Protein AF-A0A1G5L997-F1 (afdb_monomer)

InterPro domains:
  IPR024562 Uncharacterise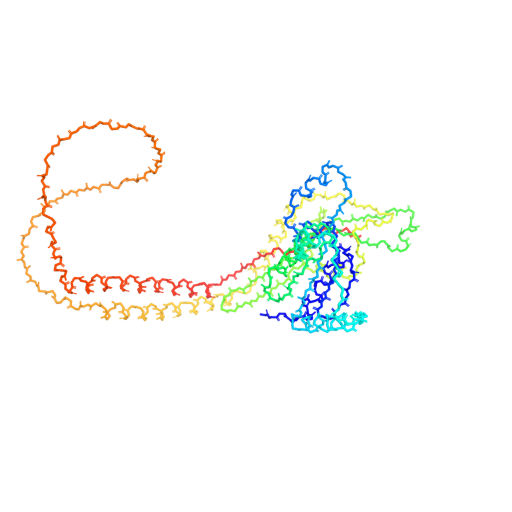d protein family YqhG [PF11079] (3-75)
  IPR024562 Uncharacterised protein family YqhG [PF11079] (124-273)

Foldseek 3Di:
DFDDLQRLVVLVVVLQVVQVWAWDDDDSFKTKTFGDPLRQVLQPPCVVLVVVCVVVVDDDQTAIEIEGSHPVVVVVVVVVVVVVVVVPDPPPDDPDDDPQPVCCVVPNPDDPDQPPDRPDHHYDYRGGVDPSSVSSVVSCLVVQQEAEKEFADDPVQLPDPAFEEWFKKKWFWKWKWKAFLDIDIDIWIWIATLAPRDIDRPVVVVPVVTDMDSDDYHSYYYDDGPHDPVRSVVSVVVVVVVVVVPDDPVVQVVLVVVLVVVLVVLCVVLVVVLVVLDDPPPPPDDDDDDDDDDDDDDDDDDDDDDDDDDDDDDDDDDDDPPPPPPPPPPVVPVVNVVVVVSVVVSVVSVVVSVVVSVVSCVRRNTDIDMDTSHMYIYTHD

Organism: NCBI:txid582692

Structure (mmCIF, N/CA/C/O backbone):
data_AF-A0A1G5L997-F1
#
_entry.id   AF-A0A1G5L997-F1
#
loop_
_atom_site.group_PDB
_atom_site.id
_atom_site.type_symbol
_atom_site.label_atom_id
_atom_site.label_alt_id
_atom_site.label_comp_id
_atom_site.label_asym_id
_atom_site.label_entity_id
_atom_site.label_seq_id
_atom_site.pdbx_PDB_ins_code
_atom_site.Cartn_x
_atom_site.Cartn_y
_atom_site.Cartn_z
_atom_site.occupancy
_atom_site.B_iso_or_equiv
_atom_site.auth_seq_id
_atom_site.auth_comp_id
_atom_site.auth_asym_id
_atom_site.auth_atom_id
_atom_site.pdbx_PDB_model_num
ATOM 1 N N . MET A 1 1 ? 5.096 -1.384 16.263 1.00 53.81 1 MET A N 1
ATOM 2 C CA . MET A 1 1 ? 6.289 -1.669 15.438 1.00 53.81 1 MET A CA 1
ATOM 3 C C . MET A 1 1 ? 7.050 -0.366 15.280 1.00 53.81 1 MET A C 1
ATOM 5 O O . MET A 1 1 ? 6.458 0.582 14.791 1.00 53.81 1 MET A O 1
ATOM 9 N N . THR A 1 2 ? 8.291 -0.280 15.748 1.00 78.88 2 THR A N 1
ATOM 10 C CA . THR A 1 2 ? 9.162 0.897 15.576 1.00 78.88 2 THR A CA 1
ATOM 11 C C . THR A 1 2 ? 10.214 0.570 14.521 1.00 78.88 2 THR A C 1
ATOM 13 O O . THR A 1 2 ? 10.816 -0.496 14.617 1.00 78.88 2 THR A O 1
ATOM 16 N N . MET A 1 3 ? 10.431 1.443 13.533 1.00 85.06 3 MET A N 1
ATOM 17 C CA . MET A 1 3 ? 11.539 1.281 12.578 1.00 85.06 3 MET A CA 1
ATOM 18 C C . MET A 1 3 ? 12.816 1.909 13.133 1.00 85.06 3 MET A C 1
ATOM 20 O O . MET A 1 3 ? 12.771 2.991 13.721 1.00 85.06 3 MET A O 1
ATOM 24 N N . SER A 1 4 ? 13.947 1.243 12.926 1.00 91.00 4 SER A N 1
ATOM 25 C CA . SER A 1 4 ? 15.270 1.778 13.252 1.00 91.00 4 SER A CA 1
ATOM 26 C C . SER A 1 4 ? 15.683 2.899 12.280 1.00 91.00 4 SER A C 1
ATOM 28 O O . SER A 1 4 ? 15.231 2.910 11.131 1.00 91.00 4 SER A O 1
ATOM 30 N N . PRO A 1 5 ? 16.580 3.825 12.679 1.00 89.31 5 PRO A N 1
ATOM 31 C CA . PRO A 1 5 ? 17.069 4.889 11.793 1.00 89.31 5 PRO A CA 1
ATOM 32 C C . PRO A 1 5 ? 17.679 4.364 10.486 1.00 89.31 5 PRO A C 1
ATOM 34 O O . PRO A 1 5 ? 17.475 4.951 9.426 1.00 89.31 5 PRO A O 1
ATOM 37 N N . HIS A 1 6 ? 18.358 3.215 10.540 1.00 91.12 6 HIS A N 1
ATOM 38 C CA . HIS A 1 6 ? 18.951 2.574 9.366 1.00 91.12 6 HIS A CA 1
ATOM 39 C C . HIS A 1 6 ? 17.891 2.057 8.381 1.00 91.12 6 HIS A C 1
ATOM 41 O O . HIS A 1 6 ? 18.036 2.216 7.171 1.00 91.12 6 HIS A O 1
ATOM 47 N N . GLU A 1 7 ? 16.800 1.460 8.872 1.00 92.44 7 GLU A N 1
ATOM 48 C CA . GLU A 1 7 ? 15.699 1.018 8.005 1.00 92.44 7 GLU A CA 1
ATOM 49 C C . GLU A 1 7 ? 14.977 2.205 7.360 1.00 92.44 7 GLU A C 1
ATOM 51 O O . GLU A 1 7 ? 14.609 2.139 6.187 1.00 92.44 7 GLU A O 1
ATOM 56 N N . ILE A 1 8 ? 14.811 3.306 8.101 1.00 92.81 8 ILE A N 1
ATOM 57 C CA . ILE A 1 8 ? 14.227 4.547 7.577 1.00 92.81 8 ILE A CA 1
ATOM 58 C C . ILE A 1 8 ? 15.119 5.119 6.477 1.00 92.81 8 ILE A C 1
ATOM 60 O O . ILE A 1 8 ? 14.627 5.447 5.397 1.00 92.81 8 ILE A O 1
ATOM 64 N N . GLN A 1 9 ? 16.426 5.197 6.723 1.00 92.81 9 GLN A N 1
ATOM 65 C CA . GLN A 1 9 ? 17.389 5.659 5.733 1.00 92.81 9 GLN A CA 1
ATOM 66 C C . GLN A 1 9 ? 17.360 4.788 4.475 1.00 92.81 9 GLN A C 1
ATOM 68 O O . GLN A 1 9 ? 17.283 5.326 3.371 1.00 92.81 9 GLN A O 1
ATOM 73 N N . ALA A 1 10 ? 17.386 3.461 4.628 1.00 93.75 10 ALA A N 1
ATOM 74 C CA . ALA A 1 10 ? 17.326 2.529 3.507 1.00 93.75 10 ALA A CA 1
ATOM 75 C C . ALA A 1 10 ? 16.052 2.736 2.677 1.00 93.75 10 ALA A C 1
ATOM 77 O O . ALA A 1 10 ? 16.131 2.874 1.459 1.00 93.75 10 ALA A O 1
ATOM 78 N N . TYR A 1 11 ? 14.894 2.850 3.334 1.00 94.38 11 TYR A N 1
ATOM 79 C CA . TYR A 1 11 ? 13.624 3.101 2.657 1.00 94.38 11 TYR A CA 1
ATOM 80 C C . TYR A 1 11 ? 13.627 4.429 1.889 1.00 94.38 11 TYR A C 1
ATOM 82 O O . TYR A 1 11 ? 13.246 4.476 0.719 1.00 94.38 11 TYR A O 1
ATOM 90 N N . VAL A 1 12 ? 14.062 5.517 2.535 1.00 93.69 12 VAL A N 1
ATOM 91 C CA . VAL A 1 12 ? 14.100 6.848 1.913 1.00 93.69 12 VAL A CA 1
ATOM 92 C C . VAL A 1 12 ? 15.072 6.865 0.738 1.00 93.69 12 VAL A C 1
ATOM 94 O O . VAL A 1 12 ? 14.745 7.423 -0.303 1.00 93.69 12 VAL A O 1
ATOM 97 N N . LEU A 1 13 ? 16.227 6.208 0.849 1.00 93.50 13 LEU A N 1
ATOM 98 C CA . LEU A 1 13 ? 17.157 6.068 -0.269 1.00 93.50 13 LEU A CA 1
ATOM 99 C C . LEU A 1 13 ? 16.533 5.305 -1.440 1.00 93.50 13 LEU A C 1
ATOM 101 O O . LEU A 1 13 ? 16.602 5.801 -2.559 1.00 93.50 13 LEU A O 1
ATOM 105 N N . THR A 1 14 ? 15.872 4.170 -1.194 1.00 94.06 14 THR A N 1
ATOM 106 C CA . THR A 1 14 ? 15.176 3.417 -2.250 1.00 94.06 14 THR A CA 1
ATOM 107 C C . THR A 1 14 ? 14.096 4.258 -2.928 1.00 94.06 14 THR A C 1
ATOM 109 O O . THR A 1 14 ? 13.982 4.232 -4.149 1.00 94.06 14 THR A O 1
ATOM 112 N N . TYR A 1 15 ? 13.327 5.041 -2.167 1.00 93.50 15 TYR A N 1
ATOM 113 C CA . TYR A 1 15 ? 12.327 5.954 -2.726 1.00 93.50 15 TYR A CA 1
ATOM 114 C C . TYR A 1 15 ? 12.959 7.039 -3.610 1.00 93.50 15 TYR A C 1
ATOM 116 O O . TYR A 1 15 ? 12.478 7.305 -4.710 1.00 93.50 15 TYR A O 1
ATOM 124 N N . LEU A 1 16 ? 14.048 7.658 -3.148 1.00 93.75 16 LEU A N 1
ATOM 125 C CA . LEU A 1 16 ? 14.732 8.718 -3.891 1.00 93.75 16 LEU A CA 1
ATOM 126 C C . LEU A 1 16 ? 15.401 8.183 -5.162 1.00 93.75 16 LEU A C 1
ATOM 128 O O . LEU A 1 16 ? 15.355 8.855 -6.189 1.00 93.75 16 LEU A O 1
ATOM 132 N N . GLU A 1 17 ? 15.974 6.979 -5.112 1.00 93.06 17 GLU A N 1
ATOM 133 C CA . GLU A 1 17 ? 16.518 6.283 -6.284 1.00 93.06 17 GLU A CA 1
ATOM 134 C C . GLU A 1 17 ? 15.418 5.893 -7.278 1.00 93.06 17 GLU A C 1
ATOM 136 O O . GLU A 1 17 ? 15.590 6.095 -8.474 1.00 93.06 17 GLU A O 1
ATOM 141 N N . ALA A 1 18 ? 14.276 5.385 -6.803 1.00 90.38 18 ALA A N 1
ATOM 142 C CA . ALA A 1 18 ? 13.166 4.972 -7.663 1.00 90.38 18 ALA A CA 1
ATOM 143 C C . ALA A 1 18 ? 12.525 6.137 -8.437 1.00 90.38 18 ALA A C 1
ATOM 145 O O . ALA A 1 18 ? 11.963 5.916 -9.505 1.00 90.38 18 ALA A O 1
ATOM 146 N N . LEU A 1 19 ? 12.605 7.359 -7.902 1.00 90.38 19 LEU A N 1
ATOM 147 C CA . LEU A 1 19 ? 12.124 8.582 -8.552 1.00 90.38 19 LEU A CA 1
ATOM 148 C C . LEU A 1 19 ? 13.229 9.353 -9.286 1.00 90.38 19 LEU A C 1
ATOM 150 O O . LEU A 1 19 ? 13.026 10.525 -9.609 1.00 90.38 19 LEU A O 1
ATOM 154 N N . ASP A 1 20 ? 14.397 8.740 -9.493 1.00 91.62 20 ASP A N 1
ATOM 155 C CA . ASP A 1 20 ? 15.550 9.344 -10.168 1.00 91.62 20 ASP A CA 1
ATOM 156 C C . ASP A 1 20 ? 15.968 10.706 -9.563 1.00 91.62 20 ASP A C 1
ATOM 158 O O . ASP A 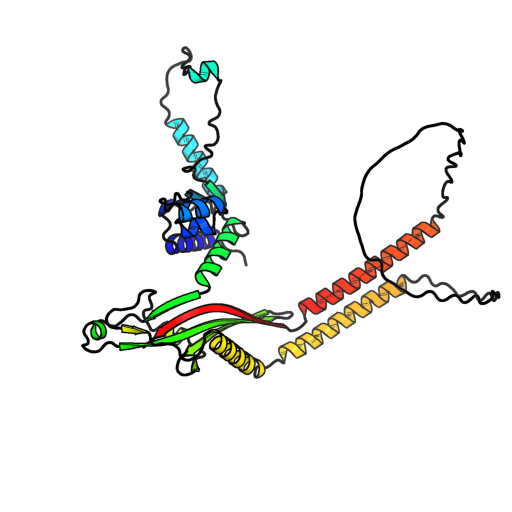1 20 ? 16.346 11.648 -10.267 1.00 91.62 20 ASP A O 1
ATOM 162 N N . CYS A 1 21 ? 15.896 10.850 -8.233 1.00 92.25 21 CYS A N 1
ATOM 163 C CA . CYS A 1 21 ? 16.377 12.053 -7.551 1.00 92.25 21 CYS A CA 1
ATOM 164 C C . C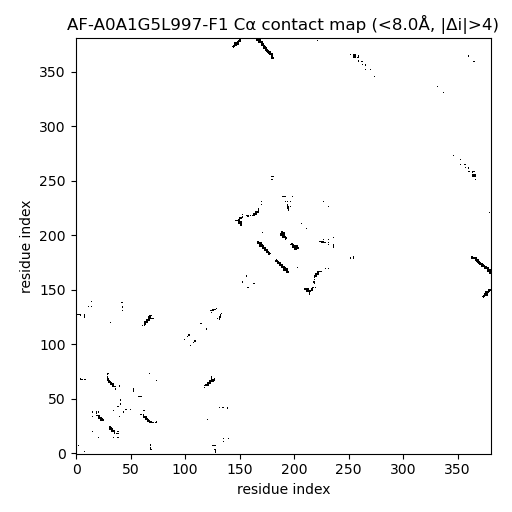YS A 1 21 ? 17.911 12.142 -7.610 1.00 92.25 21 CYS A C 1
ATOM 166 O O . CYS A 1 21 ? 18.624 11.149 -7.453 1.00 92.25 21 CYS A O 1
ATOM 168 N N . GLN A 1 22 ? 18.449 13.356 -7.745 1.00 92.25 22 GLN A N 1
ATOM 169 C CA . GLN A 1 22 ? 19.893 13.564 -7.810 1.00 92.25 22 GLN A CA 1
ATOM 170 C C . GLN A 1 22 ? 20.495 13.629 -6.400 1.00 92.25 22 GLN A C 1
ATOM 172 O O . GLN A 1 22 ? 20.298 14.592 -5.656 1.00 92.25 22 GLN A O 1
ATOM 177 N N . ILE A 1 23 ? 21.262 12.604 -6.035 1.00 92.75 23 ILE A N 1
ATOM 178 C CA . ILE A 1 23 ? 21.906 12.502 -4.723 1.00 92.75 23 ILE A CA 1
ATOM 179 C C . ILE A 1 23 ? 23.234 13.257 -4.733 1.00 92.75 23 ILE A C 1
ATOM 181 O O . ILE A 1 23 ? 24.145 12.909 -5.479 1.00 92.75 23 ILE A O 1
ATOM 185 N N . MET A 1 24 ? 23.332 14.291 -3.896 1.00 89.94 24 MET A N 1
ATOM 186 C CA . MET A 1 24 ? 24.502 15.170 -3.809 1.00 89.94 24 MET A CA 1
ATOM 187 C C . MET A 1 24 ? 25.485 14.690 -2.740 1.00 89.94 24 MET A C 1
ATOM 189 O O . MET A 1 24 ? 26.691 14.684 -2.966 1.00 89.94 24 MET A O 1
ATOM 193 N N . GLU A 1 25 ? 24.973 14.271 -1.582 1.00 88.44 25 GLU A N 1
ATOM 194 C CA . GLU A 1 25 ? 25.781 13.802 -0.455 1.00 88.44 25 GLU A CA 1
ATOM 195 C C . GLU A 1 25 ? 25.112 12.603 0.223 1.00 88.44 25 GLU A C 1
ATOM 197 O O . GLU A 1 25 ? 23.902 12.609 0.469 1.00 88.44 25 GLU A O 1
ATOM 202 N N . ARG A 1 26 ? 25.912 11.581 0.549 1.00 90.06 26 ARG A N 1
ATOM 203 C CA . ARG A 1 26 ? 25.499 10.422 1.346 1.00 90.06 26 ARG A CA 1
ATOM 204 C C . ARG A 1 26 ? 26.365 10.327 2.592 1.00 90.06 26 ARG A C 1
ATOM 206 O O . ARG A 1 26 ? 27.567 10.099 2.495 1.00 90.06 26 ARG A O 1
ATOM 213 N N . SER A 1 27 ? 25.732 10.451 3.747 1.00 88.00 27 SER A N 1
ATOM 214 C CA . SER A 1 27 ? 26.316 10.222 5.063 1.00 88.00 27 SER A CA 1
ATOM 215 C C . SER A 1 27 ? 25.443 9.212 5.819 1.00 88.00 27 SER A C 1
ATOM 217 O O . SER A 1 27 ? 24.246 9.101 5.540 1.00 88.00 27 SER A O 1
ATOM 219 N N . PRO A 1 28 ? 26.002 8.443 6.769 1.00 85.25 28 PRO A N 1
ATOM 220 C CA . PRO A 1 28 ? 25.199 7.572 7.625 1.00 85.25 28 PRO A CA 1
ATOM 221 C C . PRO A 1 28 ? 24.162 8.350 8.454 1.00 85.25 28 PRO A C 1
ATOM 223 O O . PRO A 1 28 ? 23.101 7.811 8.740 1.00 85.25 28 PRO A O 1
ATOM 226 N N . ALA A 1 29 ? 24.425 9.619 8.790 1.00 87.31 29 ALA A N 1
ATOM 227 C CA . ALA A 1 29 ? 23.511 10.445 9.586 1.00 87.31 29 ALA A CA 1
ATOM 228 C C . ALA A 1 29 ? 22.546 11.296 8.738 1.00 87.31 29 ALA A C 1
ATOM 230 O O . ALA A 1 29 ? 21.444 11.615 9.191 1.00 87.31 29 ALA A O 1
ATOM 231 N N . HIS A 1 30 ? 22.937 11.674 7.514 1.00 90.25 30 HIS A N 1
ATOM 232 C CA . HIS A 1 30 ? 22.152 12.561 6.650 1.00 90.25 30 HIS A CA 1
ATOM 233 C C . HIS A 1 30 ? 22.332 12.276 5.159 1.00 90.25 30 HIS A C 1
ATOM 235 O O . HIS A 1 30 ? 23.351 11.755 4.713 1.00 90.25 30 HIS A O 1
ATOM 241 N N . VAL A 1 31 ? 21.340 12.654 4.359 1.00 93.31 31 VAL A N 1
ATOM 242 C CA . VAL A 1 31 ? 21.386 12.564 2.897 1.00 93.31 31 VAL A CA 1
ATOM 243 C C . VAL A 1 31 ? 20.940 13.893 2.308 1.00 93.31 31 VAL A C 1
ATOM 245 O O . VAL A 1 31 ? 19.844 14.365 2.605 1.00 93.31 31 VAL A O 1
ATOM 248 N N . THR A 1 32 ? 21.778 14.481 1.455 1.00 92.50 32 THR A N 1
ATOM 249 C CA . THR A 1 32 ? 21.454 15.719 0.735 1.00 92.50 32 THR A CA 1
ATOM 250 C C . THR A 1 32 ? 21.122 15.390 -0.714 1.00 92.50 32 THR A C 1
ATOM 252 O O . THR A 1 32 ? 21.941 14.812 -1.433 1.00 92.50 32 THR A O 1
ATOM 255 N N . VAL A 1 33 ? 19.918 15.751 -1.151 1.00 93.81 33 VAL A N 1
ATOM 256 C CA . VAL A 1 33 ? 19.340 15.367 -2.444 1.00 93.81 33 VAL A CA 1
ATOM 257 C C . VAL A 1 33 ? 18.644 16.552 -3.096 1.00 93.81 33 VAL A C 1
ATOM 259 O O . VAL A 1 33 ? 17.934 17.308 -2.437 1.00 93.81 33 VAL A O 1
ATOM 262 N N . LYS A 1 34 ? 18.806 16.677 -4.413 1.00 92.81 34 LYS A N 1
ATOM 263 C CA . LYS A 1 34 ? 17.945 17.499 -5.262 1.00 92.81 34 LYS A CA 1
ATOM 264 C C . LYS A 1 34 ? 16.807 16.626 -5.790 1.00 92.81 34 LYS A C 1
ATOM 266 O O . LYS A 1 34 ? 17.054 15.594 -6.416 1.00 92.81 34 LYS A O 1
ATOM 271 N N . LEU A 1 35 ? 15.569 17.017 -5.498 1.00 92.56 35 LEU A N 1
ATOM 272 C CA . LEU A 1 35 ? 14.391 16.227 -5.860 1.00 92.56 35 LEU A CA 1
ATOM 273 C C . LEU A 1 35 ? 14.183 16.197 -7.379 1.00 92.56 35 LEU A C 1
ATOM 275 O O . LEU A 1 35 ? 14.512 17.158 -8.079 1.00 92.56 35 LEU A O 1
ATOM 279 N N . SER A 1 36 ? 13.611 15.108 -7.887 1.00 93.00 36 SER A N 1
ATOM 280 C CA . SER A 1 36 ? 13.077 15.055 -9.250 1.00 93.00 36 SER A CA 1
ATOM 281 C C . SER A 1 36 ? 11.739 15.809 -9.345 1.00 93.00 36 SER A C 1
ATOM 283 O O . SER A 1 36 ? 11.122 16.089 -8.313 1.00 93.00 36 SER A O 1
ATOM 285 N N . PRO A 1 37 ? 11.255 16.160 -10.552 1.00 91.44 37 PRO A N 1
ATOM 286 C CA . PRO A 1 37 ? 9.973 16.849 -10.716 1.00 91.44 37 PRO A CA 1
ATOM 287 C C . PRO A 1 37 ? 8.790 16.118 -10.070 1.00 91.44 37 PRO A C 1
ATOM 289 O O . PRO A 1 37 ? 7.946 16.745 -9.435 1.00 91.44 37 PRO A O 1
ATOM 292 N N . GLU A 1 38 ? 8.739 14.791 -10.194 1.00 89.81 38 GLU A N 1
ATOM 293 C CA . GLU A 1 38 ? 7.676 13.972 -9.601 1.00 89.81 38 GLU A CA 1
ATOM 294 C C . GLU A 1 38 ? 7.773 13.949 -8.071 1.00 89.81 38 GLU A C 1
ATOM 296 O O . GLU A 1 38 ? 6.779 14.183 -7.380 1.00 89.81 38 GLU A O 1
ATOM 301 N N . ALA A 1 39 ? 8.984 13.765 -7.534 1.00 90.38 39 ALA A N 1
ATOM 302 C CA . ALA A 1 39 ? 9.221 13.792 -6.095 1.00 90.38 39 ALA A CA 1
ATOM 303 C C . ALA A 1 39 ? 8.922 15.171 -5.484 1.00 90.38 39 ALA A C 1
ATOM 305 O O . ALA A 1 39 ? 8.353 15.251 -4.398 1.00 90.38 39 ALA A O 1
ATOM 306 N N . ASP A 1 40 ? 9.270 16.264 -6.168 1.00 91.50 40 ASP A N 1
ATOM 307 C CA . ASP A 1 40 ? 9.012 17.628 -5.703 1.00 91.50 40 ASP A CA 1
ATOM 308 C C . ASP A 1 40 ? 7.513 17.954 -5.710 1.00 91.50 40 ASP A C 1
ATOM 310 O O . ASP A 1 40 ? 7.038 18.547 -4.746 1.00 91.50 40 ASP A O 1
ATOM 314 N N . LYS A 1 41 ? 6.737 17.501 -6.705 1.00 90.19 41 LYS A N 1
ATOM 315 C CA . LYS A 1 41 ? 5.263 17.612 -6.685 1.00 90.19 41 LYS A CA 1
ATOM 316 C C . LYS A 1 41 ? 4.637 16.862 -5.511 1.00 90.19 41 LYS A C 1
ATOM 318 O O . LYS A 1 41 ? 3.719 17.377 -4.879 1.00 90.19 41 LYS A O 1
ATOM 323 N N . ALA A 1 42 ? 5.128 15.657 -5.227 1.00 89.00 42 ALA A N 1
ATOM 324 C CA . ALA A 1 42 ? 4.580 14.809 -4.172 1.00 89.00 42 ALA A CA 1
ATOM 325 C C . ALA A 1 42 ? 4.971 15.288 -2.763 1.00 89.00 42 ALA A C 1
ATOM 327 O O . ALA A 1 42 ? 4.173 15.228 -1.827 1.00 89.00 42 ALA A O 1
ATOM 328 N N . LEU A 1 43 ? 6.207 15.765 -2.594 1.00 89.44 43 LEU A N 1
ATOM 329 C CA . LEU A 1 43 ? 6.756 16.131 -1.288 1.00 89.44 43 LEU A CA 1
ATOM 330 C C . LEU A 1 43 ? 6.616 17.622 -0.975 1.00 89.44 43 LEU A C 1
ATOM 332 O O . LEU A 1 43 ? 6.481 17.994 0.195 1.00 89.44 43 LEU A O 1
ATOM 336 N N . THR A 1 44 ? 6.657 18.495 -1.978 1.00 84.88 44 THR A N 1
ATOM 337 C CA . THR A 1 44 ? 6.561 19.940 -1.769 1.00 84.88 44 THR A CA 1
ATOM 338 C C . THR A 1 44 ? 5.152 20.415 -2.102 1.00 84.88 44 THR A C 1
ATOM 340 O O . THR A 1 44 ? 4.635 20.230 -3.198 1.00 84.88 44 THR A O 1
ATOM 343 N N . ASN A 1 45 ? 4.493 21.052 -1.134 1.00 83.88 45 ASN A N 1
ATOM 344 C CA . ASN A 1 45 ? 3.154 21.605 -1.322 1.00 83.88 45 ASN A CA 1
ATOM 345 C C . ASN A 1 45 ? 3.221 22.924 -2.119 1.00 83.88 45 ASN A C 1
ATOM 347 O O . ASN A 1 45 ? 2.966 24.001 -1.579 1.00 83.88 45 ASN A O 1
ATOM 351 N N . ARG A 1 46 ? 3.643 22.852 -3.389 1.00 88.06 46 ARG A N 1
ATOM 352 C CA . ARG A 1 46 ? 3.864 24.002 -4.287 1.00 88.06 46 ARG A CA 1
ATOM 353 C C . ARG A 1 46 ? 2.962 23.953 -5.537 1.00 88.06 46 ARG A C 1
ATOM 355 O O . ARG A 1 46 ? 3.471 24.031 -6.656 1.00 88.06 46 ARG A O 1
ATOM 362 N N . PRO A 1 47 ? 1.625 23.875 -5.399 1.00 88.38 47 PRO A N 1
ATOM 363 C CA . PRO A 1 47 ? 0.725 23.708 -6.545 1.00 88.38 47 PRO A CA 1
ATOM 364 C C . PRO A 1 47 ? 0.784 24.879 -7.538 1.00 88.38 47 PRO A C 1
ATOM 366 O O . PRO A 1 47 ? 0.728 24.668 -8.745 1.00 88.38 47 PRO A O 1
ATOM 369 N N . TYR A 1 48 ? 0.958 26.116 -7.055 1.00 89.69 48 TYR A N 1
ATOM 370 C CA . TYR A 1 48 ? 1.049 27.298 -7.923 1.00 89.69 48 TYR A CA 1
ATOM 371 C C . TYR A 1 48 ? 2.306 27.310 -8.795 1.00 89.69 48 TYR A C 1
ATOM 373 O O . TYR A 1 48 ? 2.243 27.726 -9.949 1.00 89.69 48 TYR A O 1
ATOM 381 N N . TYR A 1 49 ? 3.436 26.844 -8.255 1.00 89.81 49 TYR A N 1
ATOM 382 C CA . TYR A 1 49 ? 4.683 26.743 -9.008 1.00 89.81 49 TYR A CA 1
ATOM 383 C C . TYR A 1 49 ? 4.531 25.747 -10.155 1.00 89.81 49 TYR A C 1
ATOM 385 O O . TYR A 1 49 ? 4.766 26.092 -11.310 1.00 89.81 49 TYR A O 1
ATOM 393 N N . TRP A 1 50 ? 4.050 24.544 -9.841 1.00 90.06 50 TRP A N 1
ATOM 394 C CA . TRP A 1 50 ? 3.845 23.499 -10.837 1.00 90.06 50 TRP A CA 1
ATOM 395 C C . TRP A 1 50 ? 2.799 23.889 -11.881 1.00 90.06 50 TRP A C 1
ATOM 397 O O . TRP A 1 50 ? 3.053 23.732 -13.071 1.00 90.06 50 TRP A O 1
ATOM 407 N N . GLY A 1 51 ? 1.699 24.525 -11.468 1.00 90.00 51 GLY A N 1
ATOM 408 C CA . GLY A 1 51 ? 0.695 25.037 -12.401 1.00 90.00 51 GLY A CA 1
ATOM 409 C C . GLY A 1 51 ? 1.216 26.135 -13.339 1.00 90.00 51 GLY A C 1
ATOM 410 O O . GLY A 1 51 ? 0.734 26.255 -14.466 1.00 90.00 51 GLY A O 1
ATOM 411 N N . PHE A 1 52 ? 2.198 26.935 -12.911 1.00 91.19 52 PHE A N 1
ATOM 412 C CA . PHE A 1 52 ? 2.884 27.893 -13.781 1.00 91.19 52 PHE A CA 1
ATOM 413 C C . PHE A 1 52 ? 3.851 27.188 -14.740 1.00 91.19 52 PHE A C 1
ATOM 415 O O . PHE A 1 52 ? 3.769 27.406 -15.947 1.00 91.19 52 PHE A O 1
ATOM 422 N N . VAL A 1 53 ? 4.728 26.325 -14.217 1.00 91.44 53 VAL A N 1
ATOM 423 C CA . VAL A 1 53 ? 5.732 25.586 -15.000 1.00 91.44 53 VAL A CA 1
ATOM 424 C C . VAL A 1 53 ? 5.077 24.775 -16.116 1.00 91.44 53 VAL A C 1
ATOM 426 O O . VAL A 1 53 ? 5.495 24.875 -17.264 1.00 91.44 53 VAL A O 1
ATOM 429 N N . GLU A 1 54 ? 4.002 24.046 -15.811 1.00 90.50 54 GLU A N 1
ATOM 430 C CA . GLU A 1 54 ? 3.267 23.230 -16.786 1.00 90.50 54 GLU A CA 1
ATOM 431 C C . GLU A 1 54 ? 2.565 24.070 -17.856 1.00 90.50 54 GLU A C 1
ATOM 433 O O . GLU A 1 54 ? 2.483 23.664 -19.013 1.00 90.50 54 GLU A O 1
ATOM 438 N N . ARG A 1 55 ? 2.071 25.260 -17.491 1.00 92.94 55 ARG A N 1
ATOM 439 C CA . ARG A 1 55 ? 1.382 26.152 -18.431 1.00 92.94 55 ARG A CA 1
ATOM 440 C C . ARG A 1 55 ? 2.345 26.866 -19.369 1.00 92.94 55 ARG A C 1
ATOM 442 O O . ARG A 1 55 ? 2.009 27.090 -20.527 1.00 92.94 55 ARG A O 1
ATOM 449 N N . VAL A 1 56 ? 3.494 27.286 -18.849 1.00 92.31 56 VAL A N 1
ATOM 450 C CA . VAL A 1 56 ? 4.479 28.071 -19.605 1.00 92.31 56 VAL A CA 1
ATOM 451 C C . VAL A 1 56 ? 5.486 27.162 -20.321 1.00 92.31 56 VAL A C 1
ATOM 453 O O . VAL A 1 56 ? 6.098 27.590 -21.294 1.00 92.31 56 VAL A O 1
ATOM 456 N N . GLY A 1 57 ? 5.624 25.900 -19.899 1.00 88.19 57 GLY A N 1
ATOM 457 C CA . GLY A 1 57 ? 6.548 24.935 -20.500 1.00 88.19 57 GLY A CA 1
ATOM 458 C C . GLY A 1 57 ? 8.017 25.234 -20.193 1.00 88.19 57 GLY A C 1
ATOM 459 O O . GLY A 1 57 ? 8.886 24.950 -21.012 1.00 88.19 57 GLY A O 1
ATOM 460 N N . VAL A 1 58 ? 8.293 25.857 -19.044 1.00 90.25 58 VAL A N 1
ATOM 461 C CA . VAL A 1 58 ? 9.661 26.164 -18.589 1.00 90.25 58 VAL A CA 1
ATOM 462 C C . VAL A 1 58 ? 10.286 24.916 -17.960 1.00 90.25 58 VAL A C 1
ATOM 464 O O . VAL A 1 58 ? 9.579 24.087 -17.392 1.00 90.25 58 VAL A O 1
ATOM 467 N N . GLU A 1 59 ? 11.611 24.788 -18.031 1.00 88.06 59 GLU A N 1
ATOM 468 C CA . GLU A 1 59 ? 12.357 23.765 -17.286 1.00 88.06 59 GLU A CA 1
ATOM 469 C C . GLU A 1 59 ? 12.084 23.875 -15.767 1.00 88.06 59 GLU A C 1
ATOM 471 O O . GLU A 1 59 ? 12.170 24.972 -15.204 1.00 88.06 59 GLU A O 1
ATOM 476 N N . PRO A 1 60 ? 11.745 22.768 -15.083 1.00 87.88 60 PRO A N 1
ATOM 477 C CA . PRO A 1 60 ? 11.419 22.791 -13.665 1.00 87.88 60 PRO A CA 1
ATOM 478 C C . PRO A 1 60 ? 12.660 22.955 -12.772 1.00 87.88 60 PRO A C 1
ATOM 480 O O . PRO A 1 60 ? 13.595 22.158 -12.779 1.00 87.88 60 PRO A O 1
ATOM 483 N N . GLU A 1 61 ? 12.606 23.952 -11.901 1.00 87.62 61 GLU A N 1
ATOM 484 C CA . GLU A 1 61 ? 13.481 24.160 -10.750 1.00 87.62 61 GLU A CA 1
ATOM 485 C C . GLU A 1 61 ? 12.904 23.476 -9.499 1.00 87.62 61 GLU A C 1
ATOM 487 O O . GLU A 1 61 ? 11.990 23.971 -8.826 1.00 87.62 61 GLU A O 1
ATOM 492 N N . THR A 1 62 ? 13.467 22.312 -9.187 1.00 89.62 62 THR A N 1
ATOM 493 C CA . THR A 1 62 ? 13.113 21.502 -8.019 1.00 89.62 62 THR A CA 1
ATOM 494 C C . THR A 1 62 ? 13.898 21.902 -6.771 1.00 89.62 62 THR A C 1
ATOM 496 O O . THR A 1 62 ? 15.002 22.452 -6.847 1.00 89.62 62 THR A O 1
ATOM 499 N N . MET A 1 63 ? 13.324 21.622 -5.600 1.00 88.81 63 MET A N 1
ATOM 500 C CA . MET A 1 63 ? 13.944 21.917 -4.310 1.00 88.81 63 MET A CA 1
ATOM 501 C C . MET A 1 63 ? 15.029 20.895 -3.944 1.00 88.81 63 MET A C 1
ATOM 503 O O . MET A 1 63 ? 14.972 19.719 -4.317 1.00 88.81 63 MET A O 1
ATOM 507 N N . SER A 1 64 ? 15.993 21.343 -3.139 1.00 91.19 64 SER A N 1
ATOM 508 C CA . SER A 1 64 ? 17.005 20.484 -2.520 1.00 91.19 64 SER A CA 1
ATOM 509 C C . SER A 1 64 ? 16.721 20.320 -1.029 1.00 91.19 64 SER A C 1
ATOM 511 O O . SER A 1 64 ? 16.447 21.303 -0.337 1.00 91.19 64 SER A O 1
ATOM 513 N N . PHE A 1 65 ? 16.826 19.091 -0.530 1.00 91.56 65 PHE A N 1
ATOM 514 C CA . PHE A 1 65 ? 16.622 18.746 0.874 1.00 91.56 65 PHE A CA 1
ATOM 515 C C . PHE A 1 65 ? 17.847 18.052 1.464 1.00 91.56 65 PHE A C 1
ATOM 517 O O . PHE A 1 65 ? 18.513 17.270 0.790 1.00 91.56 65 PHE A O 1
ATOM 524 N N . THR A 1 66 ? 18.097 18.305 2.745 1.00 93.56 66 THR A N 1
ATOM 525 C CA . THR A 1 66 ? 18.959 17.494 3.604 1.00 93.56 66 THR A CA 1
ATOM 526 C C . THR A 1 66 ? 18.066 16.753 4.586 1.00 93.56 66 THR A C 1
ATOM 528 O O . THR A 1 66 ? 17.509 17.356 5.505 1.00 93.56 66 THR A O 1
ATOM 531 N N . PHE A 1 67 ? 17.928 15.447 4.380 1.00 93.88 67 PHE A N 1
ATOM 532 C CA . PHE A 1 67 ? 17.218 14.553 5.283 1.00 93.88 67 PHE A CA 1
ATOM 533 C C . PHE A 1 67 ? 18.172 14.059 6.362 1.00 93.88 67 PHE A C 1
ATOM 535 O O . PHE A 1 67 ? 19.190 13.444 6.048 1.00 93.88 67 PHE A O 1
ATOM 542 N N . VAL A 1 68 ? 17.850 14.333 7.622 1.00 93.50 68 VAL A N 1
ATOM 543 C CA . VAL A 1 68 ? 18.641 13.919 8.786 1.00 93.50 68 VAL A CA 1
ATOM 544 C C . VAL A 1 68 ? 17.936 12.754 9.472 1.00 93.50 68 VAL A C 1
ATOM 546 O O . VAL A 1 68 ? 16.800 12.899 9.911 1.00 93.50 68 VAL A O 1
ATOM 549 N N . PHE A 1 69 ? 18.589 11.598 9.558 1.00 92.62 69 PHE A N 1
ATOM 550 C CA . PHE A 1 69 ? 18.024 10.382 10.163 1.00 92.62 69 PHE A CA 1
ATOM 551 C C . PHE A 1 69 ? 18.422 10.228 11.631 1.00 92.62 69 PHE A C 1
ATOM 553 O O . PHE A 1 69 ? 17.660 9.678 12.423 1.00 92.62 69 PHE A O 1
ATOM 560 N N . ASP A 1 70 ? 19.598 10.750 11.985 1.00 90.25 70 ASP A N 1
ATOM 561 C CA . ASP A 1 70 ? 20.109 10.809 13.351 1.00 90.25 70 ASP A CA 1
ATOM 562 C C . ASP A 1 70 ? 20.467 12.266 13.703 1.00 90.25 70 ASP A C 1
ATOM 564 O O . ASP A 1 70 ? 21.503 12.779 13.258 1.00 90.25 70 ASP A O 1
ATOM 568 N N . PRO A 1 71 ? 19.599 12.961 14.464 1.00 87.94 71 PRO A N 1
ATOM 569 C CA . PRO A 1 71 ? 19.829 14.346 14.852 1.00 87.94 71 PRO A CA 1
ATOM 570 C C . PRO A 1 71 ? 21.104 14.551 15.677 1.00 87.94 71 PRO A C 1
ATOM 572 O O . PRO A 1 71 ? 21.762 15.576 15.501 1.00 87.94 71 PRO A O 1
ATOM 575 N N . GLU A 1 72 ? 21.466 13.602 16.546 1.00 89.50 72 GLU A N 1
ATOM 576 C CA . GLU A 1 72 ? 22.613 13.733 17.454 1.00 89.50 72 GLU A CA 1
ATOM 577 C C . GLU A 1 72 ? 23.928 13.598 16.686 1.00 89.50 72 GLU A C 1
ATOM 579 O O . GLU A 1 72 ? 24.811 14.455 16.784 1.00 89.50 72 GLU A O 1
ATOM 584 N N . ALA A 1 73 ? 24.037 12.563 15.848 1.00 86.50 73 ALA A N 1
ATOM 585 C CA . ALA A 1 73 ? 25.207 12.371 14.999 1.00 86.50 73 ALA A CA 1
ATOM 586 C C . ALA A 1 73 ? 25.380 13.534 14.010 1.00 86.50 73 ALA A C 1
ATOM 588 O O . ALA A 1 73 ? 26.497 14.006 13.785 1.00 86.50 73 ALA A O 1
ATOM 589 N N . TYR A 1 74 ? 24.280 14.045 13.447 1.00 86.19 74 TYR A N 1
ATOM 590 C CA . TYR A 1 74 ? 24.331 15.189 12.541 1.00 86.19 74 TYR A CA 1
ATOM 591 C C . TYR A 1 74 ? 24.802 16.468 13.240 1.00 86.19 74 TYR A C 1
ATOM 593 O O . TYR A 1 74 ? 25.640 17.178 12.685 1.00 86.19 74 TYR A O 1
ATOM 601 N N . GLN A 1 75 ? 24.328 16.744 14.462 1.00 87.06 75 GLN A N 1
ATOM 602 C CA . GLN A 1 75 ? 24.790 17.891 15.253 1.00 87.06 75 GLN A CA 1
ATOM 603 C C . GLN A 1 75 ? 26.307 17.850 15.459 1.00 87.06 75 GLN A C 1
ATOM 605 O O . GLN A 1 75 ? 26.989 18.818 15.126 1.00 87.06 75 GLN A O 1
ATOM 610 N N . GLN A 1 76 ? 26.853 16.705 15.875 1.00 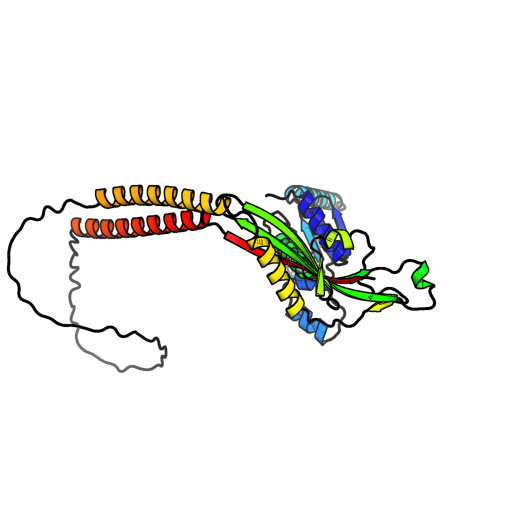87.06 76 GLN A N 1
ATOM 611 C CA . GLN A 1 76 ? 28.297 16.537 16.064 1.00 87.06 76 GLN A CA 1
ATOM 612 C C . GLN A 1 76 ? 29.087 16.752 14.764 1.00 87.06 76 GLN A C 1
ATOM 614 O O . GLN A 1 76 ? 30.140 17.392 14.776 1.00 87.06 76 GLN A O 1
ATOM 619 N N . ILE A 1 77 ? 28.579 16.257 13.629 1.00 84.62 77 ILE A N 1
ATOM 620 C CA . ILE A 1 77 ? 29.199 16.472 12.312 1.00 84.62 77 ILE A CA 1
ATOM 621 C C . ILE A 1 77 ? 29.197 17.963 11.958 1.00 84.62 77 ILE A C 1
ATOM 623 O O . ILE A 1 77 ? 30.224 18.486 11.517 1.00 84.62 77 ILE A O 1
ATOM 627 N N . THR A 1 78 ? 28.079 18.662 12.176 1.00 83.69 78 THR A N 1
ATOM 628 C CA . THR A 1 78 ? 27.976 20.100 11.896 1.00 83.69 78 THR A CA 1
ATOM 629 C C . THR A 1 78 ? 28.864 20.937 12.811 1.00 83.69 78 THR A C 1
ATOM 631 O O . THR A 1 78 ? 29.599 21.788 12.320 1.00 83.69 78 THR A O 1
ATOM 634 N N . GLU A 1 79 ? 28.896 20.652 14.112 1.00 85.94 79 GLU A N 1
ATOM 635 C CA . GLU A 1 79 ? 29.742 21.353 15.082 1.00 85.94 79 GLU A CA 1
ATOM 636 C C . GLU A 1 79 ? 31.231 21.115 14.808 1.00 85.94 79 GLU A C 1
ATOM 638 O O . GLU A 1 79 ? 32.032 22.051 14.843 1.00 85.94 79 GLU A O 1
ATOM 643 N N . ALA A 1 80 ? 31.617 19.884 14.457 1.00 83.69 80 ALA A N 1
ATOM 644 C CA . ALA A 1 80 ? 32.984 19.570 14.056 1.00 83.69 80 ALA A CA 1
ATOM 645 C C . ALA A 1 80 ? 33.380 20.283 12.751 1.00 83.69 80 ALA A C 1
ATOM 647 O O . ALA A 1 80 ? 34.524 20.728 12.614 1.00 83.69 80 ALA A O 1
ATOM 648 N N . ALA A 1 81 ? 32.455 20.414 11.794 1.00 81.62 81 ALA A N 1
ATOM 649 C CA . ALA A 1 81 ? 32.677 21.166 10.563 1.00 81.62 81 ALA A CA 1
ATOM 650 C C . ALA A 1 81 ? 32.808 22.674 10.834 1.00 81.62 81 ALA A C 1
ATOM 652 O O . ALA A 1 81 ? 33.726 23.306 10.312 1.00 81.62 81 ALA A O 1
ATOM 653 N N . GLU A 1 82 ? 31.965 23.243 11.698 1.00 80.75 82 GLU A N 1
ATOM 654 C CA . GLU A 1 82 ? 32.051 24.645 12.117 1.00 80.75 82 GLU A CA 1
ATOM 655 C C . GLU A 1 82 ? 33.335 24.942 12.900 1.00 80.75 82 GLU A C 1
ATOM 657 O O . GLU A 1 82 ? 33.976 25.970 12.671 1.00 80.75 82 GLU A O 1
ATOM 662 N N . ALA A 1 83 ? 33.752 24.042 13.792 1.00 78.94 83 ALA A N 1
ATOM 663 C CA . ALA A 1 83 ? 35.008 24.156 14.528 1.00 78.94 83 ALA A CA 1
ATOM 664 C C . ALA A 1 83 ? 36.220 24.104 13.583 1.00 78.94 83 ALA A C 1
ATOM 666 O O . ALA A 1 83 ? 37.137 24.917 13.709 1.00 78.94 83 ALA A O 1
ATOM 667 N N . LYS A 1 84 ? 36.200 23.211 12.581 1.00 76.69 84 LYS A N 1
ATOM 668 C CA . LYS A 1 84 ? 37.221 23.170 11.521 1.00 76.69 84 LYS A CA 1
ATOM 669 C C . LYS A 1 84 ? 37.214 24.439 10.672 1.00 76.69 84 LYS A C 1
ATOM 671 O O . LYS A 1 84 ? 38.283 24.987 10.424 1.00 76.69 84 LYS A O 1
ATOM 676 N N . ALA A 1 85 ? 36.041 24.944 10.287 1.00 74.25 85 ALA A N 1
ATOM 677 C CA . ALA A 1 85 ? 35.908 26.174 9.509 1.00 74.25 85 ALA A CA 1
ATOM 678 C C . ALA A 1 85 ? 36.472 27.389 10.266 1.00 74.25 85 ALA A C 1
ATOM 680 O O . ALA A 1 85 ? 37.231 28.170 9.688 1.00 74.25 85 ALA A O 1
ATOM 681 N N . LYS A 1 86 ? 36.179 27.502 11.571 1.00 72.56 86 LYS A N 1
ATOM 682 C CA . LYS A 1 86 ? 36.740 28.529 12.466 1.00 72.56 86 LYS A CA 1
ATOM 683 C C . LYS A 1 86 ? 38.261 28.397 12.625 1.00 72.56 86 LYS A C 1
ATOM 685 O O . LYS A 1 86 ? 38.943 29.413 12.663 1.00 72.56 86 LYS A O 1
ATOM 690 N N . ALA A 1 87 ? 38.801 27.177 12.655 1.00 65.12 87 ALA A N 1
ATOM 691 C CA . ALA A 1 87 ? 40.245 26.931 12.742 1.00 65.12 87 ALA A CA 1
ATOM 692 C C . ALA A 1 87 ? 41.005 27.188 11.423 1.00 65.12 87 ALA A C 1
ATOM 694 O O . ALA A 1 87 ? 42.198 27.476 11.448 1.00 65.12 87 ALA A O 1
ATOM 695 N N . SER A 1 88 ? 40.329 27.092 10.273 1.00 59.94 88 SER A N 1
ATOM 696 C CA . SER A 1 88 ? 40.913 27.323 8.941 1.00 59.94 88 SER A CA 1
ATOM 697 C C . SER A 1 88 ? 40.815 28.768 8.432 1.00 59.94 88 SER A C 1
ATOM 699 O O . SER A 1 88 ? 41.304 29.060 7.340 1.00 59.94 88 SER A O 1
ATOM 701 N N . GLN A 1 89 ? 40.213 29.690 9.195 1.00 52.91 89 GLN A N 1
ATOM 702 C CA . GLN A 1 89 ? 40.327 31.115 8.883 1.00 52.91 89 GLN A CA 1
ATOM 703 C C . GLN A 1 89 ? 41.771 31.571 9.149 1.00 52.91 89 GLN A C 1
ATOM 705 O O . GLN A 1 89 ? 42.270 31.377 10.259 1.00 52.91 89 GLN A O 1
ATOM 710 N N . PRO A 1 90 ? 42.473 32.174 8.171 1.00 44.38 90 PRO A N 1
ATOM 711 C CA . PRO A 1 90 ? 43.807 32.693 8.421 1.00 44.38 90 PRO A CA 1
ATOM 712 C C . PRO A 1 90 ? 43.726 33.793 9.480 1.00 44.38 90 PRO A C 1
ATOM 714 O O . PRO A 1 90 ? 42.962 34.748 9.333 1.00 44.38 90 PRO A O 1
ATOM 717 N N . VAL A 1 91 ? 44.542 33.651 10.528 1.00 42.94 91 VAL A N 1
ATOM 718 C CA . VAL A 1 91 ? 44.831 34.675 11.537 1.00 42.94 91 VAL A CA 1
ATOM 719 C C . VAL A 1 91 ? 45.254 35.957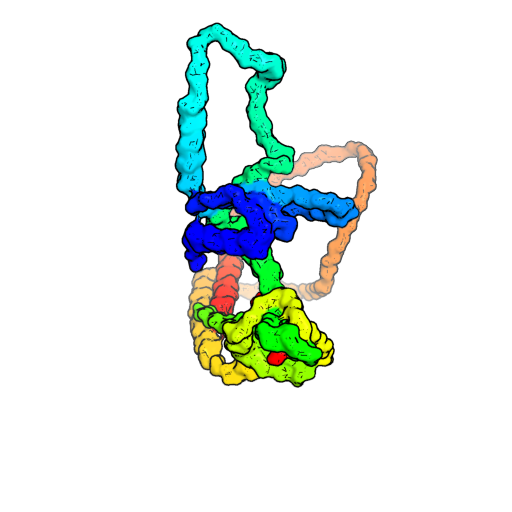 10.817 1.00 42.94 91 VAL A C 1
ATOM 721 O O . VAL A 1 91 ? 46.406 36.117 10.418 1.00 42.94 91 VAL A O 1
ATOM 724 N N . GLN A 1 92 ? 44.315 36.874 10.604 1.00 43.34 92 GLN A N 1
ATOM 725 C CA . GLN A 1 92 ? 44.628 38.239 10.211 1.00 43.34 92 GLN A CA 1
ATOM 726 C C . GLN A 1 92 ? 44.890 39.023 11.493 1.00 43.34 92 GLN A C 1
ATOM 728 O O . GLN A 1 92 ? 43.957 39.280 12.240 1.00 43.34 92 GLN A O 1
ATOM 733 N N . THR A 1 93 ? 46.180 39.292 11.724 1.00 40.53 93 THR A N 1
ATOM 734 C CA . THR A 1 93 ? 46.824 40.481 12.329 1.00 40.53 93 THR A CA 1
ATOM 735 C C . THR A 1 93 ? 46.103 41.291 13.437 1.00 40.53 93 THR A C 1
ATOM 737 O O . THR A 1 93 ? 44.904 41.518 13.362 1.00 40.53 93 THR A O 1
ATOM 740 N N . PRO A 1 94 ? 46.863 41.798 14.435 1.00 43.62 94 PRO A N 1
ATOM 741 C CA . PRO A 1 94 ? 46.376 42.381 15.702 1.00 43.62 94 PRO A CA 1
ATOM 742 C C . PRO A 1 94 ? 45.405 43.579 15.552 1.00 43.62 94 PRO A C 1
ATOM 744 O O . PRO A 1 94 ? 45.288 44.149 14.466 1.00 43.62 94 PRO A O 1
ATOM 747 N N . PRO A 1 95 ? 44.687 43.959 16.633 1.00 46.88 95 PRO A N 1
ATOM 748 C CA . PRO A 1 95 ? 43.451 44.727 16.564 1.00 46.88 95 PRO A CA 1
ATOM 749 C C . PRO A 1 95 ? 43.738 46.222 16.423 1.00 46.88 95 PRO A C 1
ATOM 751 O O . PRO A 1 95 ? 43.739 46.930 17.413 1.00 46.88 95 PRO A O 1
ATOM 754 N N . ASP A 1 96 ? 43.994 46.698 15.207 1.00 45.38 96 ASP A N 1
ATOM 755 C CA . ASP A 1 96 ? 43.933 48.129 14.874 1.00 45.38 96 ASP A CA 1
ATOM 756 C C . ASP A 1 96 ? 43.862 48.314 13.350 1.00 45.38 96 ASP A C 1
ATOM 758 O O . ASP A 1 96 ? 44.841 48.644 12.686 1.00 45.38 96 ASP A O 1
ATOM 762 N N . ALA A 1 97 ? 42.694 48.035 12.766 1.00 38.62 97 ALA A N 1
ATOM 763 C CA . ALA A 1 97 ? 42.217 48.649 11.520 1.00 38.62 97 ALA A CA 1
ATOM 764 C C . ALA A 1 97 ? 40.806 48.123 11.212 1.00 38.62 97 ALA A C 1
ATOM 766 O O . ALA A 1 97 ? 40.633 46.919 10.992 1.00 38.62 97 ALA A O 1
ATOM 767 N N . PRO A 1 98 ? 39.778 48.981 11.151 1.00 44.81 98 PRO A N 1
ATOM 768 C CA . PRO A 1 98 ? 38.431 48.516 10.904 1.00 44.81 98 PRO A CA 1
ATOM 769 C C . PRO A 1 98 ? 38.293 48.200 9.405 1.00 44.81 98 PRO A C 1
ATOM 771 O O . PRO A 1 98 ? 38.209 49.091 8.554 1.00 44.81 98 PRO A O 1
ATOM 774 N N . LYS A 1 99 ? 38.275 46.904 9.061 1.00 49.59 99 LYS A N 1
ATOM 775 C CA . LYS A 1 99 ? 37.809 46.417 7.752 1.00 49.59 99 LYS A CA 1
ATOM 776 C C . LYS A 1 99 ? 36.299 46.575 7.674 1.00 49.59 99 LYS A C 1
ATOM 778 O O . LYS A 1 99 ? 35.545 45.611 7.610 1.00 49.59 99 LYS A O 1
ATOM 783 N N . GLU A 1 100 ? 35.848 47.816 7.700 1.00 48.59 100 GLU A N 1
ATOM 784 C CA . GLU A 1 100 ? 34.453 48.108 7.466 1.00 48.59 100 GLU A CA 1
ATOM 785 C C . GLU A 1 100 ? 34.242 48.089 5.949 1.00 48.59 100 GLU A C 1
ATOM 787 O O . GLU A 1 100 ? 34.579 49.035 5.227 1.00 48.59 100 GLU A O 1
ATOM 792 N N . THR A 1 101 ? 33.711 46.975 5.454 1.00 63.72 101 THR A N 1
ATOM 793 C CA . THR A 1 101 ? 33.043 46.934 4.156 1.00 63.72 101 THR A CA 1
ATOM 794 C C . THR A 1 101 ? 32.035 48.083 4.142 1.00 63.72 101 THR A C 1
ATOM 796 O O . THR A 1 101 ? 31.281 48.235 5.099 1.00 63.72 101 THR A O 1
ATOM 799 N N . ILE A 1 102 ? 32.038 48.922 3.104 1.00 61.56 102 ILE A N 1
ATOM 800 C CA . ILE A 1 102 ? 31.262 50.177 3.063 1.00 61.56 102 ILE A CA 1
ATOM 801 C C . ILE A 1 102 ? 29.784 49.936 3.425 1.00 61.56 102 ILE A C 1
ATOM 803 O O . ILE A 1 102 ? 29.214 50.697 4.195 1.00 61.56 102 ILE A O 1
ATOM 807 N N . LEU A 1 103 ? 29.196 48.818 2.988 1.00 55.53 103 LEU A N 1
ATOM 808 C CA . LEU A 1 103 ? 27.838 48.410 3.370 1.00 55.53 103 LEU A CA 1
ATOM 809 C C . LEU A 1 103 ? 27.649 48.180 4.886 1.00 55.53 103 LEU A C 1
ATOM 811 O O . LEU A 1 103 ? 26.611 48.542 5.427 1.00 55.53 103 LEU A O 1
ATOM 815 N N . GLY A 1 104 ? 28.642 47.619 5.580 1.00 58.22 104 GLY A N 1
ATOM 816 C CA . GLY A 1 104 ? 28.601 47.366 7.026 1.00 58.22 104 GLY A CA 1
ATOM 817 C C . GLY A 1 104 ? 28.729 48.631 7.880 1.00 58.22 104 GLY A C 1
ATOM 818 O O . GLY A 1 104 ? 28.183 48.669 8.978 1.00 58.22 104 GLY A O 1
ATOM 819 N N . ARG A 1 105 ? 29.371 49.692 7.356 1.00 63.31 105 ARG A N 1
ATOM 820 C CA . ARG A 1 105 ? 29.416 51.019 8.008 1.00 63.31 105 ARG A CA 1
ATOM 821 C C . ARG A 1 105 ? 28.037 51.668 8.082 1.00 63.31 105 ARG A C 1
ATOM 823 O O . ARG A 1 105 ? 27.712 52.312 9.071 1.00 63.31 105 ARG A O 1
ATOM 830 N N . TYR A 1 106 ? 27.244 51.516 7.020 1.00 60.12 106 TYR A N 1
ATOM 831 C CA . TYR A 1 106 ? 25.948 52.186 6.891 1.00 60.12 106 TYR A CA 1
ATOM 832 C C . TYR A 1 106 ? 24.771 51.348 7.402 1.00 60.12 106 TYR A C 1
ATOM 834 O O . TYR A 1 106 ? 23.780 51.923 7.840 1.00 60.12 106 TYR A O 1
ATOM 842 N N . PHE A 1 107 ? 24.869 50.015 7.372 1.00 59.59 107 PHE A N 1
ATOM 843 C CA . PHE A 1 107 ? 23.748 49.123 7.699 1.00 59.59 107 PHE A CA 1
ATOM 844 C C . PHE A 1 107 ? 23.999 48.186 8.894 1.00 59.59 107 PHE A C 1
ATOM 846 O O . PHE A 1 107 ? 23.163 47.331 9.181 1.00 59.59 107 PHE A O 1
ATOM 853 N N . GLY A 1 108 ? 25.112 48.348 9.620 1.00 61.38 108 GLY A N 1
ATOM 854 C CA . GLY A 1 108 ? 25.499 47.448 10.710 1.00 61.38 108 GLY A CA 1
ATOM 855 C C . GLY A 1 108 ? 25.909 46.057 10.212 1.00 61.38 108 GLY A C 1
ATOM 856 O O . GLY A 1 108 ? 25.952 45.789 9.008 1.00 61.38 108 GLY A O 1
ATOM 857 N N . ILE A 1 109 ? 26.230 45.150 11.144 1.00 56.84 109 ILE A N 1
ATOM 858 C CA . ILE A 1 109 ? 26.378 43.719 10.841 1.00 56.84 109 ILE A CA 1
ATOM 859 C C . ILE A 1 109 ? 25.012 43.255 10.347 1.00 56.84 109 ILE A C 1
ATOM 861 O O . ILE A 1 109 ? 24.101 43.046 11.144 1.00 56.84 109 ILE A O 1
ATOM 865 N N . THR A 1 110 ? 24.849 43.134 9.034 1.00 43.84 110 THR A N 1
ATOM 866 C CA . THR A 1 110 ? 23.663 42.493 8.482 1.00 43.84 110 THR A CA 1
ATOM 867 C C . THR A 1 110 ? 23.769 41.019 8.867 1.00 43.84 110 THR A C 1
ATOM 869 O O . THR A 1 110 ? 24.694 40.348 8.399 1.00 43.84 110 THR A O 1
ATOM 872 N N . PRO A 1 111 ? 22.901 40.485 9.756 1.00 51.41 111 PRO A N 1
ATOM 873 C CA . PRO A 1 111 ? 22.813 39.041 9.897 1.00 51.41 111 PRO A CA 1
ATOM 874 C C . PRO A 1 111 ? 22.557 38.515 8.490 1.00 51.41 111 PRO A C 1
ATOM 876 O O . PRO A 1 111 ? 21.728 39.085 7.776 1.00 51.41 111 PRO A O 1
ATOM 879 N N . SER A 1 112 ? 23.306 37.498 8.059 1.00 53.31 112 SER A N 1
ATOM 880 C CA . SER A 1 112 ? 23.060 36.842 6.778 1.00 53.31 112 SER A CA 1
ATOM 881 C C . SER A 1 112 ? 21.586 36.465 6.747 1.00 53.31 112 SER A C 1
ATOM 883 O O . SER A 1 112 ? 21.159 35.547 7.452 1.00 53.31 112 SER A O 1
ATOM 885 N N . MET A 1 113 ? 20.795 37.252 6.021 1.00 45.84 113 MET A N 1
ATOM 886 C CA . MET A 1 113 ? 19.358 37.069 5.963 1.00 45.84 113 MET A CA 1
ATOM 887 C C . MET A 1 113 ? 19.142 35.644 5.448 1.00 45.84 113 MET A C 1
ATOM 889 O O . MET A 1 113 ? 19.816 35.268 4.481 1.00 45.84 113 MET A O 1
ATOM 893 N N . PRO A 1 114 ? 18.304 34.816 6.103 1.00 50.69 114 PRO A N 1
ATOM 894 C CA . PRO A 1 114 ? 18.083 33.454 5.646 1.00 50.69 114 PRO A CA 1
ATOM 895 C C . PRO A 1 114 ? 17.659 33.536 4.181 1.00 50.69 114 PRO A C 1
ATOM 897 O O . PRO A 1 114 ? 16.641 34.151 3.873 1.00 50.69 114 PRO A O 1
ATOM 900 N N . GLN A 1 115 ? 18.494 33.006 3.283 1.00 52.97 115 GLN A N 1
ATOM 901 C CA . GLN A 1 115 ? 18.287 33.093 1.840 1.00 52.97 115 GLN A CA 1
ATOM 902 C C . GLN A 1 115 ? 16.975 32.386 1.495 1.00 52.97 115 GLN A C 1
ATOM 904 O O . GLN A 1 115 ? 16.914 31.163 1.378 1.00 52.97 115 GLN A O 1
ATOM 909 N N . LEU A 1 116 ? 15.896 33.156 1.398 1.00 44.81 116 LEU A N 1
ATOM 910 C CA . LEU A 1 116 ? 14.578 32.673 1.031 1.00 44.81 116 LEU A CA 1
ATOM 911 C C . LEU A 1 116 ? 14.499 32.699 -0.500 1.00 44.81 116 LEU A C 1
ATOM 913 O O . LEU A 1 116 ? 14.100 33.697 -1.090 1.00 44.81 116 LEU A O 1
ATOM 917 N N . GLY A 1 117 ? 14.964 31.628 -1.146 1.00 48.53 117 GLY A N 1
ATOM 918 C CA . GLY A 1 117 ? 14.990 31.521 -2.605 1.00 48.53 117 GLY A CA 1
ATOM 919 C C . GLY A 1 117 ? 15.408 30.134 -3.117 1.00 48.53 117 GLY A C 1
ATOM 920 O O . GLY A 1 117 ? 15.910 29.318 -2.333 1.00 48.53 117 GLY A O 1
ATOM 921 N N . PRO A 1 118 ? 15.182 29.846 -4.415 1.00 47.50 118 PRO A N 1
ATOM 922 C CA . PRO A 1 118 ? 15.618 28.605 -5.054 1.00 47.50 118 PRO A CA 1
ATOM 923 C C . PRO A 1 118 ? 17.144 28.470 -4.945 1.00 47.50 118 PRO A C 1
ATOM 925 O O . PRO A 1 118 ? 17.883 29.410 -5.229 1.00 47.50 118 PRO A O 1
ATOM 928 N N . GLY A 1 119 ? 17.606 27.317 -4.454 1.00 59.56 119 GLY A N 1
ATOM 929 C CA . GLY A 1 119 ? 19.013 27.063 -4.112 1.00 59.56 119 GLY A CA 1
ATOM 930 C C . GLY A 1 119 ? 19.288 26.893 -2.613 1.00 59.56 119 GLY A C 1
ATOM 931 O O . GLY A 1 119 ? 20.347 26.379 -2.254 1.00 59.56 119 GLY A O 1
ATOM 932 N N . ARG A 1 120 ? 18.338 27.233 -1.725 1.00 74.31 120 ARG A N 1
ATOM 933 C CA . ARG A 1 120 ? 18.433 26.856 -0.306 1.00 74.31 120 ARG A CA 1
ATOM 934 C C . ARG A 1 120 ? 18.195 25.356 -0.147 1.00 74.31 120 ARG A C 1
ATOM 936 O O . ARG A 1 120 ? 17.148 24.844 -0.535 1.00 74.31 120 ARG A O 1
ATOM 943 N N . ILE A 1 121 ? 19.142 24.679 0.493 1.00 83.75 121 ILE A N 1
ATOM 944 C CA . ILE A 1 121 ? 18.974 23.291 0.915 1.00 83.75 121 ILE A CA 1
ATOM 945 C C . ILE A 1 121 ? 18.158 23.296 2.213 1.00 83.75 121 ILE A C 1
ATOM 947 O O . ILE A 1 121 ? 18.594 23.836 3.233 1.00 83.75 121 ILE A O 1
ATOM 951 N N . LEU A 1 122 ? 16.937 22.767 2.160 1.00 87.25 122 LEU A N 1
ATOM 952 C CA . LEU A 1 122 ? 16.063 22.676 3.326 1.00 87.25 122 LEU A CA 1
ATOM 953 C C . LEU A 1 122 ? 16.456 21.473 4.177 1.00 87.25 122 LEU A C 1
ATOM 955 O O . LEU A 1 122 ? 16.472 20.348 3.692 1.00 87.25 122 LEU A O 1
ATOM 959 N N . ARG A 1 123 ? 16.738 21.701 5.457 1.00 89.50 123 ARG A N 1
ATOM 960 C CA . ARG A 1 123 ? 16.973 20.619 6.412 1.00 89.50 123 ARG A CA 1
ATOM 961 C C . ARG A 1 123 ? 15.653 20.140 6.997 1.00 89.50 123 ARG A C 1
ATOM 963 O O . ARG A 1 123 ? 14.874 20.957 7.486 1.00 89.50 123 ARG A O 1
ATOM 970 N N . GLU A 1 124 ? 15.467 18.827 7.028 1.00 91.12 124 GLU A N 1
ATOM 971 C CA . GLU A 1 124 ? 14.353 18.186 7.715 1.00 91.12 124 GLU A CA 1
ATOM 972 C C . GLU A 1 124 ? 14.804 16.907 8.418 1.00 91.12 124 GLU A C 1
ATOM 974 O O . GLU A 1 124 ? 15.531 16.089 7.851 1.00 91.12 124 GLU A O 1
ATOM 979 N N . ASP A 1 125 ? 14.340 16.724 9.650 1.00 91.81 125 ASP A N 1
ATOM 980 C CA . ASP A 1 125 ? 14.648 15.536 10.435 1.00 91.81 125 ASP A CA 1
ATOM 981 C C . ASP A 1 125 ? 13.608 14.435 10.122 1.00 91.81 125 ASP A C 1
ATOM 983 O O . ASP A 1 125 ? 12.396 14.615 10.291 1.00 91.81 125 ASP A O 1
ATOM 987 N N . VAL A 1 126 ? 14.079 13.288 9.628 1.00 92.50 126 VAL A N 1
ATOM 988 C CA . VAL A 1 126 ? 13.278 12.154 9.144 1.00 92.50 126 VAL A CA 1
ATOM 989 C C . VAL A 1 126 ? 13.410 10.988 10.119 1.00 92.50 126 VAL A C 1
ATOM 991 O O . VAL A 1 126 ? 14.127 10.018 9.891 1.00 92.50 126 VAL A O 1
ATOM 994 N N . VAL A 1 127 ? 12.689 11.097 11.232 1.00 91.44 127 VAL A N 1
ATOM 995 C CA . VAL A 1 127 ? 12.609 10.068 12.284 1.00 91.44 127 VAL A CA 1
ATOM 996 C C . VAL A 1 127 ? 11.277 9.312 12.178 1.00 91.44 127 VAL A C 1
ATOM 998 O O . VAL A 1 127 ? 10.335 9.784 11.527 1.00 91.44 127 VAL A O 1
ATOM 1001 N N . TYR A 1 128 ? 11.166 8.134 12.801 1.00 91.25 128 TYR A N 1
ATOM 1002 C CA . TYR A 1 128 ? 9.898 7.407 12.890 1.00 91.25 128 TYR A CA 1
ATOM 1003 C C . TYR A 1 128 ? 8.818 8.292 13.530 1.00 91.25 128 TYR A C 1
ATOM 1005 O O . TYR A 1 128 ? 9.023 8.857 14.600 1.00 91.25 128 TYR A O 1
ATOM 1013 N N . GLY A 1 129 ? 7.674 8.437 12.860 1.00 89.31 129 GLY A N 1
ATOM 1014 C CA . GLY A 1 129 ? 6.598 9.342 13.286 1.00 89.31 129 GLY A CA 1
ATOM 1015 C C . GLY A 1 129 ? 6.734 10.790 12.797 1.00 89.31 129 GLY A C 1
ATOM 1016 O O . GLY A 1 129 ? 5.803 11.570 12.978 1.00 89.31 129 GLY A O 1
ATOM 1017 N N . SER A 1 130 ? 7.833 11.157 12.126 1.00 92.56 130 SER A N 1
ATOM 1018 C CA . SER A 1 130 ? 7.948 12.472 11.485 1.00 92.56 130 SER A CA 1
ATOM 1019 C C . SER A 1 130 ? 6.931 12.632 10.349 1.00 92.56 130 SER A C 1
ATOM 1021 O O . SER A 1 130 ? 6.655 11.701 9.583 1.00 92.56 130 SER A O 1
ATOM 1023 N N . ARG A 1 131 ? 6.400 13.852 10.193 1.00 92.19 131 ARG A N 1
ATOM 1024 C CA . ARG A 1 131 ? 5.461 14.184 9.111 1.00 92.19 131 ARG A CA 1
ATOM 1025 C C . ARG A 1 131 ? 6.077 13.941 7.732 1.00 92.19 131 ARG A C 1
ATOM 1027 O O . ARG A 1 131 ? 5.386 13.459 6.839 1.00 92.19 131 ARG A O 1
ATOM 1034 N N . ARG A 1 132 ? 7.371 14.243 7.561 1.00 92.38 132 ARG A N 1
ATOM 1035 C CA . ARG A 1 132 ? 8.076 14.031 6.291 1.00 92.38 132 ARG A CA 1
ATOM 1036 C C . ARG A 1 132 ? 8.140 12.554 5.923 1.00 92.38 132 ARG A C 1
ATOM 1038 O O . ARG A 1 132 ? 7.828 12.206 4.789 1.00 92.38 132 ARG A O 1
ATOM 1045 N N . LEU A 1 133 ? 8.480 11.684 6.873 1.00 93.50 133 LEU A N 1
ATOM 1046 C CA . LEU A 1 133 ? 8.506 10.244 6.623 1.00 93.50 133 LEU A CA 1
ATOM 1047 C C . LEU A 1 133 ? 7.118 9.719 6.233 1.00 93.50 133 LEU A C 1
ATOM 1049 O O . LEU A 1 133 ? 6.991 8.970 5.270 1.00 93.50 133 LEU A O 1
ATOM 1053 N N . GLN A 1 134 ? 6.068 10.167 6.927 1.00 93.00 134 GLN A N 1
ATOM 1054 C CA . GLN A 1 134 ? 4.688 9.814 6.581 1.00 93.00 134 GLN A CA 1
ATOM 1055 C C . GLN A 1 134 ? 4.299 10.285 5.173 1.00 93.00 134 GLN A C 1
ATOM 1057 O O . GLN A 1 134 ? 3.625 9.550 4.455 1.00 93.00 134 GLN A O 1
ATOM 1062 N N . GLN A 1 135 ? 4.735 11.479 4.760 1.00 93.19 135 GLN A N 1
ATOM 1063 C CA . GLN A 1 135 ? 4.522 11.976 3.398 1.00 93.19 135 GLN A CA 1
ATOM 1064 C C . GLN A 1 135 ? 5.236 11.112 2.359 1.00 93.19 135 GLN A C 1
ATOM 1066 O O . GLN A 1 135 ? 4.630 10.782 1.346 1.00 93.19 135 GLN A O 1
ATOM 1071 N N . ILE A 1 136 ? 6.479 10.700 2.622 1.00 93.75 136 ILE A N 1
ATOM 1072 C CA . ILE A 1 136 ? 7.221 9.797 1.733 1.00 93.75 136 ILE A CA 1
ATOM 1073 C C . ILE A 1 136 ? 6.507 8.440 1.636 1.00 93.75 136 ILE A C 1
ATOM 1075 O O . ILE A 1 136 ? 6.316 7.935 0.535 1.00 93.75 136 ILE A O 1
ATOM 1079 N N . PHE A 1 137 ? 6.033 7.875 2.752 1.00 93.81 137 PHE A N 1
ATOM 1080 C CA . PHE A 1 137 ? 5.246 6.635 2.741 1.00 93.81 137 PHE A CA 1
ATOM 1081 C C . PHE A 1 137 ? 3.941 6.769 1.955 1.00 93.81 137 PHE A C 1
ATOM 1083 O O . PHE A 1 137 ? 3.581 5.869 1.198 1.00 93.81 137 PHE A O 1
ATOM 1090 N N . ALA A 1 138 ? 3.227 7.882 2.128 1.00 92.06 138 ALA A N 1
ATOM 1091 C CA . ALA A 1 138 ? 1.993 8.142 1.399 1.00 92.06 138 ALA A CA 1
ATOM 1092 C C . ALA A 1 138 ? 2.256 8.278 -0.107 1.00 92.06 138 ALA A C 1
ATOM 1094 O O . ALA A 1 138 ? 1.585 7.606 -0.887 1.00 92.06 138 ALA A O 1
ATOM 1095 N N . ALA A 1 139 ? 3.267 9.061 -0.493 1.00 92.25 139 ALA A N 1
ATOM 1096 C CA . ALA A 1 139 ? 3.666 9.259 -1.883 1.00 92.25 139 ALA A CA 1
ATOM 1097 C C . ALA A 1 139 ? 4.130 7.950 -2.540 1.00 92.25 139 ALA A C 1
ATOM 1099 O O . ALA A 1 139 ? 3.705 7.629 -3.645 1.00 92.25 139 ALA A O 1
ATOM 1100 N N . ALA A 1 140 ? 4.937 7.147 -1.841 1.00 91.81 140 ALA A N 1
ATOM 1101 C CA . ALA A 1 140 ? 5.373 5.839 -2.322 1.00 91.81 140 ALA A CA 1
ATOM 1102 C C . ALA A 1 140 ? 4.195 4.870 -2.509 1.00 91.81 140 ALA A C 1
ATOM 1104 O O . ALA A 1 140 ? 4.142 4.136 -3.494 1.00 91.81 140 ALA A O 1
ATOM 1105 N N . ARG A 1 141 ? 3.228 4.875 -1.581 1.00 89.81 141 ARG A N 1
ATOM 1106 C CA . ARG A 1 141 ? 2.016 4.050 -1.680 1.00 89.81 141 ARG A CA 1
ATOM 1107 C C . ARG A 1 141 ? 1.123 4.486 -2.840 1.00 89.81 141 ARG A C 1
ATOM 1109 O O . ARG A 1 141 ? 0.559 3.628 -3.505 1.00 89.81 141 ARG A O 1
ATOM 1116 N N . GLU A 1 142 ? 0.983 5.788 -3.065 1.00 89.00 142 GLU A N 1
ATOM 1117 C CA . GLU A 1 142 ? 0.189 6.339 -4.164 1.00 89.00 142 GLU A CA 1
ATOM 1118 C C . GLU A 1 142 ? 0.840 6.056 -5.524 1.00 89.00 142 GLU A C 1
ATOM 1120 O O . GLU A 1 142 ? 0.188 5.505 -6.408 1.00 89.00 142 GLU A O 1
ATOM 1125 N N . GLY A 1 143 ? 2.143 6.321 -5.664 1.00 85.69 143 GLY A N 1
ATOM 1126 C CA . GLY A 1 143 ? 2.895 6.026 -6.888 1.00 85.69 143 GLY A CA 1
ATOM 1127 C C . GLY A 1 143 ? 3.019 4.527 -7.185 1.00 85.69 143 GLY A C 1
ATOM 1128 O O . GLY A 1 143 ? 3.071 4.127 -8.343 1.00 85.69 143 GLY A O 1
ATOM 1129 N N . GLY A 1 144 ? 3.020 3.683 -6.148 1.00 84.56 144 GLY A N 1
ATOM 1130 C CA . GLY A 1 144 ? 3.040 2.223 -6.264 1.00 84.56 144 GLY A CA 1
ATOM 1131 C C . GLY A 1 144 ? 1.660 1.557 -6.319 1.00 84.56 144 GLY A C 1
ATOM 1132 O O . GLY A 1 144 ? 1.591 0.326 -6.329 1.00 84.56 144 GLY A O 1
ATOM 1133 N N . ALA A 1 145 ? 0.564 2.325 -6.320 1.00 86.62 145 ALA A N 1
ATOM 1134 C CA . ALA A 1 145 ? -0.792 1.775 -6.256 1.00 86.62 145 ALA A CA 1
ATOM 1135 C C . ALA A 1 145 ? -1.164 0.985 -7.518 1.00 86.62 145 ALA A C 1
ATOM 1137 O O . ALA A 1 145 ? -1.871 -0.024 -7.432 1.00 86.62 145 ALA A O 1
ATOM 1138 N N . PHE A 1 146 ? -0.682 1.429 -8.682 1.00 89.62 146 PHE A N 1
ATOM 1139 C CA . PHE A 1 146 ? -0.899 0.759 -9.956 1.00 89.62 146 PHE A CA 1
ATOM 1140 C C . PHE A 1 146 ? 0.382 0.677 -10.784 1.00 89.62 146 PHE A C 1
ATOM 1142 O O . PHE A 1 146 ? 1.163 1.621 -10.841 1.00 89.62 146 PHE A O 1
ATOM 1149 N N . VAL A 1 147 ? 0.587 -0.450 -11.466 1.00 91.38 147 VAL A N 1
ATOM 1150 C CA . VAL A 1 147 ? 1.735 -0.640 -12.366 1.00 91.38 147 VAL A CA 1
ATOM 1151 C C . VAL A 1 147 ? 1.260 -1.210 -13.696 1.00 91.38 147 VAL A C 1
ATOM 1153 O O . VAL A 1 147 ? 0.341 -2.021 -13.728 1.00 91.38 147 VAL A O 1
ATOM 1156 N N . ASN A 1 148 ? 1.884 -0.814 -14.802 1.00 92.69 148 ASN A N 1
ATOM 1157 C CA . ASN A 1 148 ? 1.680 -1.445 -16.103 1.00 92.69 148 ASN A CA 1
ATOM 1158 C C . ASN A 1 148 ? 2.996 -2.063 -16.588 1.00 92.69 148 ASN A C 1
ATOM 1160 O O . ASN A 1 148 ? 3.953 -1.334 -16.843 1.00 92.69 148 ASN A O 1
ATOM 1164 N N . LEU A 1 149 ? 3.052 -3.391 -16.692 1.00 93.81 149 LEU A N 1
ATOM 1165 C CA . LEU A 1 149 ? 4.264 -4.137 -17.027 1.00 93.81 149 LEU A CA 1
ATOM 1166 C C . LEU A 1 149 ? 4.061 -5.067 -18.224 1.00 93.81 149 LEU A C 1
ATOM 1168 O O . LEU A 1 149 ? 2.993 -5.648 -18.428 1.00 93.81 149 LEU A O 1
ATOM 1172 N N . PHE A 1 150 ? 5.140 -5.254 -18.976 1.00 93.88 150 PHE A N 1
ATOM 1173 C CA . PHE A 1 150 ? 5.235 -6.125 -20.138 1.00 93.88 150 PHE A CA 1
ATOM 1174 C C . PHE A 1 150 ? 6.328 -7.168 -19.916 1.00 93.88 150 PHE A C 1
ATOM 1176 O O . PHE A 1 150 ? 7.448 -6.836 -19.511 1.00 93.88 150 PHE A O 1
ATOM 1183 N N . GLU A 1 151 ? 6.009 -8.428 -20.205 1.00 92.56 151 GLU A N 1
ATOM 1184 C CA . GLU A 1 151 ? 6.985 -9.519 -20.214 1.00 92.56 151 GLU A CA 1
ATOM 1185 C C . GLU A 1 151 ? 8.045 -9.276 -21.290 1.00 92.56 151 GLU A C 1
ATOM 1187 O O . GLU A 1 151 ? 7.722 -9.111 -22.461 1.00 92.56 151 GLU A O 1
ATOM 1192 N N . GLN A 1 152 ? 9.321 -9.254 -20.923 1.00 91.38 152 GLN A N 1
ATOM 1193 C CA . GLN A 1 152 ? 10.398 -8.998 -21.870 1.00 91.38 152 GLN A CA 1
ATOM 1194 C C . GLN A 1 152 ? 10.605 -10.188 -22.812 1.00 91.38 152 GLN A C 1
ATOM 1196 O O . GLN A 1 152 ? 10.613 -11.354 -22.414 1.00 91.38 152 GLN A O 1
ATOM 1201 N N . ALA A 1 153 ? 10.775 -9.889 -24.101 1.00 84.12 153 ALA A N 1
ATOM 1202 C CA . ALA A 1 153 ? 10.949 -10.909 -25.120 1.00 84.12 153 ALA A CA 1
ATOM 1203 C C . ALA A 1 153 ? 12.324 -11.583 -24.992 1.00 84.12 153 ALA A C 1
ATOM 1205 O O . ALA A 1 153 ? 13.369 -10.932 -24.995 1.00 84.12 153 ALA A O 1
ATOM 1206 N N . ALA A 1 154 ? 12.345 -12.918 -24.966 1.00 84.00 154 ALA A N 1
ATOM 1207 C CA . ALA A 1 154 ? 13.595 -13.659 -25.086 1.00 84.00 154 ALA A CA 1
ATOM 1208 C C . ALA A 1 154 ? 14.296 -13.313 -26.414 1.00 84.00 154 ALA A C 1
ATOM 1210 O O . ALA A 1 154 ? 13.641 -13.137 -27.443 1.00 84.00 154 ALA A O 1
ATOM 1211 N N . LYS A 1 155 ? 15.637 -13.329 -26.438 1.00 85.44 155 LYS A N 1
ATOM 1212 C CA . LYS A 1 155 ? 16.454 -12.993 -27.630 1.00 85.44 155 LYS A CA 1
ATOM 1213 C C . LYS A 1 155 ? 16.026 -13.727 -28.912 1.00 85.44 155 LYS A C 1
ATOM 1215 O O . LYS A 1 155 ? 16.188 -13.205 -30.010 1.00 85.44 155 LYS A O 1
ATOM 1220 N N . ARG A 1 156 ? 15.480 -14.942 -28.779 1.00 85.44 156 ARG A N 1
ATOM 1221 C CA . ARG A 1 156 ? 14.935 -15.731 -29.895 1.00 85.44 156 ARG A CA 1
ATOM 1222 C C . ARG A 1 156 ? 13.691 -15.089 -30.514 1.00 85.44 156 ARG A C 1
ATOM 1224 O O . ARG A 1 156 ? 13.571 -15.090 -31.731 1.00 85.44 156 ARG A O 1
ATOM 1231 N N . GLN A 1 157 ? 12.790 -14.560 -29.690 1.00 83.75 157 GLN A N 1
ATOM 1232 C CA . GLN A 1 157 ? 11.539 -13.946 -30.132 1.00 83.75 157 GLN A CA 1
ATOM 1233 C C . GLN A 1 157 ? 11.792 -12.619 -30.847 1.00 83.75 157 GLN A C 1
ATOM 1235 O O . GLN A 1 157 ? 11.171 -12.358 -31.868 1.00 83.75 157 GLN A O 1
ATOM 1240 N N . ILE A 1 158 ? 12.764 -11.837 -30.374 1.00 83.81 158 ILE A N 1
ATOM 1241 C CA . ILE A 1 158 ? 13.177 -10.590 -31.034 1.00 83.81 158 ILE A CA 1
ATOM 1242 C C . ILE A 1 158 ? 13.628 -10.864 -32.478 1.00 83.81 158 ILE A C 1
ATOM 1244 O O . ILE A 1 158 ? 13.359 -10.079 -33.374 1.00 83.81 158 ILE A O 1
ATOM 1248 N N . ARG A 1 159 ? 14.269 -12.010 -32.737 1.00 86.94 159 ARG A N 1
ATOM 1249 C CA . ARG A 1 159 ? 14.730 -12.407 -34.080 1.00 86.94 159 ARG A CA 1
ATOM 1250 C C . ARG A 1 159 ? 13.694 -13.192 -34.893 1.00 86.94 159 ARG A C 1
ATOM 1252 O O . ARG A 1 159 ? 14.009 -13.624 -36.000 1.00 86.94 159 ARG A O 1
ATOM 1259 N N . ALA A 1 160 ? 12.509 -13.450 -34.345 1.00 88.12 160 ALA A N 1
ATOM 1260 C CA . ALA A 1 160 ? 11.486 -14.230 -35.026 1.00 88.12 160 ALA A CA 1
ATOM 1261 C C . ALA A 1 160 ? 10.800 -13.406 -36.124 1.00 88.12 160 ALA A C 1
ATOM 1263 O O . ALA A 1 160 ? 10.646 -12.195 -36.007 1.00 88.12 160 ALA A O 1
ATOM 1264 N N . THR A 1 161 ? 10.356 -14.078 -37.187 1.00 85.94 161 THR A N 1
ATOM 1265 C CA . THR A 1 161 ? 9.673 -13.433 -38.321 1.00 85.94 161 THR A CA 1
ATOM 1266 C C . THR A 1 161 ? 8.247 -12.996 -37.979 1.00 85.94 161 THR A C 1
ATOM 1268 O O . THR A 1 161 ? 7.753 -12.022 -38.535 1.00 85.94 161 THR A O 1
ATOM 1271 N N . SER A 1 162 ? 7.574 -13.713 -37.076 1.00 87.00 162 SER A N 1
ATOM 1272 C CA . SER A 1 162 ? 6.209 -13.404 -36.645 1.00 87.00 162 SER A CA 1
ATOM 1273 C C . SER A 1 162 ? 6.209 -12.710 -35.279 1.00 87.00 162 SER A C 1
ATOM 1275 O O . SER A 1 162 ? 6.813 -13.258 -34.342 1.00 87.00 162 SER A O 1
ATOM 1277 N N . PRO A 1 163 ? 5.493 -11.583 -35.117 1.00 86.25 163 PRO A N 1
ATOM 1278 C CA . PRO A 1 163 ? 5.364 -10.943 -33.818 1.00 86.25 163 PRO A CA 1
ATOM 1279 C C . PRO A 1 163 ? 4.577 -11.847 -32.865 1.00 86.25 163 PRO A C 1
ATOM 1281 O O . PRO A 1 163 ? 3.607 -12.492 -33.271 1.00 86.25 163 PRO A O 1
ATOM 1284 N N . ALA A 1 164 ? 4.996 -11.911 -31.600 1.00 87.81 164 ALA A N 1
ATOM 1285 C CA . ALA A 1 164 ? 4.206 -12.591 -30.579 1.00 87.81 164 ALA A CA 1
ATOM 1286 C C . ALA A 1 164 ? 3.269 -11.605 -29.886 1.00 87.81 164 ALA A C 1
ATOM 1288 O O . ALA A 1 164 ? 3.378 -10.382 -29.997 1.00 87.81 164 ALA A O 1
ATOM 1289 N N . VAL A 1 165 ? 2.264 -12.171 -29.241 1.00 91.81 165 VAL A N 1
ATOM 1290 C CA . VAL A 1 165 ? 1.080 -11.436 -28.848 1.00 91.81 165 VAL A CA 1
ATOM 1291 C C . VAL A 1 165 ? 0.891 -11.594 -27.347 1.00 91.81 165 VAL A C 1
ATOM 1293 O O . VAL A 1 165 ? 0.907 -12.718 -26.855 1.00 91.81 165 VAL A O 1
ATOM 1296 N N . TYR A 1 166 ? 0.717 -10.480 -26.640 1.00 92.88 166 TYR A N 1
ATOM 1297 C CA . TYR A 1 166 ? 0.458 -10.492 -25.207 1.00 92.88 166 TYR A CA 1
ATOM 1298 C C . TYR A 1 166 ? -1.028 -10.554 -24.907 1.00 92.88 166 TYR A C 1
ATOM 1300 O O . TYR A 1 166 ? -1.822 -9.781 -25.448 1.00 92.88 166 TYR A O 1
ATOM 1308 N N . GLU A 1 167 ? -1.376 -11.409 -23.964 1.00 93.75 167 GLU A N 1
ATOM 1309 C CA . GLU A 1 167 ? -2.648 -11.381 -23.278 1.00 93.75 167 GLU A CA 1
ATOM 1310 C C . GLU A 1 167 ? -2.596 -10.361 -22.124 1.00 93.75 167 GLU A C 1
ATOM 1312 O O . GLU A 1 167 ? -1.644 -10.375 -21.336 1.00 93.75 167 GLU A O 1
ATOM 1317 N N . PRO A 1 168 ? -3.586 -9.458 -22.012 1.00 95.19 168 PRO A N 1
ATOM 1318 C CA . PRO A 1 168 ? -3.683 -8.530 -20.893 1.00 95.19 168 PRO A CA 1
ATOM 1319 C C . PRO A 1 168 ? -4.300 -9.209 -19.661 1.00 95.19 168 PRO A C 1
ATOM 1321 O O . PRO A 1 168 ? -5.398 -9.767 -19.715 1.00 95.19 168 PRO A O 1
ATOM 1324 N N . TRP A 1 169 ? -3.604 -9.103 -18.535 1.00 95.75 169 TRP A N 1
ATOM 1325 C CA . TRP A 1 169 ? -4.004 -9.598 -17.222 1.00 95.75 169 TRP A CA 1
ATOM 1326 C C . TRP A 1 169 ? -4.146 -8.432 -16.246 1.00 95.75 169 TRP A C 1
ATOM 1328 O O . TRP A 1 169 ? -3.277 -7.563 -16.185 1.00 95.75 169 TRP A O 1
ATOM 1338 N N . LEU A 1 170 ? -5.210 -8.443 -15.450 1.00 95.75 170 LEU A N 1
ATOM 1339 C CA . LEU A 1 170 ? -5.363 -7.571 -14.292 1.00 95.75 170 LEU A CA 1
ATOM 1340 C C . LEU A 1 170 ? -4.935 -8.353 -13.049 1.00 95.75 170 LEU A C 1
ATOM 1342 O O . LEU A 1 170 ? -5.553 -9.359 -12.714 1.00 95.75 170 LEU A O 1
ATOM 1346 N N . GLY A 1 171 ? -3.874 -7.909 -12.383 1.00 95.12 171 GLY A N 1
ATOM 1347 C CA . GLY A 1 171 ? -3.434 -8.442 -11.095 1.00 95.12 171 GLY A CA 1
ATOM 1348 C C . GLY A 1 171 ? -3.848 -7.512 -9.961 1.00 95.12 171 GLY A C 1
ATOM 1349 O O . GLY A 1 171 ? -3.626 -6.309 -10.061 1.00 95.12 171 GLY A O 1
ATOM 1350 N N . VAL A 1 172 ? -4.412 -8.051 -8.881 1.00 94.94 172 VAL A N 1
ATOM 1351 C CA . VAL A 1 172 ? -4.813 -7.286 -7.692 1.00 94.94 172 VAL A CA 1
ATOM 1352 C C . VAL A 1 172 ? -4.339 -8.002 -6.434 1.00 94.94 172 VAL A C 1
ATOM 1354 O O . VAL A 1 172 ? -4.580 -9.197 -6.249 1.00 94.94 172 VAL A O 1
ATOM 1357 N N . CYS A 1 173 ? -3.647 -7.268 -5.565 1.00 93.81 173 CYS A N 1
ATOM 1358 C CA . CYS A 1 173 ? -3.229 -7.736 -4.252 1.00 93.81 173 CYS A CA 1
ATOM 1359 C C . CYS A 1 173 ? -4.255 -7.296 -3.206 1.00 93.81 173 CYS A C 1
ATOM 1361 O O . CYS A 1 173 ? -4.330 -6.119 -2.845 1.00 93.81 173 CYS A O 1
ATOM 1363 N N . PHE A 1 174 ? -5.045 -8.248 -2.718 1.00 94.81 174 PHE A N 1
ATOM 1364 C CA . PHE A 1 174 ? -6.000 -8.036 -1.642 1.00 94.81 174 PHE A CA 1
ATOM 1365 C C . PHE A 1 174 ? -5.359 -8.358 -0.297 1.00 94.81 174 PHE A C 1
ATOM 1367 O O . PHE A 1 174 ? -4.772 -9.423 -0.112 1.00 94.81 174 PHE A O 1
ATOM 1374 N N . LYS A 1 175 ? -5.530 -7.459 0.668 1.00 95.56 175 LYS A N 1
ATOM 1375 C CA . LYS A 1 175 ? -5.320 -7.755 2.079 1.00 95.56 175 LYS A CA 1
ATOM 1376 C C . LYS A 1 175 ? -6.638 -8.144 2.711 1.00 95.56 175 LYS A C 1
ATOM 1378 O O . LYS A 1 175 ? -7.587 -7.363 2.667 1.00 95.56 175 LYS A O 1
ATOM 1383 N N . VAL A 1 176 ? -6.672 -9.323 3.312 1.00 95.44 176 VAL A N 1
ATOM 1384 C CA . VAL A 1 176 ? -7.784 -9.779 4.141 1.00 95.44 176 VAL A CA 1
ATOM 1385 C C . VAL A 1 176 ? -7.324 -9.732 5.591 1.00 95.44 176 VAL A C 1
ATOM 1387 O O . VAL A 1 176 ? -6.377 -10.414 5.975 1.00 95.44 176 VAL A O 1
ATOM 1390 N N . GLU A 1 177 ? -7.972 -8.897 6.393 1.00 95.44 177 GLU A N 1
ATOM 1391 C CA . GLU A 1 177 ? -7.741 -8.800 7.830 1.00 95.44 177 GLU A CA 1
ATOM 1392 C C . GLU A 1 177 ? -8.914 -9.437 8.576 1.00 95.44 177 GLU A C 1
ATOM 1394 O O . GLU A 1 177 ? -10.052 -8.981 8.458 1.00 95.44 177 GLU A O 1
ATOM 1399 N N . PHE A 1 178 ? -8.630 -10.460 9.374 1.00 93.94 178 PHE A N 1
ATOM 1400 C CA . PHE A 1 178 ? -9.548 -11.015 10.361 1.00 93.94 178 PHE A CA 1
ATOM 1401 C C . PHE A 1 178 ? -9.194 -10.386 11.707 1.00 93.94 178 PHE A C 1
ATOM 1403 O O . PHE A 1 178 ? -8.078 -10.574 12.195 1.00 93.94 178 PHE A O 1
ATOM 1410 N N . ALA A 1 179 ? -10.096 -9.585 12.265 1.00 92.06 179 ALA A N 1
ATOM 1411 C CA . ALA A 1 179 ? -9.850 -8.812 13.474 1.00 92.06 179 ALA A CA 1
ATOM 1412 C C . ALA A 1 179 ? -10.940 -9.052 14.524 1.00 92.06 179 ALA A C 1
ATOM 1414 O O . ALA A 1 179 ? -12.130 -8.975 14.223 1.00 92.06 179 ALA A O 1
ATOM 1415 N N . CYS A 1 180 ? -10.496 -9.308 15.746 1.00 88.56 180 CYS A N 1
ATOM 1416 C CA . CYS A 1 180 ? -11.256 -9.301 16.993 1.00 88.56 180 CYS A CA 1
ATOM 1417 C C . CYS A 1 180 ? -10.265 -8.922 18.114 1.00 88.56 180 CYS A C 1
ATOM 1419 O O . CYS A 1 180 ? -9.497 -7.975 17.935 1.00 88.56 180 CYS A O 1
ATOM 1421 N N . ASP A 1 181 ? -10.202 -9.700 19.201 1.00 87.69 181 ASP A N 1
ATOM 1422 C CA . ASP A 1 181 ? -9.137 -9.629 20.214 1.00 87.69 181 ASP A CA 1
ATOM 1423 C C . ASP A 1 181 ? -7.741 -9.868 19.609 1.00 87.69 181 ASP A C 1
ATOM 1425 O O . ASP A 1 181 ? -6.750 -9.239 19.985 1.00 87.69 181 ASP A O 1
ATOM 1429 N N . LEU A 1 182 ? -7.675 -10.761 18.623 1.00 87.25 182 LEU A N 1
ATOM 1430 C CA . LEU A 1 182 ? -6.498 -11.066 17.827 1.00 87.25 182 LEU A CA 1
ATOM 1431 C C . LEU A 1 182 ? -6.680 -10.571 16.391 1.00 87.25 182 LEU A C 1
ATOM 1433 O O . LEU A 1 182 ? -7.786 -10.524 15.850 1.00 87.25 182 LEU A O 1
ATOM 1437 N N . LYS A 1 183 ? -5.560 -10.237 15.744 1.00 90.94 183 LYS A N 1
ATOM 1438 C CA . LYS A 1 183 ? -5.529 -9.829 14.338 1.00 90.94 183 LYS A CA 1
ATOM 1439 C C . LYS A 1 183 ? -4.735 -10.830 13.505 1.00 90.94 183 LYS A C 1
ATOM 1441 O O . LYS A 1 183 ? -3.562 -11.076 13.785 1.00 90.94 183 LYS A O 1
ATOM 1446 N N . ARG A 1 184 ? -5.353 -11.360 12.449 1.00 92.69 184 ARG A N 1
ATOM 1447 C CA . ARG A 1 184 ? -4.699 -12.158 11.403 1.00 92.69 184 ARG A CA 1
ATOM 1448 C C . ARG A 1 184 ? -4.790 -11.414 10.077 1.00 92.69 184 ARG A C 1
ATOM 1450 O O . ARG A 1 184 ? -5.880 -11.045 9.654 1.00 92.69 184 ARG A O 1
ATOM 1457 N N . GLU A 1 185 ? -3.655 -11.206 9.421 1.00 95.06 185 GLU A N 1
ATOM 1458 C CA . GLU A 1 185 ? -3.590 -10.568 8.104 1.00 95.06 185 GLU A CA 1
ATOM 1459 C C . GLU A 1 185 ? -3.102 -11.573 7.062 1.00 95.06 185 GLU A C 1
ATOM 1461 O O . GLU A 1 185 ? -2.108 -12.268 7.273 1.00 95.06 185 GLU A O 1
ATOM 1466 N N . GLU A 1 186 ? -3.795 -11.636 5.930 1.00 93.69 186 GLU A N 1
ATOM 1467 C CA . GLU A 1 186 ? -3.452 -12.488 4.796 1.00 93.69 186 GLU A CA 1
ATOM 1468 C C . GLU A 1 186 ? -3.386 -11.660 3.513 1.00 93.69 186 GLU A C 1
ATOM 1470 O O . GLU A 1 186 ? -4.208 -10.771 3.283 1.00 93.69 186 GLU A O 1
ATOM 1475 N N . LEU A 1 187 ? -2.408 -11.975 2.663 1.00 93.62 187 LEU A N 1
ATOM 1476 C CA . LEU A 1 187 ? -2.231 -11.345 1.359 1.00 93.62 187 LEU A CA 1
ATOM 1477 C C . LEU A 1 187 ? -2.614 -12.333 0.258 1.00 93.62 187 LEU A C 1
ATOM 1479 O O . LEU A 1 187 ? -2.010 -13.397 0.126 1.00 93.62 187 LEU A O 1
ATOM 1483 N N . HIS A 1 188 ? -3.598 -11.951 -0.549 1.00 93.44 188 HIS A N 1
ATOM 1484 C CA . HIS A 1 188 ? -4.136 -12.733 -1.656 1.00 93.44 188 HIS A CA 1
ATOM 1485 C C . HIS A 1 188 ? -3.841 -12.006 -2.962 1.00 93.44 188 HIS A C 1
ATOM 1487 O O . HIS A 1 188 ? -4.424 -10.960 -3.243 1.00 93.44 188 HIS A O 1
ATOM 1493 N N . PHE A 1 189 ? -2.918 -12.543 -3.760 1.00 94.19 189 PHE A N 1
ATOM 1494 C CA . PHE A 1 189 ? -2.532 -11.924 -5.026 1.00 94.19 189 PHE A CA 1
ATOM 1495 C C . PHE A 1 189 ? -3.167 -12.640 -6.215 1.00 94.19 189 PHE A C 1
ATOM 1497 O O . PHE A 1 189 ? -2.613 -13.598 -6.762 1.00 94.19 189 PHE A O 1
ATOM 1504 N N . LEU A 1 190 ? -4.340 -12.141 -6.599 1.00 95.81 190 LEU A N 1
ATOM 1505 C CA . LEU A 1 190 ? -5.185 -12.706 -7.641 1.00 95.81 190 LEU A CA 1
ATOM 1506 C C . LEU A 1 190 ? -4.878 -12.059 -8.993 1.00 95.81 190 LEU A C 1
ATOM 1508 O O . LEU A 1 190 ? -4.532 -10.881 -9.068 1.00 95.81 190 LEU A O 1
ATOM 1512 N N . GLY A 1 191 ? -5.036 -12.820 -10.070 1.00 95.88 191 GLY A N 1
ATOM 1513 C CA . GLY A 1 191 ? -4.946 -12.315 -11.435 1.00 95.88 191 GLY A CA 1
ATOM 1514 C C . GLY A 1 191 ? -6.111 -12.802 -12.278 1.00 95.88 191 GLY A C 1
ATOM 1515 O O . GLY A 1 191 ? -6.483 -13.964 -12.171 1.00 95.88 191 GLY A O 1
ATOM 1516 N N . ILE A 1 192 ? -6.661 -11.941 -13.126 1.00 96.44 192 ILE A N 1
ATOM 1517 C CA . ILE A 1 192 ? -7.713 -12.284 -14.086 1.00 96.44 192 ILE A CA 1
ATOM 1518 C C . ILE A 1 192 ? -7.275 -11.920 -15.503 1.00 96.44 192 ILE A C 1
ATOM 1520 O O . ILE A 1 192 ? -6.766 -10.823 -15.744 1.00 96.44 192 ILE A O 1
ATOM 1524 N N . SER A 1 193 ? -7.468 -12.830 -16.457 1.00 95.94 193 SER A N 1
ATOM 1525 C CA . SER A 1 193 ? -7.296 -12.497 -17.873 1.00 95.94 193 SER A CA 1
ATOM 1526 C C . SER A 1 193 ? -8.450 -11.615 -18.335 1.00 95.94 193 SER A C 1
ATOM 1528 O O . SER A 1 193 ? -9.616 -12.006 -18.268 1.00 95.94 193 SER A O 1
ATOM 1530 N N . LEU A 1 194 ? -8.137 -10.453 -18.907 1.00 95.00 194 LEU A N 1
ATOM 1531 C CA . LEU A 1 194 ? -9.143 -9.546 -19.471 1.00 95.00 194 LEU A CA 1
ATOM 1532 C C . LEU A 1 194 ? -9.691 -10.029 -20.819 1.00 95.00 194 LEU A C 1
ATOM 1534 O O . LEU A 1 194 ? -10.479 -9.335 -21.468 1.00 95.00 194 LEU A O 1
ATOM 1538 N N . ARG A 1 195 ? -9.258 -11.204 -21.281 1.00 93.00 195 ARG A N 1
ATOM 1539 C CA . ARG A 1 195 ? -9.722 -11.824 -22.519 1.00 93.00 195 ARG A CA 1
ATOM 1540 C C . ARG A 1 195 ? -10.518 -13.094 -22.270 1.00 93.00 195 ARG A C 1
ATOM 1542 O O . ARG A 1 195 ? -11.588 -13.227 -22.862 1.00 93.00 195 ARG A O 1
ATOM 1549 N N . SER A 1 196 ? -9.981 -14.024 -21.483 1.00 93.19 196 SER A N 1
ATOM 1550 C CA . SER A 1 196 ? -10.632 -15.307 -21.196 1.00 93.19 196 SER A CA 1
ATOM 1551 C C . SER A 1 196 ? -11.523 -15.252 -19.956 1.00 93.19 196 SER A C 1
ATOM 1553 O O . SER A 1 196 ? -12.447 -16.052 -19.855 1.00 93.19 196 SER A O 1
ATOM 1555 N N . GLY A 1 197 ? -11.268 -14.319 -19.033 1.00 93.31 197 GLY A N 1
ATOM 1556 C CA . GLY A 1 197 ? -11.912 -14.290 -17.718 1.00 93.31 197 GLY A CA 1
ATOM 1557 C C . GLY A 1 197 ? -11.366 -15.340 -16.746 1.00 93.31 197 GLY A C 1
ATOM 1558 O O . GLY A 1 197 ? -11.935 -15.528 -15.677 1.00 93.31 197 GLY A O 1
ATOM 1559 N N . GLU A 1 198 ? -10.280 -16.036 -17.095 1.00 94.94 198 GLU A N 1
ATOM 1560 C CA . GLU A 1 198 ? -9.644 -17.016 -16.213 1.00 94.94 198 GLU A CA 1
ATOM 1561 C C . GLU A 1 198 ? -9.018 -16.329 -14.994 1.00 94.94 198 GLU A C 1
ATOM 1563 O O . GLU A 1 198 ? -8.272 -15.359 -15.146 1.00 94.94 198 GLU A O 1
ATOM 1568 N N . ILE A 1 199 ? -9.296 -16.863 -13.800 1.00 95.81 199 ILE A N 1
ATOM 1569 C CA . ILE A 1 199 ? -8.790 -16.362 -12.518 1.00 95.81 199 ILE A CA 1
ATOM 1570 C C . ILE A 1 199 ? -7.662 -17.270 -12.017 1.00 95.81 199 ILE A C 1
ATOM 1572 O O . ILE A 1 199 ? -7.790 -18.492 -11.996 1.00 95.81 199 ILE A O 1
ATOM 1576 N N . ILE A 1 200 ? -6.562 -16.665 -11.571 1.00 94.69 200 ILE A N 1
ATOM 1577 C CA . ILE A 1 200 ? -5.391 -17.335 -11.002 1.00 94.69 200 ILE A CA 1
ATOM 1578 C C . ILE A 1 200 ? -5.147 -16.801 -9.589 1.00 94.69 200 ILE A C 1
ATOM 1580 O O . ILE A 1 200 ? -4.842 -15.625 -9.412 1.00 94.69 200 ILE A O 1
ATOM 1584 N N . GLU A 1 201 ? -5.205 -17.679 -8.586 1.00 91.38 201 GLU A N 1
ATOM 1585 C CA . GLU A 1 201 ? -5.069 -17.297 -7.170 1.00 91.38 201 GLU A CA 1
ATOM 1586 C C . GLU A 1 201 ? -3.632 -16.997 -6.724 1.00 91.38 201 GLU A C 1
ATOM 1588 O O . GLU A 1 201 ? -3.404 -16.198 -5.823 1.00 91.38 201 GLU A O 1
ATOM 1593 N N . LYS A 1 202 ? -2.642 -17.651 -7.343 1.00 90.25 202 LYS A N 1
ATOM 1594 C CA . LYS A 1 202 ? -1.211 -17.453 -7.055 1.00 90.25 202 LYS A CA 1
ATOM 1595 C C . LYS A 1 202 ? -0.536 -16.711 -8.196 1.00 90.25 202 LYS A C 1
ATOM 1597 O O . LYS A 1 202 ? 0.470 -17.166 -8.749 1.00 90.25 202 LYS A O 1
ATOM 1602 N N . PHE A 1 203 ? -1.102 -15.567 -8.571 1.00 92.31 203 PHE A N 1
ATOM 1603 C CA . PHE A 1 203 ? -0.621 -14.801 -9.716 1.00 92.31 203 PHE A CA 1
ATOM 1604 C C . PHE A 1 203 ? 0.829 -14.330 -9.529 1.00 92.31 203 PHE A C 1
ATOM 1606 O O . PHE A 1 203 ? 1.612 -14.328 -10.477 1.00 92.31 203 PHE A O 1
ATOM 1613 N N . GLY A 1 204 ? 1.247 -14.085 -8.284 1.00 88.88 204 GLY A N 1
ATOM 1614 C CA .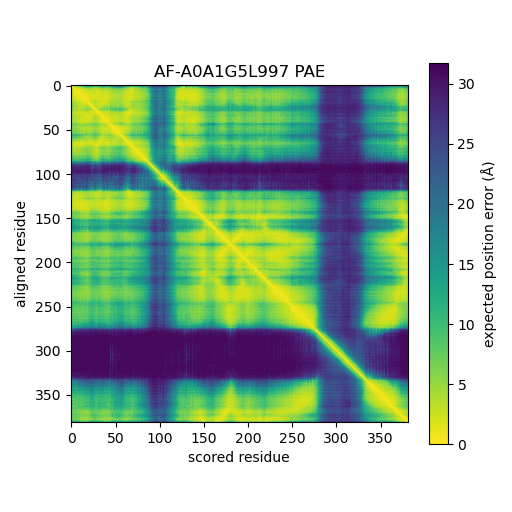 GLY A 1 204 ? 2.638 -13.761 -7.948 1.00 88.88 204 GLY A CA 1
ATOM 1615 C C . GLY A 1 204 ? 3.638 -14.801 -8.431 1.00 88.88 204 GLY A C 1
ATOM 1616 O O . GLY A 1 204 ? 4.614 -14.452 -9.083 1.00 88.88 204 GLY A O 1
ATOM 1617 N N . SER A 1 205 ? 3.358 -16.090 -8.229 1.00 90.44 205 SER A N 1
ATOM 1618 C CA . SER A 1 205 ? 4.240 -17.167 -8.696 1.00 90.44 205 SER A CA 1
ATOM 1619 C C . SER A 1 205 ? 4.353 -17.224 -10.224 1.00 90.44 205 SER A C 1
ATOM 1621 O O . SER A 1 205 ? 5.375 -17.671 -10.748 1.00 90.44 205 SER A O 1
ATOM 1623 N N . LYS A 1 206 ? 3.317 -16.769 -10.943 1.00 89.12 206 LYS A N 1
ATOM 1624 C CA . LYS A 1 206 ? 3.309 -16.647 -12.408 1.00 89.12 206 LYS A CA 1
ATOM 1625 C C . LYS A 1 206 ? 4.171 -15.465 -12.876 1.00 89.12 206 LYS A C 1
ATOM 1627 O O . LYS A 1 206 ? 4.806 -15.575 -13.926 1.00 89.12 206 LYS A O 1
ATOM 1632 N N . LEU A 1 207 ? 4.226 -14.380 -12.103 1.00 89.88 207 LEU A N 1
ATOM 1633 C CA . LEU A 1 207 ? 5.031 -13.192 -12.402 1.00 89.88 207 LEU A CA 1
ATOM 1634 C C . LEU A 1 207 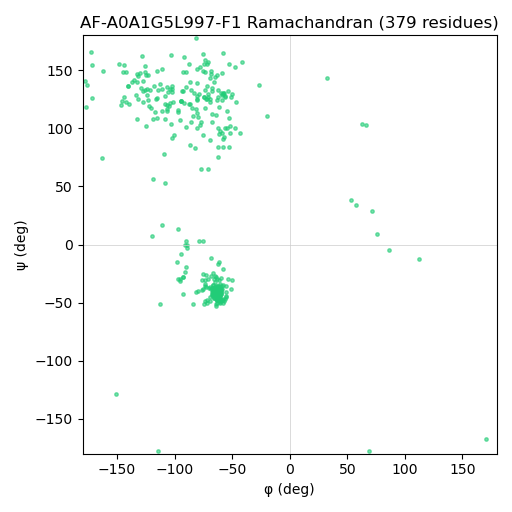? 6.504 -13.343 -12.008 1.00 89.88 207 LEU A C 1
ATOM 1636 O O . LEU A 1 207 ? 7.365 -12.986 -12.800 1.00 89.88 207 LEU A O 1
ATOM 1640 N N . SER A 1 208 ? 6.821 -13.939 -10.852 1.00 89.19 208 SER A N 1
ATOM 1641 C CA . SER A 1 208 ? 8.208 -14.060 -10.356 1.00 89.19 208 SER A CA 1
ATOM 1642 C C . SER A 1 208 ? 9.144 -14.860 -11.268 1.00 89.19 208 SER A C 1
ATOM 1644 O O . SER A 1 208 ? 10.355 -14.827 -11.089 1.00 89.19 208 SER A O 1
ATOM 1646 N N . ARG A 1 209 ? 8.597 -15.621 -12.222 1.00 87.50 209 ARG A N 1
ATOM 1647 C CA . ARG A 1 209 ? 9.370 -16.416 -13.189 1.00 87.50 209 ARG A CA 1
ATOM 1648 C C . ARG A 1 209 ? 9.733 -15.646 -14.460 1.00 87.50 209 ARG A C 1
ATOM 1650 O O . ARG A 1 209 ? 10.356 -16.232 -15.341 1.00 87.50 209 ARG A O 1
ATOM 1657 N N . ARG A 1 210 ? 9.280 -14.400 -14.599 1.00 89.00 210 ARG A N 1
ATOM 1658 C CA . ARG A 1 210 ? 9.362 -13.620 -15.835 1.00 89.00 210 ARG A CA 1
ATOM 1659 C C . ARG A 1 210 ? 10.059 -12.292 -15.589 1.00 89.00 210 ARG A C 1
ATOM 1661 O O . ARG A 1 210 ? 9.850 -11.660 -14.557 1.00 89.00 210 ARG A O 1
ATOM 1668 N N . ASP A 1 211 ? 10.801 -11.846 -16.592 1.00 90.44 211 ASP A N 1
ATOM 1669 C CA . ASP A 1 211 ? 11.385 -10.511 -16.608 1.00 90.44 211 ASP A CA 1
ATOM 1670 C C . ASP A 1 211 ? 10.319 -9.517 -17.072 1.00 90.44 211 ASP A C 1
ATOM 1672 O O . ASP A 1 211 ? 9.808 -9.612 -18.189 1.00 90.44 211 ASP A O 1
ATOM 1676 N N . LEU A 1 212 ? 9.953 -8.579 -16.203 1.00 91.88 212 LEU A N 1
ATOM 1677 C CA . LEU A 1 212 ? 8.907 -7.592 -16.451 1.00 91.88 212 LEU A CA 1
ATOM 1678 C C . LEU A 1 212 ? 9.528 -6.201 -16.546 1.00 91.88 212 LEU A C 1
ATOM 1680 O O . LEU A 1 212 ? 10.391 -5.846 -15.747 1.00 91.88 212 LEU A O 1
ATOM 1684 N N . SER A 1 213 ? 9.077 -5.393 -17.503 1.00 91.50 213 SER A N 1
ATOM 1685 C CA . SER A 1 213 ? 9.460 -3.980 -17.575 1.00 91.50 213 SER A CA 1
ATOM 1686 C C . SER A 1 213 ? 8.295 -3.114 -18.063 1.00 91.50 213 SER A C 1
ATOM 1688 O O . SER A 1 213 ? 7.416 -3.617 -18.765 1.00 91.50 213 SER A O 1
ATOM 1690 N N . PRO A 1 214 ? 8.262 -1.817 -17.711 1.00 89.94 214 PRO A N 1
ATOM 1691 C CA . PRO A 1 214 ? 7.212 -0.897 -18.151 1.00 89.94 214 PRO A CA 1
ATOM 1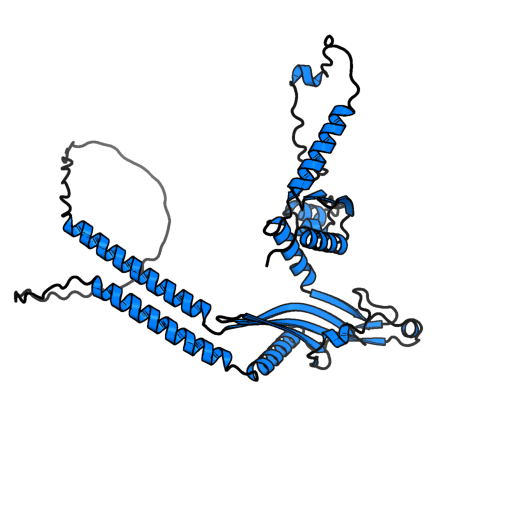692 C C . PRO A 1 214 ? 7.270 -0.595 -19.656 1.00 89.94 214 PRO A C 1
ATOM 1694 O O . PRO A 1 214 ? 6.337 -0.020 -20.213 1.00 89.94 214 PRO A O 1
ATOM 1697 N N . ARG A 1 215 ? 8.359 -0.977 -20.337 1.00 89.31 215 ARG A N 1
ATOM 1698 C CA . ARG A 1 215 ? 8.528 -0.786 -21.779 1.00 89.31 215 ARG A CA 1
ATOM 1699 C C . ARG A 1 215 ? 8.084 -2.022 -22.551 1.00 89.31 215 ARG A C 1
ATOM 1701 O O . ARG A 1 215 ? 8.510 -3.139 -22.249 1.00 89.31 215 ARG A O 1
ATOM 1708 N N . LEU A 1 216 ? 7.283 -1.790 -23.589 1.00 89.12 216 LEU A N 1
ATOM 1709 C CA . LEU A 1 216 ? 6.899 -2.811 -24.557 1.00 89.12 216 LEU A CA 1
ATOM 1710 C C . LEU A 1 216 ? 8.150 -3.373 -25.250 1.00 89.12 216 LEU A C 1
ATOM 1712 O O . LEU A 1 216 ? 8.988 -2.609 -25.730 1.00 89.12 216 LEU A O 1
ATOM 1716 N N . ALA A 1 217 ? 8.271 -4.700 -25.299 1.00 86.62 217 ALA A N 1
ATOM 1717 C CA . ALA A 1 217 ? 9.385 -5.360 -25.972 1.00 86.62 217 ALA A CA 1
ATOM 1718 C C . ALA A 1 217 ? 9.253 -5.300 -27.506 1.00 86.62 217 ALA A C 1
ATOM 1720 O O . ALA A 1 217 ? 8.154 -5.217 -28.057 1.00 86.62 217 ALA A O 1
ATOM 1721 N N . GLU A 1 218 ? 10.387 -5.385 -28.201 1.00 85.06 218 GLU A N 1
ATOM 1722 C CA . GLU A 1 218 ? 10.444 -5.413 -29.666 1.00 85.06 218 GLU A CA 1
ATOM 1723 C C . GLU A 1 218 ? 9.748 -6.658 -30.248 1.00 85.06 218 GLU A C 1
ATOM 1725 O O . GLU A 1 218 ? 9.822 -7.747 -29.676 1.00 85.06 218 GLU A O 1
ATOM 1730 N N . ASN A 1 219 ? 9.116 -6.513 -31.420 1.00 84.75 219 ASN A N 1
ATOM 1731 C CA . ASN A 1 219 ? 8.380 -7.579 -32.124 1.00 84.75 219 ASN A CA 1
ATOM 1732 C C . ASN A 1 219 ? 7.239 -8.215 -31.311 1.00 84.75 219 ASN A C 1
ATOM 1734 O O . ASN A 1 219 ? 6.943 -9.408 -31.454 1.00 84.75 219 ASN A O 1
ATOM 1738 N N . MET A 1 220 ? 6.577 -7.407 -30.479 1.00 87.38 220 MET A N 1
ATOM 1739 C CA . MET A 1 220 ? 5.444 -7.830 -29.663 1.00 87.38 220 MET A CA 1
ATOM 1740 C C . MET A 1 220 ? 4.268 -6.854 -29.755 1.00 87.38 220 MET A C 1
ATOM 1742 O O . MET A 1 220 ? 4.454 -5.641 -29.857 1.00 87.38 220 MET A O 1
ATOM 1746 N N . HIS A 1 221 ? 3.045 -7.382 -29.664 1.00 88.94 221 HIS A N 1
ATOM 1747 C CA . HIS A 1 221 ? 1.818 -6.580 -29.670 1.00 88.94 221 HIS A CA 1
ATOM 1748 C C . HIS A 1 221 ? 0.898 -6.937 -28.501 1.00 88.94 221 HIS A C 1
ATOM 1750 O O . HIS A 1 221 ? 0.650 -8.112 -28.231 1.00 88.94 221 HIS A O 1
ATOM 1756 N N . ALA A 1 222 ? 0.358 -5.920 -27.826 1.00 89.44 222 ALA A N 1
ATOM 1757 C CA . ALA A 1 222 ? -0.649 -6.096 -26.785 1.00 89.44 222 ALA A CA 1
ATOM 1758 C C . ALA A 1 222 ? -2.032 -6.344 -27.405 1.00 89.44 222 ALA A C 1
ATOM 1760 O O . ALA A 1 222 ? -2.471 -5.600 -28.283 1.00 89.44 222 ALA A O 1
ATOM 1761 N N . GLN A 1 223 ? -2.727 -7.389 -26.954 1.00 89.50 223 GLN A N 1
ATOM 1762 C CA . GLN A 1 223 ? -4.107 -7.629 -27.366 1.00 89.50 223 GLN A CA 1
ATOM 1763 C C . GLN A 1 223 ? -5.066 -6.649 -26.703 1.00 89.50 223 GLN A C 1
ATOM 1765 O O . GLN A 1 223 ? -4.908 -6.288 -25.539 1.00 89.50 223 GLN A O 1
ATOM 1770 N N . SER A 1 224 ? -6.142 -6.317 -27.414 1.00 89.19 224 SER A N 1
ATOM 1771 C CA . SER A 1 224 ? -7.262 -5.590 -26.824 1.00 89.19 224 SER A CA 1
ATOM 1772 C C . SER A 1 224 ? -7.989 -6.462 -25.786 1.00 89.19 224 SER A C 1
ATOM 1774 O O . SER A 1 224 ? -8.255 -7.645 -26.073 1.00 89.19 224 SER A O 1
ATOM 1776 N N . PRO A 1 225 ? -8.322 -5.906 -24.607 1.00 91.81 225 PRO A N 1
ATOM 1777 C CA . PRO A 1 225 ? -9.145 -6.583 -23.614 1.00 91.81 225 PRO A CA 1
ATOM 1778 C C . PRO A 1 225 ? -10.581 -6.738 -24.133 1.00 91.81 225 PRO A C 1
ATOM 1780 O O . PRO A 1 225 ? -11.077 -5.895 -24.879 1.00 91.81 225 PRO A O 1
ATOM 1783 N N . LYS A 1 226 ? -11.241 -7.837 -23.756 1.00 94.31 226 LYS A N 1
ATOM 1784 C CA . LYS A 1 226 ? -12.672 -8.067 -24.024 1.00 94.31 226 LYS A CA 1
ATOM 1785 C C . LYS A 1 226 ? -13.544 -7.700 -22.825 1.00 94.31 226 LYS A C 1
ATOM 1787 O O . LYS A 1 226 ? -14.698 -7.335 -23.009 1.00 94.31 226 LYS A O 1
ATOM 1792 N N . ILE A 1 227 ? -12.989 -7.826 -21.624 1.00 94.31 227 ILE A N 1
ATOM 1793 C CA . ILE A 1 227 ? -13.637 -7.549 -20.344 1.00 94.31 227 ILE A CA 1
ATOM 1794 C C . ILE A 1 227 ? -13.143 -6.186 -19.854 1.00 94.31 227 ILE A C 1
ATOM 1796 O O . ILE A 1 227 ? -11.951 -5.882 -19.965 1.00 94.31 227 ILE A O 1
ATOM 1800 N N . SER A 1 228 ? -14.051 -5.354 -19.340 1.00 95.50 228 SER A N 1
ATOM 1801 C CA . SER A 1 228 ? -13.677 -4.063 -18.765 1.00 95.50 228 SER A CA 1
ATOM 1802 C C . SER A 1 228 ? -12.936 -4.249 -17.435 1.00 95.50 228 SER A C 1
ATOM 1804 O O . SER A 1 228 ? -13.077 -5.268 -16.760 1.00 95.50 228 SER A O 1
ATOM 1806 N N . LEU A 1 229 ? -12.140 -3.256 -17.030 1.00 93.50 229 LEU A N 1
ATOM 1807 C CA . LEU A 1 229 ? -11.413 -3.320 -15.755 1.00 93.50 229 LEU A CA 1
ATOM 1808 C C . LEU A 1 229 ? -12.357 -3.354 -14.546 1.00 93.50 229 LEU A C 1
ATOM 1810 O O . LEU A 1 229 ? -12.067 -4.044 -13.573 1.00 93.50 229 LEU A O 1
ATOM 1814 N N . ALA A 1 230 ? -13.486 -2.644 -14.622 1.00 94.50 230 ALA A N 1
ATOM 1815 C CA . ALA A 1 230 ? -14.485 -2.621 -13.558 1.00 94.50 230 ALA A CA 1
ATOM 1816 C C . ALA A 1 230 ? -15.146 -3.996 -13.387 1.00 94.50 230 ALA A C 1
ATOM 1818 O O . ALA A 1 230 ? -15.214 -4.509 -12.272 1.00 94.50 230 ALA A O 1
ATOM 1819 N N . ASP A 1 231 ? -15.543 -4.632 -14.494 1.00 95.44 231 ASP A N 1
ATOM 1820 C CA . ASP A 1 231 ? -16.161 -5.964 -14.461 1.00 95.44 231 ASP A CA 1
ATOM 1821 C C . ASP A 1 231 ? -15.166 -7.027 -13.980 1.00 95.44 231 ASP A C 1
ATOM 1823 O O . ASP A 1 231 ? -15.509 -7.910 -13.191 1.00 95.44 231 ASP A O 1
ATOM 1827 N N . ALA A 1 232 ? -13.909 -6.927 -14.419 1.00 95.25 232 ALA A N 1
ATOM 1828 C CA . ALA A 1 232 ? -12.839 -7.809 -13.976 1.00 95.25 232 ALA A CA 1
ATOM 1829 C C . ALA A 1 232 ? -12.570 -7.666 -12.467 1.00 95.25 232 ALA A C 1
ATOM 1831 O O . ALA A 1 232 ? -12.427 -8.673 -11.774 1.00 95.25 232 ALA A O 1
ATOM 1832 N N . GLY A 1 233 ? -12.565 -6.433 -11.948 1.00 94.25 233 GLY A N 1
ATOM 1833 C CA . GLY A 1 233 ? -12.460 -6.148 -10.515 1.00 94.25 233 GLY A CA 1
ATOM 1834 C C . GLY A 1 233 ? -13.619 -6.745 -9.714 1.00 94.25 233 GLY A C 1
ATOM 1835 O O . GLY A 1 233 ? -13.381 -7.507 -8.781 1.00 94.25 233 GLY A O 1
ATOM 1836 N N . ALA A 1 234 ? -14.863 -6.506 -10.139 1.00 95.06 234 ALA A N 1
ATOM 1837 C CA . ALA A 1 234 ? -16.054 -7.068 -9.495 1.00 95.06 234 ALA A CA 1
ATOM 1838 C C . ALA A 1 234 ? -16.062 -8.610 -9.508 1.00 95.06 234 ALA A C 1
ATOM 1840 O O . ALA A 1 234 ? -16.517 -9.259 -8.561 1.00 95.06 234 ALA A O 1
ATOM 1841 N N . THR A 1 235 ? -15.517 -9.213 -10.568 1.00 95.94 235 THR A N 1
ATOM 1842 C CA . THR A 1 235 ? -15.362 -10.670 -10.673 1.00 95.94 235 THR A CA 1
ATOM 1843 C C . THR A 1 235 ? -14.338 -11.195 -9.663 1.00 95.94 235 THR A C 1
ATOM 1845 O O . THR A 1 235 ? -14.597 -12.198 -8.996 1.00 95.94 235 THR A O 1
ATOM 1848 N N . LEU A 1 236 ? -13.198 -10.513 -9.504 1.00 95.56 236 LEU A N 1
ATOM 1849 C CA . LEU A 1 236 ? -12.190 -10.860 -8.496 1.00 95.56 236 LEU A CA 1
ATOM 1850 C C . LEU A 1 236 ? -12.723 -10.703 -7.068 1.00 95.56 236 LEU A C 1
ATOM 1852 O O . LEU A 1 236 ? -12.483 -11.575 -6.234 1.00 95.56 236 LEU A O 1
ATOM 1856 N N . GLU A 1 237 ? -13.475 -9.635 -6.796 1.00 94.25 237 GLU A N 1
ATOM 1857 C CA . GLU A 1 237 ? -14.140 -9.428 -5.507 1.00 94.25 237 GLU A CA 1
ATOM 1858 C C . GLU A 1 237 ? -15.127 -10.559 -5.211 1.00 94.25 237 GLU A C 1
ATOM 1860 O O . GLU A 1 237 ? -15.037 -11.190 -4.162 1.00 94.25 237 GLU A O 1
ATOM 1865 N N . SER A 1 238 ? -16.000 -10.893 -6.166 1.00 94.88 238 SER A N 1
ATOM 1866 C CA . SER A 1 238 ? -16.967 -11.989 -6.022 1.00 94.88 238 SER A CA 1
ATOM 1867 C C . SER A 1 238 ? -16.279 -13.337 -5.782 1.00 94.88 238 SER A C 1
ATOM 1869 O O . SER A 1 238 ? -16.713 -14.120 -4.934 1.00 94.88 238 SER A O 1
ATOM 1871 N N . HIS A 1 239 ? -15.179 -13.602 -6.493 1.00 95.25 239 HIS A N 1
ATOM 1872 C CA . HIS A 1 239 ? -14.368 -14.803 -6.302 1.00 95.25 239 HIS A CA 1
ATOM 1873 C C . HIS A 1 239 ? -13.764 -14.860 -4.893 1.00 95.25 239 HIS A C 1
ATOM 1875 O O . HIS A 1 239 ? -13.826 -15.899 -4.231 1.00 95.25 239 HIS A O 1
ATOM 1881 N N . LEU A 1 240 ? -13.217 -13.741 -4.408 1.00 94.44 240 LEU A N 1
ATOM 1882 C CA . LEU A 1 240 ? -12.660 -13.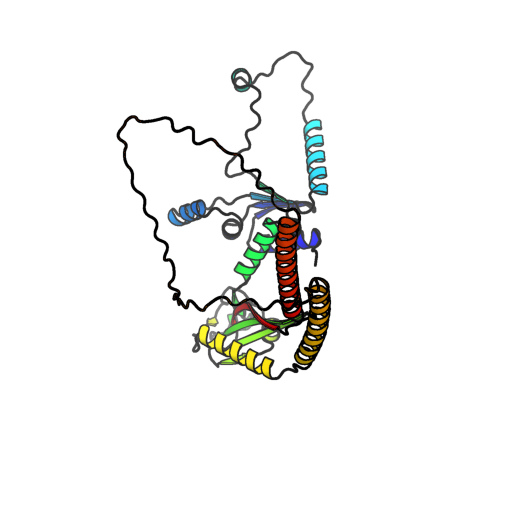648 -3.064 1.00 94.44 240 LEU A CA 1
ATOM 1883 C C . LEU A 1 240 ? -13.750 -13.815 -1.998 1.00 94.44 240 LEU A C 1
ATOM 1885 O O . LEU A 1 240 ? -13.561 -14.589 -1.065 1.00 94.44 240 LEU A O 1
ATOM 1889 N N . THR A 1 241 ? -14.913 -13.183 -2.154 1.00 93.94 241 THR A N 1
ATOM 1890 C CA . THR A 1 241 ? -16.052 -13.342 -1.238 1.00 93.94 241 THR A CA 1
ATOM 1891 C C . THR A 1 241 ? -16.521 -14.795 -1.165 1.00 93.94 241 THR A C 1
ATOM 1893 O O . THR A 1 241 ? -16.733 -15.309 -0.068 1.00 93.94 241 THR A O 1
ATOM 1896 N N . ALA A 1 242 ? -16.606 -15.493 -2.302 1.00 94.75 242 ALA A N 1
ATOM 1897 C CA . ALA A 1 242 ? -16.958 -16.915 -2.348 1.00 94.75 242 ALA A CA 1
ATOM 1898 C C . ALA A 1 242 ? -15.872 -17.833 -1.753 1.00 94.75 242 ALA A C 1
ATOM 1900 O O . ALA A 1 242 ? -16.156 -18.945 -1.299 1.00 94.75 242 ALA A O 1
ATOM 1901 N N . HIS A 1 243 ? -14.605 -17.417 -1.783 1.00 93.00 243 HIS A N 1
ATOM 1902 C CA . HIS A 1 243 ? -13.533 -18.109 -1.072 1.00 93.00 243 HIS A CA 1
ATOM 1903 C C . HIS A 1 243 ? -13.654 -17.893 0.443 1.00 93.00 243 HIS A C 1
ATOM 1905 O O . HIS A 1 243 ? -13.650 -18.862 1.199 1.00 93.00 243 HIS A O 1
ATOM 1911 N N . LEU A 1 244 ? -13.845 -16.644 0.882 1.00 92.69 244 LEU A N 1
ATOM 1912 C CA . LEU A 1 244 ? -13.991 -16.292 2.294 1.00 92.69 244 LEU A CA 1
ATOM 1913 C C . LEU A 1 244 ? -15.204 -16.975 2.932 1.00 92.69 244 LEU A C 1
ATOM 1915 O O . LEU A 1 244 ? -15.070 -17.539 4.010 1.00 92.69 244 LEU A O 1
ATOM 1919 N N . SER A 1 245 ? -16.344 -17.048 2.241 1.00 92.94 245 SER A N 1
ATOM 1920 C CA . SER A 1 245 ? -17.557 -17.694 2.766 1.00 92.94 245 SER A CA 1
ATOM 1921 C C . SER A 1 245 ? -17.403 -19.190 3.065 1.00 92.94 245 SER A C 1
ATOM 1923 O O . SER A 1 245 ? -18.254 -19.761 3.739 1.00 92.94 245 SER A O 1
ATOM 1925 N N . ARG A 1 246 ? -16.363 -19.846 2.534 1.00 93.81 246 ARG A N 1
ATOM 1926 C CA . ARG A 1 246 ? -16.071 -21.272 2.758 1.00 93.81 246 ARG A CA 1
ATOM 1927 C C . ARG A 1 246 ? -15.089 -21.519 3.904 1.00 93.81 246 ARG A C 1
ATOM 1929 O O . ARG A 1 246 ? -14.852 -22.677 4.241 1.00 93.81 246 ARG A O 1
ATOM 1936 N N . LEU A 1 247 ? -14.489 -20.470 4.463 1.00 91.94 247 LEU A N 1
ATOM 1937 C CA . LEU A 1 247 ? -13.552 -20.595 5.575 1.00 91.94 247 LEU A CA 1
ATOM 1938 C C . LEU A 1 247 ? -14.276 -20.930 6.882 1.00 91.94 247 LEU A C 1
ATOM 1940 O O . LEU A 1 247 ? -15.469 -20.682 7.041 1.00 91.94 247 LEU A O 1
ATOM 1944 N N . ASP A 1 248 ? -13.521 -21.479 7.831 1.00 92.06 248 ASP A N 1
ATOM 1945 C CA . ASP A 1 248 ? -14.012 -21.700 9.186 1.00 92.06 248 ASP A CA 1
ATOM 1946 C C . ASP A 1 248 ? -14.076 -20.375 9.967 1.00 92.06 248 ASP A C 1
ATOM 1948 O O . ASP A 1 248 ? -13.085 -19.642 10.079 1.00 92.06 248 ASP A O 1
ATOM 1952 N N . TYR A 1 249 ? -15.252 -20.095 10.529 1.00 93.50 249 TYR A N 1
ATOM 1953 C CA . TYR A 1 249 ? -15.548 -18.921 11.350 1.00 93.50 249 TYR A CA 1
ATOM 1954 C C . TYR A 1 249 ? -15.777 -19.267 12.828 1.00 93.50 249 TYR A C 1
ATOM 1956 O O . TYR A 1 249 ? -16.251 -18.423 13.585 1.00 93.50 249 TYR A O 1
ATOM 1964 N N . SER A 1 250 ? -15.360 -20.456 13.278 1.00 92.88 250 SER A N 1
ATOM 1965 C CA . SER A 1 250 ? -15.403 -20.852 14.695 1.00 92.88 250 SER A CA 1
ATOM 1966 C C . SER A 1 250 ? -14.699 -19.853 15.629 1.00 92.88 250 SER A C 1
ATOM 1968 O O . SER A 1 250 ? -15.087 -19.672 16.783 1.00 92.88 250 SER A O 1
ATOM 1970 N N . TRP A 1 251 ? -13.673 -19.155 15.132 1.00 90.94 251 TRP A N 1
ATOM 1971 C CA . TRP A 1 251 ? -13.003 -18.075 15.861 1.00 90.94 251 TRP A CA 1
ATOM 1972 C C . TRP A 1 251 ? -13.942 -16.892 16.144 1.00 90.94 251 TRP A C 1
ATOM 1974 O O . TRP A 1 251 ? -13.870 -16.306 17.220 1.00 90.94 251 TRP A O 1
ATOM 1984 N N . ALA A 1 252 ? -14.836 -16.564 15.209 1.00 92.44 252 ALA A N 1
ATOM 1985 C CA . ALA A 1 252 ? -15.777 -15.458 15.335 1.00 92.44 252 ALA A CA 1
ATOM 1986 C C . ALA A 1 252 ? -16.896 -15.790 16.329 1.00 92.44 252 ALA A C 1
ATOM 1988 O O . ALA A 1 252 ? -17.332 -14.916 17.072 1.00 92.44 252 ALA A O 1
ATOM 1989 N N . GLU A 1 253 ? -17.332 -17.051 16.378 1.00 92.81 253 GLU A N 1
ATOM 1990 C CA . GLU A 1 253 ? -18.288 -17.535 17.382 1.00 92.81 253 GLU A CA 1
ATOM 1991 C C . GLU A 1 253 ? -17.697 -17.437 18.792 1.00 92.81 253 GLU A C 1
ATOM 1993 O O . GLU A 1 253 ? -18.281 -16.787 19.655 1.00 92.81 253 GLU A O 1
ATOM 1998 N N . LYS A 1 254 ? -16.476 -17.948 18.996 1.00 93.12 254 LYS A N 1
ATOM 1999 C CA . LYS A 1 254 ? -15.761 -17.832 20.280 1.00 93.12 254 LYS A CA 1
ATOM 2000 C C . LYS A 1 254 ? -15.529 -16.379 20.697 1.00 93.12 254 LYS A C 1
ATOM 2002 O O . LYS A 1 254 ? -15.606 -16.060 21.879 1.00 93.12 254 LYS A O 1
ATOM 2007 N N . ALA A 1 255 ? -15.231 -15.493 19.745 1.00 92.44 255 ALA A N 1
ATOM 2008 C CA . ALA A 1 255 ? -15.070 -14.068 20.022 1.00 92.44 255 ALA A CA 1
ATOM 2009 C C . ALA A 1 255 ? -16.387 -13.427 20.493 1.00 92.44 255 ALA A C 1
ATOM 2011 O O . ALA A 1 255 ? -16.372 -12.638 21.433 1.00 92.44 255 ALA A O 1
ATOM 2012 N N . LYS A 1 256 ? -17.529 -13.812 19.904 1.00 93.62 256 LYS A N 1
ATOM 2013 C CA . LYS A 1 256 ? -18.858 -13.362 20.352 1.00 93.62 256 LYS A CA 1
ATOM 2014 C C . LYS A 1 256 ? -19.218 -13.885 21.739 1.00 93.62 256 LYS A C 1
ATOM 2016 O O . LYS A 1 256 ? -19.766 -13.130 22.532 1.00 93.62 256 LYS A O 1
ATOM 2021 N N . GLU A 1 257 ? -18.895 -15.140 22.044 1.00 95.12 257 GLU A N 1
ATOM 2022 C CA . GLU A 1 257 ? -19.094 -15.699 23.387 1.00 95.12 257 GLU A CA 1
ATOM 2023 C C . GLU A 1 257 ? -18.283 -14.927 24.434 1.00 95.12 257 GLU A C 1
ATOM 2025 O O . GLU A 1 257 ? -18.824 -14.530 25.462 1.00 95.12 257 GLU A O 1
ATOM 2030 N N . ARG A 1 258 ? -17.005 -14.641 24.150 1.00 93.56 258 ARG A N 1
ATOM 2031 C CA . ARG A 1 258 ? -16.162 -13.809 25.025 1.00 93.56 258 ARG A CA 1
ATOM 2032 C C . ARG A 1 258 ? -16.713 -12.399 25.183 1.00 93.56 258 ARG A C 1
ATOM 2034 O O . ARG A 1 258 ? -16.786 -11.917 26.304 1.00 93.56 258 ARG A O 1
ATOM 2041 N N . LEU A 1 259 ? -17.133 -11.765 24.086 1.00 94.62 259 LEU A N 1
ATOM 2042 C CA . LEU A 1 259 ? -17.763 -10.446 24.130 1.00 94.62 259 LEU A CA 1
ATOM 2043 C C . LEU A 1 259 ? -18.977 -10.447 25.060 1.00 94.62 259 LEU A C 1
ATOM 2045 O O . LEU A 1 259 ? -19.127 -9.519 25.845 1.00 94.62 259 LEU A O 1
ATOM 2049 N N . GLN A 1 260 ? -19.827 -11.475 24.984 1.00 95.88 260 GLN A N 1
ATOM 2050 C CA . GLN A 1 260 ? -20.999 -11.568 25.847 1.00 95.88 260 GLN A CA 1
ATOM 2051 C C . GLN A 1 260 ? -20.601 -11.665 27.321 1.00 95.88 260 GLN A C 1
ATOM 2053 O O . GLN A 1 260 ? -21.139 -10.923 28.131 1.00 95.88 260 GLN A O 1
ATOM 2058 N N . LEU A 1 261 ? -19.615 -12.502 27.655 1.00 95.62 261 LEU A N 1
ATOM 2059 C CA . LEU A 1 261 ? -19.120 -12.621 29.029 1.00 95.62 261 LEU A CA 1
ATOM 2060 C C . LEU A 1 261 ? -18.556 -11.294 29.558 1.00 95.62 261 LEU A C 1
ATOM 2062 O O . LEU A 1 261 ? -18.858 -10.911 30.684 1.00 95.62 261 LEU A O 1
ATOM 2066 N N . GLU A 1 262 ? -17.769 -10.574 28.756 1.00 94.88 262 GLU A N 1
ATOM 2067 C CA . GLU A 1 262 ? -17.227 -9.266 29.149 1.00 94.88 262 GLU A CA 1
ATOM 2068 C C . GLU A 1 262 ? -18.333 -8.212 29.305 1.00 94.88 262 GLU A C 1
ATOM 2070 O O . GLU A 1 262 ? -18.301 -7.415 30.241 1.00 94.88 262 GLU A O 1
ATOM 2075 N N . LEU A 1 263 ? -19.343 -8.222 28.427 1.00 95.00 263 LEU A N 1
ATOM 2076 C CA . LEU A 1 263 ? -20.509 -7.348 28.559 1.00 95.00 263 LEU A CA 1
ATOM 2077 C C . LEU A 1 263 ? -21.303 -7.660 29.828 1.00 95.00 263 LEU A C 1
ATOM 2079 O O . LEU A 1 263 ? -21.658 -6.725 30.533 1.00 95.00 263 LEU A O 1
ATOM 2083 N N . ASP A 1 264 ? -21.517 -8.934 30.156 1.00 96.31 264 ASP A N 1
ATOM 2084 C CA . ASP A 1 264 ? -22.223 -9.339 31.375 1.00 96.31 264 ASP A CA 1
ATOM 2085 C C . ASP A 1 264 ? -21.467 -8.874 32.636 1.00 96.31 264 ASP A C 1
ATOM 2087 O O . ASP A 1 264 ? -22.080 -8.420 33.603 1.00 96.31 264 ASP A O 1
ATOM 2091 N N . VAL A 1 265 ? -20.129 -8.930 32.623 1.00 95.31 265 VAL A N 1
ATOM 2092 C CA . VAL A 1 265 ? -19.280 -8.417 33.714 1.00 95.31 265 VAL A CA 1
ATOM 2093 C C . VAL A 1 265 ? -19.396 -6.897 33.846 1.00 95.31 265 VAL A C 1
ATOM 2095 O O . VAL A 1 265 ? -19.557 -6.389 34.959 1.00 95.31 265 VAL A O 1
ATOM 2098 N N . VAL A 1 266 ? -19.329 -6.164 32.729 1.00 93.62 266 VAL A N 1
ATOM 2099 C CA . VAL A 1 266 ? -19.489 -4.700 32.710 1.00 93.62 266 VAL A CA 1
ATOM 2100 C C . VAL A 1 266 ? -20.888 -4.311 33.191 1.00 93.62 266 VAL A C 1
ATOM 2102 O O . VAL A 1 266 ? -21.016 -3.437 34.047 1.00 93.62 266 VAL A O 1
ATOM 2105 N N . ASP A 1 267 ? -21.923 -4.981 32.691 1.00 94.50 267 ASP A N 1
ATOM 2106 C CA . ASP A 1 267 ? -23.318 -4.738 33.051 1.00 94.50 267 ASP A CA 1
ATOM 2107 C C . ASP A 1 267 ? -23.537 -4.970 34.553 1.00 94.50 267 ASP A C 1
ATOM 2109 O O . ASP A 1 267 ? -24.054 -4.082 35.229 1.00 94.50 267 ASP A O 1
ATOM 2113 N N . ALA A 1 268 ? -23.051 -6.085 35.107 1.00 93.62 268 ALA A N 1
ATOM 2114 C CA . ALA A 1 268 ? -23.170 -6.380 36.535 1.00 93.62 268 ALA A CA 1
ATOM 2115 C C . ALA A 1 268 ? -22.433 -5.363 37.428 1.00 93.62 268 ALA A C 1
ATOM 2117 O O . ALA A 1 268 ? -22.957 -4.962 38.469 1.00 93.62 268 ALA A O 1
ATOM 2118 N N . TYR A 1 269 ? -21.230 -4.925 37.035 1.00 92.88 269 TYR A N 1
ATOM 2119 C CA . TYR A 1 269 ? -20.465 -3.926 37.788 1.00 92.88 269 TYR A CA 1
ATOM 2120 C C . TYR A 1 269 ? -21.188 -2.576 37.830 1.00 92.88 269 TYR A C 1
ATOM 2122 O O . TYR A 1 269 ? -21.416 -2.027 38.908 1.00 92.88 269 TYR A O 1
ATOM 2130 N N . TYR A 1 270 ? -21.577 -2.044 36.669 1.00 90.25 270 TYR A N 1
ATOM 2131 C CA . TYR A 1 270 ? -22.230 -0.737 36.607 1.00 90.25 270 TYR A CA 1
ATOM 2132 C C . TYR A 1 270 ? -23.653 -0.777 37.169 1.00 90.25 270 TYR A C 1
ATOM 2134 O O . TYR A 1 270 ? -24.097 0.215 37.738 1.00 90.25 270 TYR A O 1
ATOM 2142 N N . GLU A 1 271 ? -24.352 -1.909 37.082 1.00 90.12 271 GLU A N 1
ATOM 2143 C CA . GLU A 1 271 ? -25.633 -2.093 37.761 1.00 90.12 271 GLU A CA 1
ATOM 2144 C C . GLU A 1 271 ? -25.484 -2.029 39.288 1.00 90.12 271 GLU A C 1
ATOM 2146 O O . GLU A 1 271 ? -26.293 -1.374 39.943 1.00 90.12 271 GLU A O 1
ATOM 2151 N N . ALA A 1 272 ? -24.451 -2.655 39.864 1.00 88.81 272 ALA A N 1
ATOM 2152 C CA . ALA A 1 272 ? -24.184 -2.574 41.300 1.00 88.81 272 ALA A CA 1
ATOM 2153 C C . ALA A 1 272 ? -23.872 -1.134 41.741 1.00 88.81 272 ALA A C 1
ATOM 2155 O O . ALA A 1 272 ? -24.496 -0.635 42.674 1.00 88.81 272 ALA A O 1
ATOM 2156 N N . VAL A 1 273 ? -22.988 -0.440 41.015 1.00 85.50 273 VAL A N 1
ATOM 2157 C CA . VAL A 1 273 ? -22.610 0.954 41.312 1.00 85.50 273 VAL A CA 1
ATOM 2158 C C . VAL A 1 273 ? -23.814 1.898 41.197 1.00 85.50 273 VAL A C 1
ATOM 2160 O O . VAL A 1 273 ? -24.087 2.675 42.106 1.00 85.50 273 VAL A O 1
ATOM 2163 N N . LEU A 1 274 ? -24.608 1.782 40.125 1.00 82.69 274 LEU A N 1
ATOM 2164 C CA . LEU A 1 274 ? -25.801 2.616 39.928 1.00 82.69 274 LEU A CA 1
ATOM 2165 C C . LEU A 1 274 ? -26.911 2.342 40.954 1.00 82.69 274 LEU A C 1
ATOM 2167 O O . LEU A 1 274 ? -27.761 3.212 41.158 1.00 82.69 274 LEU A O 1
ATOM 2171 N N . ARG A 1 275 ? -26.947 1.145 41.558 1.00 79.94 275 ARG A N 1
ATOM 2172 C CA . ARG A 1 275 ? -27.875 0.809 42.648 1.00 79.94 275 ARG A CA 1
ATOM 2173 C C . ARG A 1 275 ? -27.405 1.360 43.995 1.00 79.94 275 ARG A C 1
ATOM 2175 O O . ARG A 1 275 ? -28.253 1.835 44.739 1.00 79.94 275 ARG A O 1
ATOM 2182 N N . GLU A 1 276 ? -26.109 1.308 44.306 1.00 71.00 276 GLU A N 1
ATOM 2183 C CA . GLU A 1 276 ? -25.547 1.865 45.552 1.00 71.00 276 GLU A CA 1
ATOM 2184 C C . GLU A 1 276 ? -25.696 3.394 45.630 1.00 71.00 276 GLU A C 1
ATOM 2186 O O . GLU A 1 276 ? -25.949 3.933 46.705 1.00 71.00 276 GLU A O 1
ATOM 2191 N N . ASP A 1 277 ? -25.647 4.082 44.487 1.00 59.53 277 ASP A N 1
ATOM 2192 C CA . ASP A 1 277 ? -25.894 5.526 44.387 1.00 59.53 277 ASP A CA 1
ATOM 2193 C C . ASP A 1 277 ? -27.391 5.907 44.403 1.00 59.53 277 ASP A C 1
ATOM 2195 O O . ASP A 1 277 ? -27.735 7.085 44.258 1.00 59.53 277 ASP A O 1
ATOM 2199 N N . MET A 1 278 ? -28.314 4.947 44.570 1.00 51.38 278 MET A N 1
ATOM 2200 C CA . MET A 1 278 ? -29.708 5.269 44.884 1.00 51.38 278 MET A CA 1
ATOM 2201 C C . MET A 1 278 ? -29.815 5.592 46.380 1.00 51.38 278 MET A C 1
ATOM 2203 O O . MET A 1 278 ? -29.738 4.669 47.192 1.00 51.38 278 MET A O 1
ATOM 2207 N N . PRO A 1 279 ? -30.049 6.853 46.794 1.00 48.31 279 PRO A N 1
ATOM 2208 C CA . PRO A 1 279 ? -30.533 7.079 48.146 1.00 48.31 279 PRO A CA 1
ATOM 2209 C C . PRO A 1 279 ? -31.861 6.327 48.286 1.00 48.31 279 PRO A C 1
ATOM 2211 O O . PRO A 1 279 ? -32.770 6.530 47.477 1.00 48.31 279 PRO A O 1
ATOM 2214 N N . GLU A 1 280 ? -31.969 5.441 49.279 1.00 43.75 280 GLU A N 1
ATOM 2215 C CA . GLU A 1 280 ? -33.250 4.878 49.706 1.00 43.75 280 GLU A CA 1
ATOM 2216 C C . GLU A 1 280 ? -34.172 6.041 50.092 1.00 43.75 280 GLU A C 1
ATOM 2218 O O . GLU A 1 280 ? -34.161 6.529 51.221 1.00 43.75 280 GLU A O 1
ATOM 2223 N N . VAL A 1 281 ? -34.970 6.524 49.143 1.00 43.56 281 VAL A N 1
ATOM 2224 C CA . VAL A 1 281 ? -36.118 7.360 49.462 1.00 43.56 281 VAL A CA 1
ATOM 2225 C C . VAL A 1 281 ? -37.157 6.392 50.000 1.00 43.56 281 VAL A C 1
ATOM 2227 O O . VAL A 1 281 ? -37.874 5.742 49.243 1.00 43.56 281 VAL A O 1
ATOM 2230 N N . THR A 1 282 ? -37.191 6.238 51.323 1.00 32.41 282 THR A N 1
ATOM 2231 C CA . THR A 1 282 ? -38.335 5.642 52.007 1.00 32.41 282 THR A CA 1
ATOM 2232 C C . THR A 1 282 ? -39.574 6.403 51.562 1.00 32.41 282 THR A C 1
ATOM 2234 O O . THR A 1 282 ? -39.742 7.573 51.910 1.00 32.41 282 THR A O 1
ATOM 2237 N N . GLU A 1 283 ? -40.411 5.749 50.763 1.00 40.53 283 GLU A N 1
ATOM 2238 C CA . GLU A 1 283 ? -41.737 6.230 50.407 1.00 40.53 283 GLU A CA 1
ATOM 2239 C C . GLU A 1 283 ? -42.545 6.400 51.698 1.00 40.53 283 GLU A C 1
ATOM 2241 O O . GLU A 1 283 ? -43.116 5.452 52.238 1.00 40.53 283 GLU A O 1
ATOM 2246 N N . VAL A 1 284 ? -42.573 7.622 52.230 1.00 35.09 284 VAL A N 1
ATOM 2247 C CA . VAL A 1 284 ? -43.604 8.018 53.180 1.00 35.09 284 VAL A CA 1
ATOM 2248 C C . VAL A 1 284 ? -44.835 8.303 52.339 1.00 35.09 284 VAL A C 1
ATOM 2250 O O . VAL A 1 284 ? -44.934 9.314 51.648 1.00 35.09 284 VAL A O 1
ATOM 2253 N N . THR A 1 285 ? -45.758 7.350 52.366 1.00 39.84 285 THR A N 1
ATOM 2254 C CA . THR A 1 285 ? -47.127 7.520 51.903 1.00 39.84 285 THR A CA 1
ATOM 2255 C C . THR A 1 285 ? -47.770 8.688 52.649 1.00 39.84 285 THR A C 1
ATOM 2257 O O . THR A 1 285 ? -48.241 8.514 53.772 1.00 39.84 285 THR A O 1
ATOM 2260 N N . GLU A 1 286 ? -47.840 9.856 52.021 1.00 32.78 286 GLU A N 1
ATOM 2261 C CA . GLU A 1 286 ? -48.838 10.867 52.353 1.00 32.78 286 GLU A CA 1
ATOM 2262 C C . GLU A 1 286 ? -49.713 11.134 51.133 1.00 32.78 286 GLU A C 1
ATOM 2264 O O . GLU A 1 286 ? -49.318 11.705 50.119 1.00 32.78 286 GLU A O 1
ATOM 2269 N N . VAL A 1 287 ? -50.941 10.645 51.263 1.00 40.88 287 VAL A N 1
ATOM 2270 C CA . VAL A 1 287 ? -52.075 10.935 50.401 1.00 40.88 287 VAL A CA 1
ATOM 2271 C C . VAL A 1 287 ? -52.388 12.421 50.535 1.00 40.88 287 VAL A C 1
ATOM 2273 O O . VAL A 1 287 ? -52.888 12.842 51.573 1.00 40.88 287 VAL A O 1
ATOM 2276 N N . THR A 1 288 ? -52.151 13.208 49.490 1.00 31.97 288 THR A N 1
ATOM 2277 C CA . THR A 1 288 ? -52.863 14.476 49.295 1.00 31.97 288 THR A CA 1
ATOM 2278 C C . THR A 1 288 ? -53.221 14.656 47.824 1.00 31.97 288 THR A C 1
ATOM 2280 O O . THR A 1 288 ? -52.382 14.616 46.929 1.00 31.97 288 THR A O 1
ATOM 2283 N N . GLU A 1 289 ? -54.526 14.776 47.602 1.00 38.91 289 GLU A N 1
ATOM 2284 C CA . GLU A 1 289 ? -55.184 15.058 46.332 1.00 38.91 289 GLU A CA 1
ATOM 2285 C C . GLU A 1 289 ? -54.656 16.353 45.711 1.00 38.91 289 GLU A C 1
ATOM 2287 O O . GLU A 1 289 ? -54.750 17.402 46.345 1.00 38.91 289 GLU A O 1
ATOM 2292 N N . VAL A 1 290 ? -54.233 16.318 44.441 1.00 32.72 290 VAL A N 1
ATOM 2293 C CA . VAL A 1 290 ? -54.374 17.477 43.550 1.00 32.72 290 VAL A CA 1
ATOM 2294 C C . VAL A 1 290 ? -54.736 17.015 42.135 1.00 32.72 290 VAL A C 1
ATOM 2296 O O . VAL A 1 290 ? -54.053 16.219 41.499 1.00 32.72 290 VAL A O 1
ATOM 2299 N N . THR A 1 291 ? -55.872 17.555 41.717 1.00 31.95 291 THR A N 1
ATOM 2300 C CA . THR A 1 291 ? -56.573 17.601 40.432 1.00 31.95 291 THR A CA 1
ATOM 2301 C C . THR A 1 291 ? -55.762 17.479 39.140 1.00 31.95 291 THR A C 1
ATOM 2303 O O . THR A 1 291 ? -54.777 18.183 38.929 1.00 31.95 291 THR A O 1
ATOM 2306 N N . GLU A 1 292 ? -56.321 16.685 38.219 1.00 33.69 292 GLU A N 1
ATOM 2307 C CA . GLU A 1 292 ? -56.061 16.706 36.777 1.00 33.69 292 GLU A CA 1
ATOM 2308 C C . GLU A 1 292 ? -56.188 18.122 36.195 1.00 33.69 292 GLU A C 1
ATOM 2310 O O . GLU A 1 292 ? -57.248 18.745 36.279 1.00 33.69 292 GLU A O 1
ATOM 2315 N N . VAL A 1 293 ? -55.148 18.574 35.493 1.00 31.19 293 VAL A N 1
ATOM 2316 C CA . VAL A 1 293 ? -55.313 19.444 34.325 1.00 31.19 293 VAL A CA 1
ATOM 2317 C C . VAL A 1 293 ? -54.446 18.875 33.210 1.00 31.19 293 VAL A C 1
ATOM 2319 O O . VAL A 1 293 ? -53.219 18.901 33.256 1.00 31.19 293 VAL A O 1
ATOM 2322 N N . THR A 1 294 ? -55.117 18.297 32.224 1.00 37.31 294 THR A N 1
ATOM 2323 C CA . THR A 1 294 ? -54.557 17.882 30.942 1.00 37.31 294 THR A CA 1
ATOM 2324 C C . THR A 1 294 ? -54.230 19.105 30.097 1.00 37.31 294 THR A C 1
ATOM 2326 O O . THR A 1 294 ? -55.142 19.869 29.795 1.00 37.31 294 THR A O 1
ATOM 2329 N N . GLU A 1 295 ? -53.000 19.220 29.599 1.00 32.03 295 GLU A N 1
ATOM 2330 C CA . GLU A 1 295 ? -52.750 19.903 28.329 1.00 32.03 295 GLU A CA 1
ATOM 2331 C C . GLU A 1 295 ? -51.589 19.235 27.582 1.00 32.03 295 GLU A C 1
ATOM 2333 O O . GLU A 1 295 ? -50.501 19.003 28.104 1.00 32.03 295 GLU A O 1
ATOM 2338 N N . VAL A 1 296 ? -51.906 18.825 26.358 1.00 37.16 296 VAL A N 1
ATOM 2339 C CA . VAL A 1 296 ? -51.063 18.097 25.414 1.00 37.16 296 VAL A CA 1
ATOM 2340 C C . VAL A 1 296 ? -50.412 19.135 24.517 1.00 37.16 296 VAL A C 1
ATOM 2342 O O . VAL A 1 296 ? -51.140 19.851 23.833 1.00 37.16 296 VAL A O 1
ATOM 2345 N N . GLU A 1 297 ? -49.081 19.177 24.433 1.00 33.06 297 GLU A N 1
ATOM 2346 C CA . GLU A 1 297 ? -48.426 19.975 23.395 1.00 33.06 297 GLU A CA 1
ATOM 2347 C C . GLU A 1 297 ? -47.406 19.183 22.575 1.00 33.06 297 GLU A C 1
ATOM 2349 O O . GLU A 1 297 ? -46.471 18.544 23.056 1.00 33.06 297 GLU A O 1
ATOM 2354 N N . THR A 1 298 ? -47.685 19.193 21.277 1.00 30.17 298 THR A N 1
ATOM 2355 C CA . THR A 1 298 ? -47.029 18.475 20.196 1.00 30.17 298 THR A CA 1
ATOM 2356 C C . THR A 1 298 ? -45.741 19.154 19.741 1.00 30.17 298 THR A C 1
ATOM 2358 O O . THR A 1 298 ? -45.701 20.358 19.504 1.00 30.17 298 THR A O 1
ATOM 2361 N N . VAL A 1 299 ? -44.724 18.335 19.487 1.00 32.38 299 VAL A N 1
ATOM 2362 C CA . VAL A 1 299 ? -43.424 18.690 18.904 1.00 32.38 299 VAL A CA 1
ATOM 2363 C C . VAL A 1 299 ? -43.552 19.249 17.477 1.00 32.38 299 VAL A C 1
ATOM 2365 O O . VAL A 1 299 ? -44.147 18.601 16.614 1.00 32.38 299 VAL A O 1
ATOM 2368 N N . ARG A 1 300 ? -42.878 20.375 17.180 1.00 30.77 300 ARG A N 1
ATOM 2369 C CA . ARG A 1 300 ? -42.371 20.712 15.830 1.00 30.77 300 ARG A CA 1
ATOM 2370 C C . ARG A 1 300 ? -40.997 21.408 15.879 1.00 30.77 300 ARG A C 1
ATOM 2372 O O . ARG A 1 300 ? -40.714 22.107 16.846 1.00 30.77 300 ARG A O 1
ATOM 2379 N N . PRO A 1 301 ? -40.138 21.215 14.854 1.00 32.09 301 PRO A N 1
ATOM 2380 C CA . PRO A 1 301 ? -38.709 21.509 14.935 1.00 32.09 301 PRO A CA 1
ATOM 2381 C C . PRO A 1 301 ? -38.350 22.942 14.514 1.00 32.09 301 PRO A C 1
ATOM 2383 O O . PRO A 1 301 ? -38.958 23.519 13.611 1.00 32.09 301 PRO A O 1
ATOM 2386 N N . VAL A 1 302 ? -37.300 23.481 15.138 1.00 31.97 302 VAL A N 1
ATOM 2387 C CA . VAL A 1 302 ? -36.710 24.791 14.831 1.00 31.97 302 VAL A CA 1
ATOM 2388 C C . VAL A 1 302 ? -35.796 24.682 13.610 1.00 31.97 302 VAL A C 1
ATOM 2390 O O . VAL A 1 302 ? -34.868 23.874 13.574 1.00 31.97 302 VAL A O 1
ATOM 2393 N N . LEU A 1 303 ? -36.057 25.523 12.608 1.00 28.55 303 LEU A N 1
ATOM 2394 C CA . LEU A 1 303 ? -35.266 25.657 11.390 1.00 28.55 303 LEU A CA 1
ATOM 2395 C C . LEU A 1 303 ? -34.476 26.970 11.464 1.00 28.55 303 LEU A C 1
ATOM 2397 O O . LEU A 1 303 ? -35.052 28.056 11.491 1.00 28.55 303 LEU A O 1
ATOM 2401 N N . ASN A 1 304 ? -33.149 26.853 11.509 1.00 36.03 304 ASN A N 1
ATOM 2402 C CA . ASN A 1 304 ? -32.207 27.970 11.495 1.00 36.03 304 ASN A CA 1
ATOM 2403 C C . ASN A 1 304 ? -32.383 28.842 10.244 1.00 36.03 304 ASN A C 1
ATOM 2405 O O . ASN A 1 304 ? -32.279 28.343 9.120 1.00 36.03 304 ASN A O 1
ATOM 2409 N N . ARG A 1 305 ? -32.507 30.163 10.423 1.00 32.84 305 ARG A N 1
ATOM 2410 C CA . ARG A 1 305 ? -32.136 31.124 9.377 1.00 32.84 305 ARG A CA 1
ATOM 2411 C C . ARG A 1 305 ? -31.584 32.430 9.941 1.00 32.84 305 ARG A C 1
ATOM 2413 O O . ARG A 1 305 ? -32.251 33.177 10.642 1.00 32.84 305 ARG A O 1
ATOM 2420 N N . VAL A 1 306 ? -30.344 32.680 9.540 1.00 36.97 306 VAL A N 1
ATOM 2421 C CA . VAL A 1 306 ? -29.563 33.909 9.679 1.00 36.97 306 VAL A CA 1
ATOM 2422 C C . VAL A 1 306 ? -30.081 34.970 8.704 1.00 36.97 306 VAL A C 1
ATOM 2424 O O . VAL A 1 306 ? -30.186 34.679 7.511 1.00 36.97 306 VAL A O 1
ATOM 2427 N N . ARG A 1 307 ? -30.294 36.210 9.167 1.00 30.28 307 ARG A N 1
ATOM 2428 C CA . ARG A 1 307 ? -29.946 37.437 8.418 1.00 30.28 307 ARG A CA 1
ATOM 2429 C C . ARG A 1 307 ? -30.124 38.687 9.280 1.00 30.28 307 ARG A C 1
ATOM 2431 O O . ARG A 1 307 ? -31.200 38.910 9.818 1.00 30.28 307 ARG A O 1
ATOM 2438 N N . GLY A 1 308 ? -29.067 39.493 9.374 1.00 30.05 308 GLY A N 1
ATOM 2439 C CA . GLY A 1 308 ? -29.120 40.833 9.956 1.00 30.05 308 GLY A CA 1
ATOM 2440 C C . GLY A 1 308 ? -29.632 41.891 8.981 1.00 30.05 308 GLY A C 1
ATOM 2441 O O . GLY A 1 308 ? -29.881 41.581 7.816 1.00 30.05 308 GLY A O 1
ATOM 2442 N N . ILE A 1 309 ? -29.742 43.124 9.484 1.00 34.28 309 ILE A N 1
ATOM 2443 C CA . ILE A 1 309 ? -29.391 44.410 8.853 1.00 34.28 309 ILE A CA 1
ATOM 2444 C C . ILE A 1 309 ? -29.668 45.537 9.879 1.00 34.28 309 ILE A C 1
ATOM 2446 O O . ILE A 1 309 ? -30.625 45.460 10.644 1.00 34.28 309 ILE A O 1
ATOM 2450 N N . LEU A 1 310 ? -28.758 46.520 9.892 1.00 31.75 310 LEU A N 1
ATOM 2451 C CA . LEU A 1 310 ? -28.743 47.814 10.601 1.00 31.75 310 LEU A CA 1
ATOM 2452 C C . LEU A 1 310 ? -30.032 48.640 10.342 1.00 31.75 310 LEU A C 1
ATOM 2454 O O . LEU A 1 310 ? -30.656 48.432 9.310 1.00 31.75 310 LEU A O 1
ATOM 2458 N N . GLU A 1 311 ? -30.533 49.586 11.149 1.00 31.47 311 GLU A N 1
ATOM 2459 C CA . GLU A 1 311 ? -29.974 50.795 11.809 1.00 31.47 311 GLU A CA 1
ATOM 2460 C C . GLU A 1 311 ? -31.207 51.584 12.410 1.00 31.47 311 GLU A C 1
ATOM 2462 O O . GLU A 1 311 ? -32.323 51.076 12.295 1.00 31.47 311 GLU A O 1
ATOM 2467 N N . PRO A 1 312 ? -31.145 52.857 12.872 1.00 41.00 312 PRO A N 1
ATOM 2468 C CA . PRO A 1 312 ? -30.643 53.420 14.130 1.00 41.00 312 PRO A CA 1
ATOM 2469 C C . PRO A 1 312 ? -31.732 54.071 15.046 1.00 41.00 312 PRO A C 1
ATOM 2471 O O . PRO A 1 312 ? -32.925 54.101 14.763 1.00 41.00 312 PRO A O 1
ATOM 2474 N N . VAL A 1 313 ? -31.225 54.607 16.161 1.00 36.69 313 VAL A N 1
ATOM 2475 C CA . VAL A 1 313 ? -31.785 55.317 17.337 1.00 36.69 313 VAL A CA 1
ATOM 2476 C C . VAL A 1 313 ? -32.792 56.459 17.047 1.00 36.69 313 VAL A C 1
ATOM 2478 O O . VAL A 1 313 ? -32.650 57.162 16.046 1.00 36.69 313 VAL A O 1
ATOM 2481 N N . PRO A 1 314 ? -33.721 56.743 17.991 1.00 38.69 314 PRO A N 1
ATOM 2482 C CA . PRO A 1 314 ? -33.713 58.080 18.599 1.00 38.69 314 PRO A CA 1
ATOM 2483 C C . PRO A 1 314 ? -33.751 58.082 20.144 1.00 38.69 314 PRO A C 1
ATOM 2485 O O . PRO A 1 314 ? -34.332 57.217 20.794 1.00 38.69 314 PRO A O 1
ATOM 2488 N N . SER A 1 315 ? -33.087 59.111 20.669 1.00 31.16 315 SER A N 1
ATOM 2489 C CA . SER A 1 315 ? -33.187 59.770 21.980 1.00 31.16 315 SER A CA 1
ATOM 2490 C C . SER A 1 315 ? -34.645 59.957 22.451 1.00 31.16 315 SER A C 1
ATOM 2492 O O . SER A 1 315 ? -35.537 60.036 21.615 1.00 31.16 315 SER A O 1
ATOM 2494 N N . ASP A 1 316 ? -35.018 60.112 23.719 1.00 32.59 316 ASP A N 1
ATOM 2495 C CA . ASP A 1 316 ? -34.357 60.680 24.894 1.00 32.59 316 ASP A CA 1
ATOM 2496 C C . ASP A 1 316 ? -35.247 60.367 26.125 1.00 32.59 316 ASP A C 1
ATOM 2498 O O . ASP A 1 316 ? -36.462 60.274 25.979 1.00 32.59 316 ASP A O 1
ATOM 2502 N N . VAL A 1 317 ? -34.638 60.313 27.317 1.00 37.06 317 VAL A N 1
ATOM 2503 C CA . VAL A 1 317 ? -35.218 60.753 28.610 1.00 37.06 317 VAL A CA 1
ATOM 2504 C C . VAL A 1 317 ? -36.477 60.027 29.130 1.00 37.06 317 VAL A C 1
ATOM 2506 O O . VAL A 1 317 ? -37.585 60.377 28.758 1.00 37.06 317 VAL A O 1
ATOM 2509 N N . GLU A 1 318 ? -36.322 59.146 30.131 1.00 34.56 318 GLU A N 1
ATOM 2510 C CA . GLU A 1 318 ? -36.971 59.334 31.448 1.00 34.56 318 GLU A CA 1
ATOM 2511 C C . GLU A 1 318 ? -36.602 58.260 32.484 1.00 34.56 318 GLU A C 1
ATOM 2513 O O . GLU A 1 318 ? -36.623 57.063 32.224 1.00 34.56 318 GLU A O 1
ATOM 2518 N N . MET A 1 319 ? -36.357 58.758 33.697 1.00 37.25 319 MET A N 1
ATOM 2519 C CA . MET A 1 319 ? -36.455 58.093 34.996 1.00 37.25 319 MET A CA 1
ATOM 2520 C C . MET A 1 319 ? -35.492 56.949 35.329 1.00 37.25 319 MET A C 1
ATOM 2522 O O . MET A 1 319 ? -35.693 55.773 35.042 1.00 37.25 319 MET A O 1
ATOM 2526 N N . ALA A 1 320 ? -34.514 57.350 36.142 1.00 37.12 320 ALA A N 1
ATOM 2527 C CA . ALA A 1 320 ? -33.965 56.566 37.231 1.00 37.12 320 ALA A CA 1
ATOM 2528 C C . ALA A 1 320 ? -35.081 55.862 38.027 1.00 37.12 320 ALA A C 1
ATOM 2530 O O . ALA A 1 320 ? -35.681 56.431 38.936 1.00 37.12 320 ALA A O 1
ATOM 2531 N N . ALA A 1 321 ? -35.331 54.604 37.687 1.00 36.59 321 ALA A N 1
ATOM 2532 C CA . ALA A 1 321 ? -35.731 53.605 38.653 1.00 36.59 321 ALA A CA 1
ATOM 2533 C C . ALA A 1 321 ? -34.465 52.807 38.956 1.00 36.59 321 ALA A C 1
ATOM 2535 O O . ALA A 1 321 ? -34.094 51.890 38.224 1.00 36.59 321 ALA A O 1
ATOM 2536 N N . GLU A 1 322 ? -33.766 53.205 40.017 1.00 33.62 322 GLU A N 1
ATOM 2537 C CA . GLU A 1 322 ? -32.883 52.304 40.744 1.00 33.62 322 GLU A CA 1
ATOM 2538 C C . GLU A 1 322 ? -33.749 51.131 41.222 1.00 33.62 322 GLU A C 1
ATOM 2540 O O . GLU A 1 322 ? -34.262 51.122 42.339 1.00 33.62 322 GLU A O 1
ATOM 2545 N N . SER A 1 323 ? -33.961 50.132 40.363 1.00 34.03 323 SER A N 1
ATOM 2546 C CA . SER A 1 323 ? -34.280 48.797 40.835 1.00 34.03 323 SER A CA 1
ATOM 2547 C C . SER A 1 323 ? -32.997 48.305 41.476 1.00 34.03 323 SER A C 1
ATOM 2549 O O . SER A 1 323 ? -32.094 47.804 40.803 1.00 34.03 323 SER A O 1
ATOM 2551 N N . THR A 1 324 ? -32.899 48.589 42.772 1.00 34.62 324 THR A N 1
ATOM 2552 C CA . THR A 1 324 ? -32.075 47.896 43.745 1.00 34.62 324 THR A CA 1
ATOM 2553 C C . THR A 1 324 ? -31.718 46.525 43.193 1.00 34.62 324 THR A C 1
ATOM 2555 O O . THR A 1 324 ? -32.587 45.664 43.054 1.00 34.62 324 THR A O 1
ATOM 2558 N N . ILE A 1 325 ? -30.443 46.332 42.851 1.00 39.06 325 ILE A N 1
ATOM 2559 C CA . ILE A 1 325 ? -29.857 45.000 42.813 1.00 39.06 325 ILE A CA 1
ATOM 2560 C C . ILE A 1 325 ? -29.965 44.531 44.262 1.00 39.06 325 ILE A C 1
ATOM 2562 O O . ILE A 1 325 ? -29.058 44.715 45.071 1.00 39.06 325 ILE A O 1
ATOM 2566 N N . GLN A 1 326 ? -31.132 44.000 44.622 1.00 37.28 326 GLN A N 1
ATOM 2567 C CA . GLN A 1 326 ? -31.200 42.984 45.638 1.00 37.28 326 GLN A CA 1
ATOM 2568 C C . GLN A 1 326 ? -30.352 41.882 45.034 1.00 37.28 326 GLN A C 1
ATOM 2570 O O . GLN A 1 326 ? -30.776 41.148 44.148 1.00 37.28 326 GLN A O 1
ATOM 2575 N N . GLN A 1 327 ? -29.097 41.844 45.472 1.00 39.22 327 GLN A N 1
ATOM 2576 C CA . GLN A 1 327 ? -28.423 40.586 45.679 1.00 39.22 327 GLN A CA 1
ATOM 2577 C C . GLN A 1 327 ? -29.374 39.789 46.575 1.00 39.22 327 GLN A C 1
ATOM 2579 O O . GLN A 1 327 ? -29.278 39.831 47.798 1.00 39.22 327 GLN A O 1
ATOM 2584 N N . THR A 1 328 ? -30.365 39.130 45.974 1.00 38.44 328 THR A N 1
ATOM 2585 C CA . THR A 1 328 ? -30.804 37.852 46.489 1.00 38.44 328 THR A CA 1
ATOM 2586 C C . THR A 1 328 ? -29.515 37.055 46.525 1.00 38.44 328 THR A C 1
ATOM 2588 O O . THR A 1 328 ? -28.980 36.655 45.493 1.00 38.44 328 THR A O 1
ATOM 2591 N N . GLN A 1 329 ? -28.932 36.959 47.722 1.00 41.44 329 GLN A N 1
ATOM 2592 C CA . GLN A 1 329 ? -28.242 35.742 48.091 1.00 41.44 329 GLN A CA 1
ATOM 2593 C C . GLN A 1 329 ? -29.234 34.655 47.710 1.00 41.44 329 GLN A C 1
ATOM 2595 O O . GLN A 1 329 ? -30.251 34.475 48.378 1.00 41.44 329 GLN A O 1
ATOM 2600 N N . ASP A 1 330 ? -29.005 34.039 46.554 1.00 48.00 330 ASP A N 1
ATOM 2601 C CA . ASP A 1 330 ? -29.448 32.683 46.350 1.00 48.00 330 ASP A CA 1
ATOM 2602 C C . ASP A 1 330 ? -28.753 31.933 47.489 1.00 48.00 330 ASP A C 1
ATOM 2604 O O . ASP A 1 330 ? -27.584 31.560 47.386 1.00 48.00 330 ASP A O 1
ATOM 2608 N N . ASP A 1 331 ? -29.429 31.836 48.636 1.00 50.47 331 ASP A N 1
ATOM 2609 C CA . ASP A 1 331 ? -29.185 30.800 49.625 1.00 50.47 331 ASP A CA 1
ATOM 2610 C C . ASP A 1 331 ? -29.506 29.499 48.882 1.00 50.47 331 ASP A C 1
ATOM 2612 O O . ASP A 1 331 ? -30.598 28.939 48.978 1.00 50.47 331 ASP A O 1
ATOM 2616 N N . VAL A 1 332 ? -28.587 29.091 48.001 1.00 55.28 332 VAL A N 1
ATOM 2617 C CA . VAL A 1 332 ? -28.649 27.808 47.329 1.00 55.28 332 VAL A CA 1
ATOM 2618 C C . VAL A 1 332 ? -28.424 26.816 48.444 1.00 55.28 332 VAL A C 1
ATOM 2620 O O . VAL A 1 332 ? -27.318 26.705 48.974 1.00 55.28 332 VAL A O 1
ATOM 2623 N N . ASP A 1 333 ? -29.506 26.158 48.847 1.00 68.75 333 ASP A N 1
ATOM 2624 C CA . ASP A 1 333 ? -29.458 25.103 49.843 1.00 68.75 333 ASP A CA 1
ATOM 2625 C C . ASP A 1 333 ? -28.300 24.161 49.465 1.00 68.75 333 ASP A C 1
ATOM 2627 O O . ASP A 1 333 ? -28.292 23.637 48.342 1.00 68.75 333 ASP A O 1
ATOM 2631 N N . PRO A 1 334 ? -27.302 23.933 50.339 1.00 72.19 334 PRO A N 1
ATOM 2632 C CA . PRO A 1 334 ? -26.150 23.082 50.020 1.00 72.19 334 PRO A CA 1
ATOM 2633 C C . PRO A 1 334 ? -26.581 21.657 49.628 1.00 72.19 334 PRO A C 1
ATOM 2635 O O . PRO A 1 334 ? -25.865 20.930 48.938 1.00 72.19 334 PRO A O 1
ATOM 2638 N N . GLU A 1 335 ? -27.789 21.267 50.029 1.00 72.75 335 GLU A N 1
ATOM 2639 C CA . GLU A 1 335 ? -28.463 20.035 49.640 1.00 72.75 335 GLU A CA 1
ATOM 2640 C C . GLU A 1 335 ? -28.891 20.019 48.159 1.00 72.75 335 GLU A C 1
ATOM 2642 O O . GLU A 1 335 ? -28.750 18.995 47.489 1.00 72.75 335 GLU A O 1
ATOM 2647 N N . GLN A 1 336 ? -29.315 21.158 47.599 1.00 71.56 336 GLN A N 1
ATOM 2648 C CA . GLN A 1 336 ? -29.668 21.290 46.182 1.00 71.56 336 GLN A CA 1
ATOM 2649 C C . GLN A 1 336 ? -28.436 21.275 45.269 1.00 71.56 336 GLN A C 1
ATOM 2651 O O . GLN A 1 336 ? -28.489 20.694 44.184 1.00 71.56 336 GLN A O 1
ATOM 2656 N N . GLU A 1 337 ? -27.315 21.871 45.686 1.00 77.00 337 GLU A N 1
ATOM 2657 C CA . GLU A 1 337 ? -26.038 21.747 44.962 1.00 77.00 337 GLU A CA 1
ATOM 2658 C C . GLU A 1 337 ? -25.524 20.309 44.967 1.00 77.00 337 GLU A C 1
ATOM 2660 O O . GLU A 1 337 ? -25.125 19.790 43.923 1.00 77.00 337 GLU A O 1
ATOM 2665 N N . LYS A 1 338 ? -25.615 19.625 46.112 1.00 78.00 338 LYS A N 1
ATOM 2666 C CA . LYS A 1 338 ? -25.250 18.211 46.226 1.00 78.00 338 LYS A CA 1
ATOM 2667 C C . LYS A 1 338 ? -26.143 17.314 45.363 1.00 78.00 338 LYS A C 1
ATOM 2669 O O . LYS A 1 338 ? -25.638 16.392 44.728 1.00 78.00 338 LYS A O 1
ATOM 2674 N N . ALA A 1 339 ? -27.442 17.606 45.282 1.00 78.12 339 ALA A N 1
ATOM 2675 C CA . ALA A 1 339 ? -28.372 16.892 44.408 1.00 78.12 339 ALA A CA 1
ATOM 2676 C C . ALA A 1 339 ? -28.060 17.116 42.918 1.00 78.12 339 ALA A C 1
ATOM 2678 O O . ALA A 1 339 ? -28.032 16.158 42.147 1.00 78.12 339 ALA A O 1
ATOM 2679 N N . LYS A 1 340 ? -27.759 18.357 42.507 1.00 80.50 340 LYS A N 1
ATOM 2680 C CA . LYS A 1 340 ? -27.316 18.664 41.133 1.00 80.50 340 LYS A CA 1
ATOM 2681 C C . LYS A 1 340 ? -26.015 17.936 40.792 1.00 80.50 340 LYS A C 1
ATOM 2683 O O . LYS A 1 340 ? -25.919 17.349 39.717 1.00 80.50 340 LYS A O 1
ATOM 2688 N N . GLN A 1 341 ? -25.052 17.919 41.713 1.00 82.50 341 GLN A N 1
ATOM 2689 C CA . GLN A 1 341 ? -23.790 17.205 41.528 1.00 82.50 341 GLN A CA 1
ATOM 2690 C C . GLN A 1 341 ? -24.008 15.690 41.398 1.00 82.50 341 GLN A C 1
ATOM 2692 O O . GLN A 1 341 ? -23.464 15.086 40.483 1.00 82.50 341 GLN A O 1
ATOM 2697 N N . ALA A 1 342 ? -24.878 15.092 42.216 1.00 82.19 342 ALA A N 1
ATOM 2698 C CA . ALA A 1 342 ? -25.211 13.668 42.125 1.00 82.19 342 ALA A CA 1
ATOM 2699 C C . ALA A 1 342 ? -25.878 13.290 40.787 1.00 82.19 342 ALA A C 1
ATOM 2701 O O . ALA A 1 342 ? -25.615 12.219 40.239 1.00 82.19 342 ALA A O 1
ATOM 2702 N N . VAL A 1 343 ? -26.717 14.169 40.224 1.00 84.00 343 VAL A N 1
ATOM 2703 C CA . VAL A 1 343 ? -27.295 13.971 38.881 1.00 84.00 343 VAL A CA 1
ATOM 2704 C C . VAL A 1 343 ? -26.205 14.006 37.807 1.00 84.00 343 VAL A C 1
ATOM 2706 O O . VAL A 1 343 ? -26.171 13.120 36.953 1.00 84.00 343 VAL A O 1
ATOM 2709 N N . ILE A 1 344 ? -25.290 14.977 37.878 1.00 86.44 344 ILE A N 1
ATOM 2710 C CA . ILE A 1 344 ? -24.159 15.100 36.944 1.00 86.44 344 ILE A CA 1
ATOM 2711 C C . ILE A 1 344 ? -23.240 13.876 37.041 1.00 86.44 344 ILE A C 1
ATOM 2713 O O . ILE A 1 344 ? -22.867 13.304 36.016 1.00 86.44 344 ILE A O 1
ATOM 2717 N N . ASP A 1 345 ? -22.915 13.434 38.255 1.00 85.62 345 ASP A N 1
ATOM 2718 C CA . ASP A 1 345 ? -22.065 12.266 38.491 1.00 85.62 345 ASP A CA 1
ATOM 2719 C C . ASP A 1 345 ? -22.728 10.991 37.945 1.00 85.62 345 ASP A C 1
ATOM 2721 O O . ASP A 1 345 ? -22.080 10.190 37.268 1.00 85.62 345 ASP A O 1
ATOM 2725 N N . ARG A 1 346 ? -24.048 10.843 38.120 1.00 84.00 346 ARG A N 1
ATOM 2726 C CA . ARG A 1 346 ? -24.822 9.733 37.547 1.00 84.00 346 ARG A CA 1
ATOM 2727 C C . ARG A 1 346 ? -24.816 9.738 36.019 1.00 84.00 346 ARG A C 1
ATOM 2729 O O . ARG A 1 346 ? -24.695 8.678 35.401 1.00 84.00 346 ARG A O 1
ATOM 2736 N N . GLU A 1 347 ? -24.979 10.898 35.391 1.00 89.25 347 GLU A N 1
ATOM 2737 C CA . GLU A 1 347 ? -24.892 11.028 33.931 1.00 89.25 347 GLU A CA 1
ATOM 2738 C C . GLU A 1 347 ? -23.482 10.713 33.422 1.00 89.25 347 GLU A C 1
ATOM 2740 O O . GLU A 1 347 ? -23.329 9.975 32.445 1.00 89.25 347 GLU A O 1
ATOM 2745 N N . ALA A 1 348 ? -22.449 11.181 34.125 1.00 90.12 348 ALA A N 1
ATOM 2746 C CA . ALA A 1 348 ? -21.061 10.865 33.811 1.00 90.12 348 ALA A CA 1
ATOM 2747 C C . ALA A 1 348 ? -20.780 9.356 33.915 1.00 90.12 348 ALA A C 1
ATOM 2749 O O . ALA A 1 348 ? -20.118 8.795 33.039 1.00 90.12 348 ALA A O 1
ATOM 2750 N N . MET A 1 349 ? -21.321 8.671 34.928 1.00 87.69 349 MET A N 1
ATOM 2751 C CA . MET A 1 349 ? -21.188 7.216 35.063 1.00 87.69 349 MET A CA 1
ATOM 2752 C C . MET A 1 349 ? -21.904 6.449 33.950 1.00 87.69 349 MET A C 1
ATOM 2754 O O . MET A 1 349 ? -21.342 5.492 33.416 1.00 87.69 349 MET A O 1
ATOM 2758 N N . LYS A 1 350 ? -23.104 6.880 33.540 1.00 89.38 350 LYS A N 1
ATOM 2759 C CA . LYS A 1 350 ? -23.799 6.289 32.382 1.00 89.38 350 LYS A CA 1
ATOM 2760 C C . LYS A 1 350 ? -22.978 6.428 31.103 1.00 89.38 350 LYS A C 1
ATOM 2762 O O . LYS A 1 350 ? -22.837 5.461 30.360 1.00 89.38 350 LYS A O 1
ATOM 2767 N N . LEU A 1 351 ? -22.377 7.595 30.879 1.00 92.56 351 LEU A N 1
ATOM 2768 C CA . LEU A 1 351 ? -21.507 7.818 29.727 1.00 92.56 351 LEU A CA 1
ATOM 2769 C C . LEU A 1 351 ? -20.272 6.905 29.771 1.00 92.56 351 LEU A C 1
ATOM 2771 O O . LEU A 1 351 ? -19.870 6.344 28.755 1.00 92.56 351 LEU A O 1
ATOM 2775 N N . GLN A 1 352 ? -19.664 6.726 30.948 1.00 91.62 352 GLN A N 1
ATOM 2776 C CA . GLN A 1 352 ? -18.550 5.789 31.114 1.00 91.62 352 GLN A CA 1
ATOM 2777 C C . GLN A 1 352 ? -18.968 4.351 30.799 1.00 91.62 352 GLN A C 1
ATOM 2779 O O . GLN A 1 352 ? -18.241 3.658 30.090 1.00 91.62 352 GLN A O 1
ATOM 2784 N N . TYR A 1 353 ? -20.135 3.923 31.278 1.00 92.44 353 TYR A N 1
ATOM 2785 C CA . TYR A 1 353 ? -20.705 2.615 30.975 1.00 92.44 353 TYR A CA 1
ATOM 2786 C C . TYR A 1 353 ? -20.902 2.407 29.464 1.00 92.44 353 TYR A C 1
ATOM 2788 O O . TYR A 1 353 ? -20.415 1.424 28.902 1.00 92.44 353 TYR A O 1
ATOM 2796 N N . GLU A 1 354 ? -21.533 3.361 28.777 1.00 93.88 354 GLU A N 1
ATOM 2797 C CA . GLU A 1 354 ? -21.737 3.308 27.324 1.00 93.88 354 GLU A CA 1
ATOM 2798 C C . GLU A 1 354 ? -20.412 3.278 26.553 1.00 93.88 354 GLU A C 1
ATOM 2800 O O . GLU A 1 354 ? -20.240 2.483 25.621 1.00 93.88 354 GLU A O 1
ATOM 2805 N N . ASN A 1 355 ? -19.439 4.090 26.974 1.00 95.06 355 ASN A N 1
ATOM 2806 C CA . ASN A 1 355 ? -18.102 4.103 26.390 1.00 95.06 355 ASN A CA 1
ATOM 2807 C C . ASN A 1 355 ? -17.401 2.753 26.570 1.00 95.06 355 ASN A C 1
ATOM 2809 O O . ASN A 1 355 ? -16.831 2.237 25.610 1.00 95.06 355 ASN A O 1
ATOM 2813 N N . ARG A 1 356 ? -17.483 2.145 27.761 1.00 93.94 356 ARG A N 1
ATOM 2814 C CA . ARG A 1 356 ? -16.909 0.818 28.034 1.00 93.94 356 ARG A CA 1
ATOM 2815 C C . ARG A 1 356 ? -17.566 -0.274 27.208 1.00 93.94 356 ARG A C 1
ATOM 2817 O O . ARG A 1 356 ? -16.856 -1.088 26.627 1.00 93.94 356 ARG A O 1
ATOM 2824 N N . ARG A 1 357 ? -18.894 -0.274 27.077 1.00 94.19 357 ARG A N 1
ATOM 2825 C CA . ARG A 1 357 ? -19.588 -1.225 26.193 1.00 94.19 357 ARG A CA 1
ATOM 2826 C C . ARG A 1 357 ? -19.163 -1.058 24.744 1.00 94.19 357 ARG A C 1
ATOM 2828 O O . ARG A 1 357 ? -18.869 -2.045 24.077 1.00 94.19 357 ARG A O 1
ATOM 2835 N N . THR A 1 358 ? -19.089 0.182 24.271 1.00 94.81 358 THR A N 1
ATOM 2836 C CA . THR A 1 358 ? -18.643 0.484 22.907 1.00 94.81 358 THR A CA 1
ATOM 2837 C C . THR A 1 358 ? -17.200 0.031 22.688 1.00 94.81 358 THR A C 1
ATOM 2839 O O . THR A 1 358 ? -16.892 -0.535 21.642 1.00 94.81 358 THR A O 1
ATOM 2842 N N . GLU A 1 359 ? -16.325 0.215 23.680 1.00 93.62 359 GLU A N 1
ATOM 2843 C CA . GLU A 1 359 ? -14.943 -0.266 23.663 1.00 93.62 359 GLU A CA 1
ATOM 2844 C C . GLU A 1 359 ? -14.879 -1.801 23.598 1.00 93.62 359 GLU A C 1
ATOM 2846 O O . GLU A 1 359 ? -14.189 -2.336 22.731 1.00 93.62 359 GLU A O 1
ATOM 2851 N N . MET A 1 360 ? -15.637 -2.515 24.441 1.00 93.06 360 MET A N 1
ATOM 2852 C CA . MET A 1 360 ? -15.691 -3.985 24.437 1.00 93.06 360 MET A CA 1
ATOM 2853 C C . MET A 1 360 ? -16.201 -4.529 23.105 1.00 93.06 360 MET A C 1
ATOM 2855 O O . MET A 1 360 ? -15.576 -5.413 22.518 1.00 93.06 360 MET A O 1
ATOM 2859 N N . ILE A 1 361 ? -17.286 -3.955 22.575 1.00 93.06 361 ILE A N 1
ATOM 2860 C CA . ILE A 1 361 ? -17.797 -4.295 21.243 1.00 93.06 361 ILE A CA 1
ATOM 2861 C C . ILE A 1 361 ? -16.714 -4.025 20.201 1.00 93.06 361 ILE A C 1
ATOM 2863 O O . ILE A 1 361 ? -16.412 -4.887 19.385 1.00 93.06 361 ILE A O 1
ATOM 2867 N N . TRP A 1 362 ? -16.070 -2.859 20.233 1.00 89.69 362 TRP A N 1
ATOM 2868 C CA . TRP A 1 362 ? -15.041 -2.529 19.256 1.00 89.69 362 TRP A CA 1
ATOM 2869 C C . TRP A 1 362 ? -13.872 -3.524 19.267 1.00 89.69 362 TRP A C 1
ATOM 2871 O O . TRP A 1 362 ? -13.405 -3.887 18.184 1.00 89.69 362 TRP A O 1
ATOM 2881 N N . GLN A 1 363 ? -13.457 -3.980 20.455 1.00 89.25 363 GLN A N 1
ATOM 2882 C CA . GLN A 1 363 ? -12.370 -4.940 20.660 1.00 89.25 363 GLN A CA 1
ATOM 2883 C C . GLN A 1 363 ? -12.738 -6.368 20.232 1.00 89.25 363 GLN A C 1
ATOM 2885 O O . GLN A 1 363 ? -11.983 -6.981 19.485 1.00 89.25 363 GLN A O 1
ATOM 2890 N N . TYR A 1 364 ? -13.877 -6.911 20.671 1.00 90.88 364 TYR A N 1
ATOM 2891 C CA . TYR A 1 364 ? -14.193 -8.333 20.470 1.00 90.88 364 TYR A CA 1
ATOM 2892 C C . TYR A 1 364 ? -15.110 -8.626 19.280 1.00 90.88 364 TYR A C 1
ATOM 2894 O O . TYR A 1 364 ? -15.199 -9.779 18.855 1.00 90.88 364 TYR A O 1
ATOM 2902 N N . GLU A 1 365 ? -15.790 -7.624 18.719 1.00 92.94 365 GLU A N 1
ATOM 2903 C CA . GLU A 1 365 ? -16.672 -7.829 17.571 1.00 92.94 365 GLU A CA 1
ATOM 2904 C C . GLU A 1 365 ? -15.867 -8.349 16.367 1.00 92.94 365 GLU A C 1
ATOM 2906 O O . GLU A 1 365 ? -14.982 -7.647 15.861 1.00 92.94 365 GLU A O 1
ATOM 2911 N N . PRO A 1 366 ? -16.178 -9.562 15.872 1.00 94.00 366 PRO A N 1
ATOM 2912 C CA . PRO A 1 366 ? -15.428 -10.169 14.789 1.00 94.00 366 PRO A CA 1
ATOM 2913 C C . PRO A 1 366 ? -15.678 -9.415 13.486 1.00 94.00 366 PRO A C 1
ATOM 2915 O O . PRO A 1 366 ? -16.807 -9.291 13.010 1.00 94.00 366 PRO A O 1
ATOM 2918 N N . LYS A 1 367 ? -14.596 -8.935 12.881 1.00 93.25 367 LYS A N 1
ATOM 2919 C CA . LYS A 1 367 ? -14.601 -8.128 11.663 1.00 93.25 367 LYS A CA 1
ATOM 2920 C C . LYS A 1 367 ? -13.700 -8.772 10.625 1.00 93.25 367 LYS A C 1
ATOM 2922 O O . LYS A 1 367 ? -12.556 -9.120 10.910 1.00 93.25 367 LYS A O 1
ATOM 2927 N N . VAL A 1 368 ? -14.201 -8.880 9.399 1.00 93.56 368 VAL A N 1
ATOM 2928 C CA . VAL A 1 368 ? -13.388 -9.226 8.230 1.00 93.56 368 VAL A CA 1
ATOM 2929 C C . VAL A 1 368 ? -13.309 -7.996 7.346 1.00 93.56 368 VAL A C 1
ATOM 2931 O O . VAL A 1 368 ? -14.325 -7.529 6.836 1.00 93.56 368 VAL A O 1
ATOM 2934 N N . LYS A 1 369 ? -12.107 -7.444 7.191 1.00 94.00 369 LYS A N 1
ATOM 2935 C CA . LYS A 1 369 ? -11.853 -6.295 6.320 1.00 94.00 369 LYS A CA 1
ATOM 2936 C C . LYS A 1 369 ? -11.087 -6.764 5.100 1.00 94.00 369 LYS A C 1
ATOM 2938 O O . LYS A 1 369 ? -10.050 -7.407 5.226 1.00 94.00 369 LYS A O 1
ATOM 2943 N N . VAL A 1 370 ? -11.590 -6.418 3.924 1.00 94.00 370 VAL A N 1
ATOM 2944 C CA . VAL A 1 370 ? -10.906 -6.656 2.653 1.00 94.00 370 VAL A CA 1
ATOM 2945 C C . VAL A 1 370 ? -10.483 -5.309 2.095 1.00 94.00 370 VAL A C 1
ATOM 2947 O O . VAL A 1 370 ? -11.248 -4.347 2.121 1.00 94.00 370 VAL A O 1
ATOM 2950 N N . THR A 1 371 ? -9.244 -5.198 1.634 1.00 93.75 371 THR A N 1
ATOM 2951 C CA . THR A 1 371 ? -8.719 -3.958 1.057 1.00 93.75 371 THR A CA 1
ATOM 2952 C C . THR A 1 371 ? -7.786 -4.291 -0.095 1.00 93.75 371 THR A C 1
ATOM 2954 O O . THR A 1 371 ? -6.851 -5.070 0.075 1.00 93.75 371 THR A O 1
ATOM 2957 N N . ALA A 1 372 ? -8.015 -3.704 -1.268 1.00 91.50 372 ALA A N 1
ATOM 2958 C CA . ALA A 1 372 ? -7.063 -3.777 -2.370 1.00 91.50 372 ALA A CA 1
ATOM 2959 C C . ALA A 1 372 ? -5.863 -2.867 -2.054 1.00 91.50 372 ALA A C 1
ATOM 2961 O O . ALA A 1 372 ? -6.031 -1.662 -1.878 1.00 91.50 372 ALA A O 1
ATOM 2962 N N . ILE A 1 373 ? -4.663 -3.444 -1.930 1.00 89.88 373 ILE A N 1
ATOM 2963 C CA . ILE A 1 373 ? -3.434 -2.687 -1.638 1.00 89.88 373 ILE A CA 1
ATOM 2964 C C . ILE A 1 373 ? -2.844 -2.118 -2.922 1.00 89.88 373 ILE A C 1
ATOM 2966 O O . ILE A 1 373 ? -2.508 -0.940 -2.990 1.00 89.88 373 ILE A O 1
ATOM 2970 N N . SER A 1 374 ? -2.669 -2.983 -3.917 1.00 90.94 374 SER A N 1
ATOM 2971 C CA . SER A 1 374 ? -2.031 -2.648 -5.181 1.00 90.94 374 SER A CA 1
ATOM 2972 C C . SER A 1 374 ? -2.697 -3.407 -6.311 1.00 90.94 374 SER A C 1
ATOM 2974 O O . SER A 1 374 ? -3.201 -4.520 -6.137 1.00 90.94 374 SER A O 1
ATOM 2976 N N . SER A 1 375 ? -2.715 -2.780 -7.477 1.00 93.06 375 SER A N 1
ATOM 2977 C CA . SER A 1 375 ? -3.235 -3.360 -8.706 1.00 93.06 375 SER A CA 1
ATOM 2978 C C . SER A 1 375 ? -2.202 -3.219 -9.813 1.00 93.06 375 SER A C 1
ATOM 2980 O O . SER A 1 375 ? -1.262 -2.437 -9.723 1.00 93.06 375 SER A O 1
ATOM 2982 N N . GLY A 1 376 ? -2.337 -3.981 -10.883 1.00 93.44 376 GLY A N 1
ATOM 2983 C CA . GLY A 1 376 ? -1.449 -3.830 -12.017 1.00 93.44 376 GLY A CA 1
ATOM 2984 C C . GLY A 1 376 ? -1.997 -4.460 -13.276 1.00 93.44 376 GLY A C 1
ATOM 2985 O O . GLY A 1 376 ? -2.717 -5.456 -13.237 1.00 93.44 376 GLY A O 1
ATOM 2986 N N . MET A 1 377 ? -1.626 -3.862 -14.395 1.00 94.38 377 MET A N 1
ATOM 2987 C CA . MET A 1 377 ? -1.829 -4.396 -15.726 1.00 94.38 377 MET A CA 1
ATOM 2988 C C . MET A 1 377 ? -0.569 -5.138 -16.146 1.00 94.38 377 MET A C 1
ATOM 2990 O O . MET A 1 377 ? 0.525 -4.578 -16.155 1.00 94.38 377 MET A O 1
ATOM 2994 N N . PHE A 1 378 ? -0.718 -6.409 -16.490 1.00 94.69 378 PHE A N 1
ATOM 2995 C CA . PHE A 1 378 ? 0.386 -7.272 -16.882 1.00 94.69 378 PHE A CA 1
ATOM 2996 C C . PHE A 1 378 ? 0.114 -7.837 -18.267 1.00 94.69 378 PHE A C 1
ATOM 2998 O O . PHE A 1 378 ? -0.908 -8.474 -18.502 1.00 94.69 378 PHE A O 1
ATOM 3005 N N . HIS A 1 379 ? 1.040 -7.624 -19.188 1.00 93.94 379 HIS A N 1
ATOM 3006 C CA . HIS A 1 379 ? 0.956 -8.133 -20.550 1.00 93.94 379 HIS A CA 1
ATOM 3007 C C . HIS A 1 379 ? 1.880 -9.342 -20.665 1.00 93.94 379 HIS A C 1
ATOM 3009 O O . HIS A 1 379 ? 3.105 -9.197 -20.688 1.00 93.94 379 HIS A O 1
ATOM 3015 N N . LEU A 1 380 ? 1.277 -10.532 -20.667 1.00 91.88 380 LEU A N 1
ATOM 3016 C CA . LEU A 1 380 ? 1.970 -11.819 -20.590 1.00 91.88 380 LEU A CA 1
ATOM 3017 C C . LEU A 1 380 ? 1.760 -12.624 -21.869 1.00 91.88 380 LEU A C 1
ATOM 3019 O O . LEU A 1 380 ? 0.732 -12.483 -22.526 1.00 91.88 380 LEU A O 1
ATOM 3023 N N . ARG A 1 381 ? 2.741 -13.449 -22.229 1.00 85.62 381 ARG A N 1
ATOM 3024 C CA . ARG A 1 381 ? 2.655 -14.359 -23.376 1.00 85.62 381 ARG A CA 1
ATOM 3025 C C . ARG A 1 381 ? 1.904 -15.650 -23.053 1.00 85.62 381 ARG A C 1
ATOM 3027 O O . ARG A 1 381 ? 2.052 -16.159 -21.912 1.00 85.62 381 ARG A O 1
#

Nearest PDB structures (foldseek):
  6c9d-assembly1_A  TM=7.754E-01  e=8.652E-01  Homo sapiens
  6c9d-assembly2_B  TM=7.891E-01  e=1.032E+00  Homo sapiens
  4fms-assembly2_A  TM=6.086E-01  e=3.531E+00  Pseudomonas aeruginosa PAO1

Radius of gyration: 36.58 Å; Cα contacts (8 Å, |Δi|>4): 404; chains: 1; bounding box: 103×82×92 Å

Secondary structure (DSSP, 8-state):
----HHHHHHHHHHHHHHTT-EEEEE-SSEEEEEPPHHHHHHHS--HHHHHHHHHHTPPP---EEEEES-HHHHHHHHHHHHHHHHHTS----SS------HHHHHH-S-------STT-EEEEE--TT-HHHHHHHHHHHHHTSEEEEEEPPPHHHHT-SSPEEEEEEEEEEEEEEEESSSEEEEEEEEEEETTT--EETTHHHHHTTS-EESSPPTTEEEPPPSS-HHHHHHHHHHHHHHHHTTS--HHHHHHHHHHHHHHHHHHHHHHHHHHHTS-------------------------------------------------------HHHHHHHHHHHHHHHHHHHHHHHHHHHHHHHS-EEEEEEEEEEEEEE-

Sequence (381 aa):
MTMSPHEIQAYVLTYLEALDCQIMERSPAHVTVKLSPEADKALTNRPYYWGFVERVGVEPETMSFTFVFDPEAYQQITEAAEAKAKASQPVQTPPDAPKETILGRYFGITPSMPQLGPGRILREDVVYGSRRLQQIFAAAREGGAFVNLFEQAAKRQIRATSPAVYEPWLGVCFKVEFACDLKREELHFLGISLRSGEIIEKFGSKLSRRDLSPRLAENMHAQSPKISLADAGATLESHLTAHLSRLDYSWAEKAKERLQLELDVVDAYYEAVLREDMPEVTEVTEVTEVTEVTEVETVRPVLNRVRGILEPVPSDVEMAAESTIQQTQDDVDPEQEKAKQAVIDREAMKLQYENRRTEMIWQYEPKVKVTAISSGMFHLR

pLDDT: mean 78.99, std 21.26, range [28.55, 96.44]

Solvent-accessible surface area (backbone atoms only — not comparable to full-atom values): 22844 Å² total; per-residue (Å²): 138,83,73,52,57,67,58,49,49,52,50,52,49,52,54,38,56,75,55,65,32,50,76,76,44,86,51,97,30,34,38,31,31,36,42,21,73,68,49,32,62,68,72,41,97,48,67,70,59,53,58,46,34,70,71,71,68,53,87,84,87,56,58,33,37,31,42,27,42,34,68,67,61,40,49,53,53,50,51,53,49,50,52,48,53,64,68,66,53,79,85,75,74,80,99,81,75,86,86,62,53,72,68,42,72,77,63,43,88,68,71,82,68,80,71,86,55,96,86,49,67,47,78,46,69,44,41,84,89,26,70,64,44,51,48,51,53,50,45,52,48,61,68,57,28,56,48,61,35,22,51,58,62,53,76,68,50,56,71,45,92,65,66,48,62,22,49,42,28,44,35,40,33,31,37,41,35,43,36,36,85,57,77,48,78,45,82,46,35,33,25,33,32,26,67,81,65,53,75,37,68,64,33,57,69,67,49,76,79,52,60,69,37,75,58,80,39,69,56,54,44,80,51,82,64,74,50,54,72,66,60,53,48,53,49,53,50,52,52,49,51,62,52,56,74,71,55,90,56,66,67,44,53,55,29,48,54,50,38,50,54,54,48,53,51,52,51,54,52,53,52,51,53,60,51,71,72,49,78,84,73,75,81,75,87,71,90,73,94,79,82,91,79,90,82,88,84,83,90,80,85,90,78,91,79,90,80,89,81,88,85,87,86,81,88,79,89,84,77,93,70,83,73,71,81,69,74,68,72,75,77,67,51,69,66,57,55,52,50,53,48,51,52,51,52,52,51,53,50,51,52,50,50,52,50,49,52,51,48,47,47,68,40,22,48,66,40,79,48,76,44,79,68,34,38,30,42,37,34,40,119

Mean predicted aligned error: 15.13 Å